Protein 7D9E (pdb70)

Nearest PDB structures (foldseek):
  7d9w-assembly1_A  TM=1.002E+00  e=1.507E-59  Pseudomonas nitroreducens
  2v36-assembly1_A  TM=9.174E-01  e=1.043E-28  Bacillus subtilis
  5xlu-assembly1_A  TM=9.307E-01  e=3.098E-28  Bacillus licheniformis
  4zc6-assembly1_A  TM=9.007E-01  e=3.054E-24  Homo sapiens
  4gg2-assembly1_A  TM=9.064E-01  e=5.263E-24  Homo sapiens

Radius of gyration: 21.65 Å; Cα contacts (8 Å, |Δi|>4): 1348; chains: 2; bounding box: 51×57×52 Å

Sequence (530 aa):
VTLDGGAVAAPDQYGAKVAAEILKKGGNAVDAAVATAFTLAVTYPEAGNIGGGGFMTLYVDGKPYFLDYREIAPKAATTKTMYLNEKGEVIENLSLVGAKAAGVPGTVMGLWEAHQRFGKLKWSELLTPAIGYAQTGFKVADQQYQYRQDAIALFNGKTNFGDYFGTMMKPGEVFKQPELAKTLERIADKGPDDFYKGETAKLLIAQMKQDGGLITSDDLVDYQAKWREPMRIDWQGNTLYTAPLPSSGGIALAQLIGIKEQRAADFKGVELNSAKYIHLLSEIEKRVFADRADYLGDPQFSKVPVAQLTDPKYIAKRAGEVNPDAISATEKVRPGLEPTTHFSIVDKDGNAVSNTYYTLNWDFGSGVVVKGAGFLLNDEEMDDFSSKPGVANAFGVVGSDANAIEPGKRMLSSMSPSIVTRDGHVSLVLGTPGGSRIFTSIFQVLNNVYDFHLPLEKAVAAQRVHHQLLPKDTIYYDAYAPLTGKVADELKAMGYTLEDQGWNMMGDIQAIRVNGKALETASDPRGRGVGMVVK

Secondary structure (DSSP, 8-state):
---SSEEEEESSHHHHHHHHHHHHTT--HHHHHHHHHHHHHHH-TTT--SSSEEEEEEEETTEEEEEEE--B--TT--TTTTB-TTS-BPTTTTTSSGGGPPBP-HHHHHHHHHHHH--S-HHHHHHHHHHHHHH-EEPPHHHHHHHHHHHHHHTTSSSHHHHHTT--TTSEE--HHHHHHHHHHHHHTHHHHHHSHHHHHHHHHHHHHT----HHHHHH---EEEPPEEEEETTEEEEE--TTBSHHHHHHHHHHHHHHTHHHHTTPPTTSHHHHHHHHHHHHHHHHHHHHH-S-TTTS---HHHHH-HHHHHHHHHH--SSSPPPGGG---TT--/-EEEEEE-TTS-EEEEEEE-SSTTTTS-B-TTT--BPP-GGGGSBSSTT---TTS----STTB--TTPBPPB----EEEEETTEEEEEEE---GGGHHHHHHHHHHHHHTS---HHHHHHS---EE-STTTTEEEE-SSS---HHHHHHHHHHT-EEEE-SS-S---EEEEEETTEEEEEE-TTS--EEEEE-

Solvent-accessible surface area: 18016 Å² total

Structure (mmCIF, N/CA/C/O backbone):
data_7D9E
#
_entry.id   7D9E
#
_cell.length_a   49.170
_cell.length_b   99.160
_cell.length_c   53.990
_cell.angle_alpha   90.000
_cell.angle_beta   102.596
_cell.angle_gamma   90.000
#
_symmetry.space_group_name_H-M   'P 1 21 1'
#
loop_
_entity.id
_entity.type
_entity.pdbx_description
1 polymer 'Gamma-glutamyltransferase 1 Threonine peptidase. MEROPS family T03'
2 polymer 'Gamma-glutamyltransferase 1 Threonine peptidase. MEROPS family T03'
3 non-polymer GLYCEROL
4 non-polymer 6-DIAZENYL-5-OXO-L-NORLEUCINE
5 water water
#
loop_
_atom_site.group_PDB
_atom_site.id
_atom_site.type_symbol
_atom_site.label_atom_id
_atom_site.label_alt_id
_atom_site.label_comp_id
_atom_site.label_asym_id
_atom_site.label_entity_id
_atom_site.label_seq_id
_atom_site.pdbx_PDB_ins_code
_atom_site.Cartn_x
_atom_site.Cartn_y
_atom_site.Cartn_z
_atom_site.occupancy
_atom_site.B_iso_or_equiv
_atom_site.auth_seq_id
_atom_site.auth_comp_id
_atom_site.auth_asym_id
_atom_site.auth_atom_id
_atom_site.pdbx_PDB_model_num
ATOM 1 N N . VAL A 1 25 ? -32.05800 4.17500 -5.28300 1.000 65.94633 25 VAL A N 1
ATOM 2 C CA . VAL A 1 25 ? -32.05600 4.21500 -3.82700 1.000 56.92831 25 VAL A CA 1
ATOM 3 C C . VAL A 1 25 ? -31.15900 5.34800 -3.36100 1.000 65.58763 25 VAL A C 1
ATOM 4 O O . VAL A 1 25 ? -29.94300 5.30300 -3.56800 1.000 56.09794 25 VAL A O 1
ATOM 7 N N . THR A 1 26 ? -31.73600 6.37100 -2.74200 1.000 55.86446 26 THR A N 1
ATOM 8 C CA . THR A 1 26 ? -30.92200 7.42600 -2.13700 1.000 51.01534 26 THR A CA 1
ATOM 9 C C . THR A 1 26 ? -30.12900 6.81800 -0.98600 1.000 48.45569 26 THR A C 1
ATOM 10 O O . THR A 1 26 ? -30.66000 6.57200 0.09700 1.000 50.14056 26 THR A O 1
ATOM 21 N N . LEU A 1 27 ? -28.84700 6.57400 -1.21800 1.000 42.54648 27 LEU A N 1
ATOM 22 C CA . LEU A 1 27 ? -27.94200 6.11700 -0.17600 1.000 44.32632 27 LEU A CA 1
ATOM 23 C C . LEU A 1 27 ? -27.32000 7.31500 0.53200 1.000 42.27911 27 LEU A C 1
ATOM 24 O O . LEU A 1 27 ? -27.40500 8.45800 0.07300 1.000 46.78732 27 LEU A O 1
ATOM 40 N N . ASP A 1 28 ? -26.68600 7.04100 1.67500 1.000 41.00847 28 ASP A N 1
ATOM 41 C CA . ASP A 1 28 ? -25.94200 8.06200 2.41300 1.000 46.55344 28 ASP A CA 1
ATOM 42 C C . ASP A 1 28 ? -24.56800 8.23100 1.76100 1.000 50.49638 28 ASP A C 1
ATOM 43 O O . ASP A 1 28 ? -23.52100 7.89400 2.31900 1.000 58.05663 28 ASP A O 1
ATOM 47 N N . GLY A 1 29 ? -24.59100 8.73700 0.53200 1.000 51.72409 29 GLY A N 1
ATOM 48 C CA . GLY A 1 29 ? -23.37800 9.00300 -0.21900 1.000 38.52629 29 GLY A CA 1
ATOM 49 C C . GLY A 1 29 ? -23.06900 7.92200 -1.23900 1.000 37.42934 29 GLY A C 1
ATOM 50 O O . GLY A 1 29 ? -23.78300 6.92700 -1.39000 1.000 37.46425 29 GLY A O 1
ATOM 54 N N . GLY A 1 30 ? -21.97200 8.15200 -1.96400 1.000 32.30390 30 GLY A N 1
ATOM 55 C CA . GLY A 1 30 ? -21.39100 7.15600 -2.83600 1.000 28.84734 30 GLY A CA 1
ATOM 56 C C . GLY A 1 30 ? -20.16100 6.55000 -2.18100 1.000 27.61514 30 GLY A C 1
ATOM 57 O O . GLY A 1 30 ? -19.82000 6.86100 -1.04500 1.000 29.66156 30 GLY A O 1
ATOM 61 N N . ALA A 1 31 ? -19.50500 5.65200 -2.91200 1.000 24.13361 31 ALA A N 1
ATOM 62 C CA . ALA A 1 31 ? -18.29700 5.03600 -2.37700 1.000 22.65104 31 ALA A CA 1
ATOM 63 C C . ALA A 1 31 ? -17.42000 4.50600 -3.50100 1.000 21.42095 31 ALA A C 1
ATOM 64 O O . ALA A 1 31 ? -17.90600 4.15600 -4.58000 1.000 21.54324 31 ALA A O 1
ATOM 71 N N . VAL A 1 32 ? -16.12800 4.42400 -3.22300 1.000 20.96134 32 VAL A N 1
ATOM 72 C CA . VAL A 1 32 ? -15.18000 3.80000 -4.13600 1.000 21.77340 32 VAL A CA 1
ATOM 73 C C . VAL A 1 32 ? -14.24800 2.90100 -3.33900 1.000 19.93169 32 VAL A C 1
ATOM 74 O O . VAL A 1 32 ? -13.86300 3.23200 -2.21200 1.000 20.79405 32 VAL A O 1
ATOM 87 N N . ALA A 1 33 ? -13.95000 1.72500 -3.89700 1.000 18.11392 33 ALA A N 1
ATOM 88 C CA . ALA A 1 33 ? -12.83700 0.88500 -3.44500 1.000 17.17883 33 ALA A CA 1
ATOM 89 C C . ALA A 1 33 ? -11.92300 0.72200 -4.64800 1.000 16.89265 33 ALA A C 1
ATOM 90 O O . ALA A 1 33 ? -12.28400 0.07900 -5.64300 1.000 16.17798 33 ALA A O 1
ATOM 97 N N . ALA A 1 34 ? -10.76500 1.34900 -4.59600 1.000 17.01650 34 ALA A N 1
ATOM 98 C CA . ALA A 1 34 ? -9.84300 1.37500 -5.71200 1.000 16.70275 34 ALA A CA 1
ATOM 99 C C . ALA A 1 34 ? -8.52000 0.74700 -5.31800 1.000 15.24387 34 ALA A C 1
ATOM 100 O O . ALA A 1 34 ? -8.15500 0.71900 -4.14000 1.000 16.21073 34 ALA A O 1
ATOM 107 N N . PRO A 1 35 ? -7.75600 0.25800 -6.29500 1.000 15.81501 35 PRO A N 1
ATOM 108 C CA . PRO A 1 35 ? -6.49600 -0.42400 -5.95400 1.000 17.20932 35 PRO A CA 1
ATOM 109 C C . PRO A 1 35 ? -5.35100 0.49800 -5.62800 1.000 18.63885 35 PRO A C 1
ATOM 110 O O . PRO A 1 35 ? -4.29200 0.00100 -5.21200 1.000 16.76592 35 PRO A O 1
ATOM 121 N N . ASP A 1 36 ? -5.51700 1.81200 -5.77400 1.000 17.40825 36 ASP A N 1
ATOM 122 C CA . ASP A 1 36 ? -4.54300 2.75100 -5.23800 1.000 17.92804 36 ASP A CA 1
ATOM 123 C C . ASP A 1 36 ? -5.23000 4.05100 -4.85100 1.000 17.37636 36 ASP A C 1
ATOM 124 O O . ASP A 1 36 ? -6.42500 4.24900 -5.09900 1.000 17.58769 36 ASP A O 1
ATOM 133 N N . GLN A 1 37 ? -4.45100 4.92700 -4.22200 1.000 17.38391 37 GLN A N 1
ATOM 134 C CA . GLN A 1 37 ? -4.98800 6.16300 -3.66500 1.000 18.95696 37 GLN A CA 1
ATOM 135 C C . GLN A 1 37 ? -5.44600 7.12700 -4.75000 1.000 20.52905 37 GLN A C 1
ATOM 136 O O . GLN A 1 37 ? -6.31600 7.96500 -4.50500 1.000 20.57867 37 GLN A O 1
ATOM 150 N N . TYR A 1 38 ? -4.84900 7.04100 -5.93700 1.000 18.37261 38 TYR A N 1
ATOM 151 C CA . TYR A 1 38 ? -5.16800 7.96300 -7.02600 1.000 18.55649 38 TYR A CA 1
ATOM 152 C C . TYR A 1 38 ? -6.48900 7.62300 -7.68200 1.000 17.52373 38 TYR A C 1
ATOM 153 O O . TYR A 1 38 ? -7.30500 8.51600 -7.92900 1.000 20.68856 38 TYR A O 1
ATOM 171 N N . GLY A 1 39 ? -6.73700 6.34200 -7.94900 1.000 17.32959 39 GLY A N 1
ATOM 172 C CA . GLY A 1 39 ? -8.04400 5.95500 -8.44700 1.000 18.25696 39 GLY A CA 1
ATOM 173 C C . GLY A 1 39 ? -9.15100 6.29700 -7.47000 1.000 21.76233 39 GLY A C 1
ATOM 174 O O . GLY A 1 39 ? -10.24100 6.72200 -7.87200 1.000 19.27948 39 GLY A O 1
ATOM 178 N N . ALA A 1 40 ? -8.88800 6.11200 -6.17300 1.000 18.14274 40 ALA A N 1
ATOM 179 C CA . ALA A 1 40 ? -9.87400 6.44100 -5.15100 1.000 19.40721 40 ALA A CA 1
ATOM 180 C C . ALA A 1 40 ? -10.17200 7.93500 -5.13500 1.000 21.46111 40 ALA A C 1
ATOM 181 O O . ALA A 1 40 ? -11.34200 8.34300 -5.10900 1.000 21.99799 40 ALA A O 1
ATOM 188 N N . LYS A 1 41 ? -9.12200 8.76700 -5.13400 1.000 21.34720 41 LYS A N 1
ATOM 189 C CA . LYS A 1 41 ? -9.31500 10.21300 -5.08400 1.000 20.41578 41 LYS A CA 1
ATOM 190 C C . LYS A 1 41 ? -10.11000 10.69900 -6.28800 1.000 22.90224 41 LYS A C 1
ATOM 191 O O . LYS A 1 41 ? -11.01700 11.53400 -6.15300 1.000 25.27207 41 LYS A O 1
ATOM 201 N N . VAL A 1 42 ? -9.79200 10.18000 -7.47400 1.000 21.13422 42 VAL A N 1
ATOM 202 C CA . VAL A 1 42 ? -10.46700 10.63000 -8.68400 1.000 21.60550 42 VAL A CA 1
ATOM 203 C C . VAL A 1 42 ? -11.93000 10.21700 -8.66400 1.000 21.12391 42 VAL A C 1
ATOM 204 O O . VAL A 1 42 ? -12.82100 11.02700 -8.94200 1.000 24.18367 42 VAL A O 1
ATOM 217 N N . ALA A 1 43 ? -12.20100 8.94100 -8.37900 1.000 20.91284 43 ALA A N 1
ATOM 218 C CA . ALA A 1 43 ? -13.58900 8.49700 -8.32900 1.000 23.75285 43 ALA A CA 1
ATOM 219 C C . ALA A 1 43 ? -14.38400 9.34400 -7.35200 1.000 22.88604 43 ALA A C 1
ATOM 220 O O . ALA A 1 43 ? -15.52600 9.72700 -7.63000 1.000 25.47127 43 ALA A O 1
ATOM 227 N N . ALA A 1 44 ? -13.79600 9.64000 -6.19900 1.000 23.09426 44 ALA A N 1
ATOM 228 C CA . ALA A 1 44 ? -14.50900 10.40200 -5.18300 1.000 25.72764 44 ALA A CA 1
ATOM 229 C C . ALA A 1 44 ? -14.77800 11.82500 -5.65300 1.000 29.45930 44 ALA A C 1
ATOM 230 O O . ALA A 1 44 ? -15.85600 12.37000 -5.39700 1.000 29.77546 44 ALA A O 1
ATOM 237 N N . GLU A 1 45 ? -13.81300 12.43900 -6.34100 1.000 26.47444 45 GLU A N 1
ATOM 238 C CA . GLU A 1 45 ? -14.02400 13.78200 -6.87400 1.000 28.82828 45 GLU A CA 1
ATOM 239 C C . GLU A 1 45 ? -15.16300 13.79800 -7.87900 1.000 31.03784 45 GLU A C 1
ATOM 240 O O . GLU A 1 45 ? -15.97900 14.72600 -7.88600 1.000 30.25386 45 GLU A O 1
ATOM 252 N N . ILE A 1 46 ? -15.22600 12.78500 -8.74800 1.000 29.02944 46 ILE A N 1
ATOM 253 C CA . ILE A 1 46 ? -16.30400 12.70700 -9.73200 1.000 28.82521 46 ILE A CA 1
ATOM 254 C C . ILE A 1 46 ? -17.65300 12.56300 -9.03700 1.000 32.37835 46 ILE A C 1
ATOM 255 O O . ILE A 1 46 ? -18.61800 13.26200 -9.36100 1.000 31.55579 46 ILE A O 1
ATOM 271 N N . LEU A 1 47 ? -17.74800 11.64100 -8.07900 1.000 28.00353 47 LEU A N 1
ATOM 272 C CA . LEU A 1 47 ? -19.00700 11.46900 -7.36100 1.000 28.54859 47 LEU A CA 1
ATOM 273 C C . LEU A 1 47 ? -19.39200 12.73800 -6.61700 1.000 32.83459 47 LEU A C 1
ATOM 274 O O . LEU A 1 47 ? -20.56700 13.12600 -6.60400 1.000 32.25998 47 LEU A O 1
ATOM 290 N N . LYS A 1 48 ? -18.41900 13.38100 -5.96600 1.000 33.46434 48 LYS A N 1
ATOM 291 C CA . LYS A 1 48 ? -18.73400 14.54700 -5.14300 1.000 33.79451 48 LYS A CA 1
ATOM 292 C C . LYS A 1 48 ? -19.37500 15.65000 -5.96500 1.000 40.99690 48 LYS A C 1
ATOM 293 O O . LYS A 1 48 ? -20.24600 16.37600 -5.46900 1.000 38.02504 48 LYS A O 1
ATOM 297 N N . LYS A 1 49 ? -18.96400 15.80700 -7.22000 1.000 33.63727 49 LYS A N 1
ATOM 298 C CA . LYS A 1 49 ? -19.54100 16.85400 -8.05000 1.000 41.37855 49 LYS A CA 1
ATOM 299 C C . LYS A 1 49 ? -20.76100 16.39200 -8.83900 1.000 46.20690 49 LYS A C 1
ATOM 300 O O . LYS A 1 49 ? -21.24100 17.13500 -9.69700 1.000 47.82718 49 LYS A O 1
ATOM 319 N N . GLY A 1 50 ? -21.26600 15.19400 -8.57700 1.000 36.73001 50 GLY A N 1
ATOM 320 C CA . GLY A 1 50 ? -22.51400 14.75400 -9.14900 1.000 39.84980 50 GLY A CA 1
ATOM 321 C C . GLY A 1 50 ? -22.42200 13.86800 -10.36900 1.000 34.07784 50 GLY A C 1
ATOM 322 O O . GLY A 1 50 ? -23.44400 13.64500 -11.02800 1.000 39.85721 50 GLY A O 1
ATOM 326 N N . GLY A 1 51 ? -21.24100 13.36600 -10.70700 1.000 33.55458 51 GLY A N 1
ATOM 327 C CA . GLY A 1 51 ? -21.16500 12.32100 -11.70300 1.000 32.86058 51 GLY A CA 1
ATOM 328 C C . GLY A 1 51 ? -21.72300 11.01800 -11.16600 1.000 30.48933 51 GLY A C 1
ATOM 329 O O . GLY A 1 51 ? -21.78300 10.78700 -9.96000 1.000 32.99319 51 GLY A O 1
ATOM 333 N N . ASN A 1 52 ? -22.16100 10.15300 -12.07500 1.000 28.09727 52 ASN A N 1
ATOM 334 C CA . ASN A 1 52 ? -22.68800 8.85200 -11.67700 1.000 29.55584 52 ASN A CA 1
ATOM 335 C C . ASN A 1 52 ? -21.56700 7.81000 -11.60900 1.000 25.71692 52 ASN A C 1
ATOM 336 O O . ASN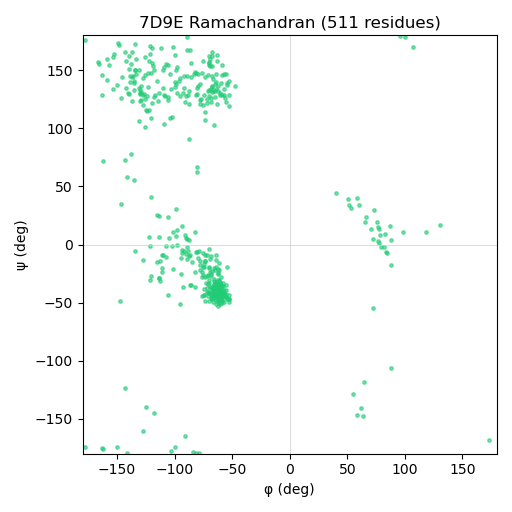 A 1 52 ? -20.38200 8.10100 -11.81300 1.000 25.81630 52 ASN A O 1
ATOM 347 N N . ALA A 1 53 ? -21.93600 6.58700 -11.23200 1.000 25.66460 53 ALA A N 1
ATOM 348 C CA . ALA A 1 53 ? -20.92400 5.56100 -11.03700 1.000 21.28037 53 ALA A CA 1
ATOM 349 C C . ALA A 1 53 ? -20.15700 5.29800 -12.32200 1.000 21.13719 53 ALA A C 1
ATOM 350 O O . ALA A 1 53 ? -18.97500 4.95300 -12.27800 1.000 21.69037 53 ALA A O 1
ATOM 357 N N . VAL A 1 54 ? -20.81100 5.44300 -13.47600 1.000 20.94677 54 VAL A N 1
ATOM 358 C CA . VAL A 1 54 ? -20.13500 5.17800 -14.73900 1.000 21.72087 54 VAL A CA 1
ATOM 359 C C . VAL A 1 54 ? -19.17200 6.31000 -15.07600 1.000 22.12018 54 VAL A C 1
ATOM 360 O O . VAL A 1 54 ? -18.03900 6.06100 -15.50700 1.000 21.22404 54 VAL A O 1
ATOM 373 N N . ASP A 1 55 ? -19.59800 7.56500 -14.87900 1.000 23.26924 55 ASP A N 1
ATOM 374 C CA . ASP A 1 55 ? -18.66700 8.68300 -15.01800 1.000 22.96519 55 ASP A CA 1
ATOM 375 C C . ASP A 1 55 ? -17.43700 8.45800 -14.15500 1.000 23.59404 55 ASP A C 1
ATOM 376 O O . ASP A 1 55 ? -16.29300 8.63100 -14.59700 1.000 22.89647 55 ASP A O 1
ATOM 385 N N . ALA A 1 56 ? -17.66200 8.07600 -12.90200 1.000 22.07294 56 ALA A N 1
ATOM 386 C CA . ALA A 1 56 ? -16.54700 7.88900 -11.99200 1.000 20.25074 56 ALA A CA 1
ATOM 387 C C . ALA A 1 56 ? -15.67700 6.72500 -12.43800 1.000 19.84825 56 ALA A C 1
ATOM 388 O O . ALA A 1 56 ? -14.44400 6.78500 -12.34000 1.000 19.64460 56 ALA A O 1
ATOM 395 N N . ALA A 1 57 ? -16.30200 5.66500 -12.95200 1.000 19.81679 57 ALA A N 1
ATOM 396 C CA . ALA A 1 57 ? -15.54100 4.51100 -13.42000 1.000 21.72324 57 ALA A CA 1
ATOM 397 C C . ALA A 1 57 ? -14.66400 4.85400 -14.61600 1.000 17.97667 57 ALA A C 1
ATOM 398 O O . ALA A 1 57 ? -13.52000 4.39200 -14.70300 1.000 18.31733 57 ALA A O 1
ATOM 405 N N . VAL A 1 58 ? -15.16900 5.66500 -15.54100 1.000 20.31817 58 VAL A N 1
ATOM 406 C CA . VAL A 1 58 ? -14.36500 6.09000 -16.68300 1.000 20.00252 58 VAL A CA 1
ATOM 407 C C . VAL A 1 58 ? -13.14600 6.86900 -16.21300 1.000 19.03405 58 VAL A C 1
ATOM 408 O O . VAL A 1 58 ? -12.00800 6.58100 -16.60400 1.000 19.47102 58 VAL A O 1
ATOM 421 N N . ALA A 1 59 ? -13.36400 7.86600 -15.35800 1.000 20.90661 59 ALA A N 1
ATOM 422 C CA . ALA A 1 59 ? -12.24000 8.66500 -14.88500 1.000 18.92691 59 ALA A CA 1
ATOM 423 C C . ALA A 1 59 ? -11.24000 7.78900 -14.13900 1.000 18.88604 59 ALA A C 1
ATOM 424 O O . ALA A 1 59 ? -10.02400 7.94800 -14.29800 1.000 18.84284 59 ALA A O 1
ATOM 431 N N . THR A 1 60 ? -11.74000 6.83700 -13.34000 1.000 19.40212 60 THR A N 1
ATOM 432 C CA . THR A 1 60 ? -10.86400 5.97200 -12.54800 1.000 18.86988 60 THR A CA 1
ATOM 433 C C . THR A 1 60 ? -10.05400 5.03300 -13.43600 1.000 15.73264 60 THR A C 1
ATOM 434 O O . THR A 1 60 ? -8.84300 4.85700 -13.23500 1.000 16.26712 60 THR A O 1
ATOM 445 N N . ALA A 1 61 ? -10.69700 4.44300 -14.44200 1.000 17.07168 61 ALA A N 1
ATOM 446 C CA . ALA A 1 61 ? -9.99800 3.51900 -15.32500 1.000 17.06423 61 ALA A CA 1
ATOM 447 C C . ALA A 1 61 ? -8.88700 4.21600 -16.09200 1.000 14.58149 61 ALA A C 1
ATOM 448 O O . ALA A 1 61 ? -7.80400 3.65300 -16.27100 1.000 17.01223 61 ALA A O 1
ATOM 455 N N . PHE A 1 62 ? -9.12400 5.44900 -16.56100 1.000 16.97378 62 PHE A N 1
ATOM 456 C CA . PHE A 1 62 ? -8.02100 6.14300 -17.22500 1.000 18.23760 62 PHE A CA 1
ATOM 457 C C . PHE A 1 62 ? -6.94900 6.55200 -16.22600 1.000 15.80800 62 PHE A C 1
ATOM 458 O O . PHE A 1 62 ? -5.75400 6.52000 -16.55200 1.000 17.06782 62 PHE A O 1
ATOM 475 N N . THR A 1 63 ? -7.34100 6.89900 -14.99000 1.000 16.07632 63 THR A N 1
ATOM 476 C CA . THR A 1 63 ? -6.34600 7.25300 -13.97500 1.000 16.54257 63 THR A CA 1
ATOM 477 C C . THR A 1 63 ? -5.41400 6.08500 -13.69800 1.000 15.44818 63 THR A C 1
ATOM 478 O O . THR A 1 63 ? -4.18600 6.24800 -13.68800 1.000 16.07400 63 THR A O 1
ATOM 489 N N . LEU A 1 64 ? -5.97700 4.88900 -13.50600 1.000 16.10509 64 LEU A N 1
ATOM 490 C CA . LEU A 1 64 ? -5.14600 3.72600 -13.22100 1.000 16.06540 64 LEU A CA 1
ATOM 491 C C . LEU A 1 64 ? -4.30700 3.29100 -14.41900 1.000 14.21022 64 LEU A C 1
ATOM 492 O O . LEU A 1 64 ? -3.27300 2.63700 -14.22800 1.000 15.71021 64 LEU A O 1
ATOM 508 N N . ALA A 1 65 ? -4.72000 3.63700 -15.64400 1.000 14.41256 65 ALA A N 1
ATOM 509 C CA . ALA A 1 65 ? -3.89000 3.41000 -16.81800 1.000 15.41780 65 ALA A CA 1
ATOM 510 C C . ALA A 1 65 ? -2.60300 4.22100 -16.75600 1.000 17.09170 65 ALA A C 1
ATOM 511 O O . ALA A 1 65 ? -1.62500 3.88400 -17.44300 1.000 17.37983 65 ALA A O 1
ATOM 518 N N . VAL A 1 66 ? -2.58400 5.27000 -15.93200 1.000 16.99241 66 VAL A N 1
ATOM 519 C CA . VAL A 1 66 ? -1.39100 6.05100 -15.66100 1.000 16.37585 66 VAL A CA 1
ATOM 520 C C . VAL A 1 66 ? -0.68300 5.57500 -14.39600 1.000 15.47528 66 VAL A C 1
ATOM 521 O O . VAL A 1 66 ? 0.52300 5.32100 -14.40700 1.000 15.25865 66 VAL A O 1
ATOM 534 N N . THR A 1 67 ? -1.41700 5.45200 -13.29000 1.000 17.34997 67 THR A N 1
ATOM 535 C CA . THR A 1 67 ? -0.80700 5.23800 -11.98500 1.000 16.20162 67 THR A CA 1
ATOM 536 C C . THR A 1 67 ? -0.60000 3.77800 -11.62700 1.000 15.56685 67 THR A C 1
ATOM 537 O O . THR A 1 67 ? 0.13100 3.50800 -10.66900 1.000 15.96872 67 THR A O 1
ATOM 548 N N . TYR A 1 68 ? -1.20500 2.83600 -12.37200 1.000 15.11095 68 TYR A N 1
ATOM 549 C CA . TYR A 1 68 ? -1.09700 1.46900 -11.88900 1.000 15.06293 68 TYR A CA 1
ATOM 550 C C . TYR A 1 68 ? -0.75600 0.72800 -13.23400 1.000 17.22304 68 TYR A C 1
ATOM 551 O O . TYR A 1 68 ? -1.46300 -0.20800 -13.62200 1.000 15.71981 68 TYR A O 1
ATOM 569 N N . PRO A 1 69 ? 0.30200 1.14000 -13.95000 1.000 16.91058 69 PRO A N 1
ATOM 570 C CA . PRO A 1 69 ? 0.54300 0.60000 -15.30700 1.000 15.36289 69 PRO A CA 1
ATOM 571 C C . PRO A 1 69 ? 0.84600 -0.89600 -15.36100 1.000 16.45738 69 PRO A C 1
ATOM 572 O O . PRO A 1 69 ? 0.83700 -1.48600 -16.46700 1.000 18.19765 69 PRO A O 1
ATOM 583 N N . GLU A 1 70 ? 1.13300 -1.53000 -14.22900 1.000 15.12981 70 GLU A N 1
ATOM 584 C CA . GLU A 1 70 ? 1.28800 -2.97600 -14.24100 1.000 15.68107 70 GLU A CA 1
ATOM 585 C C . GLU A 1 70 ? 0.00800 -3.67400 -14.67600 1.000 15.28531 70 GLU A C 1
ATOM 586 O O . GLU A 1 70 ? 0.06500 -4.82400 -15.13600 1.000 16.68008 70 GLU A O 1
ATOM 598 N N . ALA A 1 71 ? -1.14500 -3.01200 -14.54700 1.000 15.97186 71 ALA A N 1
ATOM 599 C CA . ALA A 1 71 ? -2.42000 -3.65900 -14.81700 1.000 14.55492 71 ALA A CA 1
ATOM 600 C C . ALA A 1 71 ? -3.47500 -2.71400 -15.37800 1.000 15.62542 71 ALA A C 1
ATOM 601 O O . ALA A 1 71 ? -4.12400 -3.04400 -16.37200 1.000 15.97689 71 ALA A O 1
ATOM 608 N N . GLY A 1 72 ? -3.66400 -1.54800 -14.76000 1.000 14.54046 72 GLY A N 1
ATOM 609 C CA . GLY A 1 72 ? -4.48200 -0.52900 -15.39100 1.000 17.82036 72 GLY A CA 1
ATOM 610 C C . GLY A 1 72 ? -3.89000 -0.16300 -16.73200 1.000 14.53539 72 GLY A C 1
ATOM 611 O O . GLY A 1 72 ? -2.67100 -0.19200 -16.90900 1.000 14.94733 72 GLY A O 1
ATOM 615 N N . ASN A 1 73 ? -4.74700 0.15400 -17.69500 1.000 15.70644 73 ASN A N 1
ATOM 616 C CA . ASN A 1 73 ? -4.23200 0.13800 -19.05100 1.000 14.26531 73 ASN A CA 1
ATOM 617 C C . ASN A 1 73 ? -5.16200 0.82300 -20.03400 1.000 16.13079 73 ASN A C 1
ATOM 618 O O . ASN A 1 73 ? -6.37100 0.90600 -19.82300 1.000 16.47616 73 ASN A O 1
ATOM 629 N N . ILE A 1 74 ? -4.56400 1.26100 -21.14800 1.000 16.14334 74 ILE A N 1
ATOM 630 C CA . ILE A 1 74 ? -5.28400 1.42800 -22.40300 1.000 16.52213 74 ILE A CA 1
ATOM 631 C C . ILE A 1 74 ? -4.86700 0.41100 -23.45500 1.000 19.55821 74 ILE A C 1
ATOM 632 O O . ILE A 1 74 ? -5.51800 0.32800 -24.50200 1.000 20.14351 74 ILE A O 1
ATOM 648 N N . GLY A 1 75 ? -3.81200 -0.36300 -23.21700 1.000 17.22781 75 GLY A N 1
ATOM 649 C CA . GLY A 1 75 ? -3.35600 -1.37000 -24.14700 1.000 16.20034 75 GLY A CA 1
ATOM 650 C C . GLY A 1 75 ? -3.80400 -2.78900 -23.88200 1.000 15.44788 75 GLY A C 1
ATOM 651 O O . GLY A 1 75 ? -3.27000 -3.71100 -24.51100 1.000 16.08482 75 GLY A O 1
ATOM 655 N N . GLY A 1 76 ? -4.76400 -2.99900 -22.99500 1.000 16.08065 76 GLY A N 1
ATOM 656 C CA . GLY A 1 76 ? -5.27100 -4.31500 -22.65700 1.000 15.24625 76 GLY A CA 1
ATOM 657 C C . GLY A 1 76 ? -6.78000 -4.37700 -22.84900 1.000 17.37708 76 GLY A C 1
ATOM 658 O O . GLY A 1 76 ? -7.33900 -3.85900 -23.82200 1.000 16.32882 76 GLY A O 1
ATOM 662 N N . GLY A 1 77 ? -7.44000 -5.05300 -21.91200 1.000 14.44137 77 GLY A N 1
ATOM 663 C CA . GLY A 1 77 ? -8.87800 -5.23700 -22.02900 1.000 13.79135 77 GLY A CA 1
ATOM 664 C C . GLY A 1 77 ? -9.46000 -5.61800 -20.68700 1.000 13.37574 77 GLY A C 1
ATOM 665 O O . GLY A 1 77 ? -8.74900 -5.68100 -19.68200 1.000 15.24413 77 GLY A O 1
ATOM 669 N N . GLY A 1 78 ? -10.76400 -5.89100 -20.67600 1.000 14.77261 78 GLY A N 1
ATOM 670 C CA . GLY A 1 78 ? -11.41000 -6.19800 -19.41300 1.000 15.93809 78 GLY A CA 1
ATOM 671 C C . GLY A 1 78 ? -12.90900 -6.32600 -19.55500 1.000 15.44452 78 GLY A C 1
ATOM 672 O O . GLY A 1 78 ? -13.44600 -6.47100 -20.66200 1.000 15.93955 78 GLY A O 1
ATOM 676 N N . PHE A 1 79 ? -13.55600 -6.35500 -18.37900 1.000 13.89963 79 PHE A N 1
ATOM 677 C CA . PHE A 1 79 ? -14.98000 -6.61200 -18.26100 1.000 14.63811 79 PHE A CA 1
ATOM 678 C C . PHE A 1 79 ? -15.54600 -5.62600 -17.24800 1.000 14.88361 79 PHE A C 1
ATOM 679 O O . PHE A 1 79 ? -14.92600 -5.35500 -16.21400 1.000 15.34628 79 PHE A O 1
ATOM 696 N N . MET A 1 80 ? -16.77600 -5.17100 -17.48600 1.000 14.86232 80 MET A N 1
ATOM 697 C CA . MET A 1 80 ? -17.47900 -4.29300 -16.54400 1.000 14.75466 80 MET A CA 1
ATOM 698 C C . MET A 1 80 ? -18.85300 -4.87000 -16.27400 1.000 15.36315 80 MET A C 1
ATOM 699 O O . MET A 1 80 ? -19.61500 -5.13400 -17.20900 1.000 18.11860 80 MET A O 1
ATOM 713 N N . THR A 1 81 ? -19.16000 -5.09200 -15.00200 1.000 15.95259 81 THR A N 1
ATOM 714 C CA . THR A 1 81 ? -20.50600 -5.44600 -14.58100 1.000 15.72661 81 THR A CA 1
ATOM 715 C C . THR A 1 81 ? -21.13500 -4.21000 -13.96700 1.000 17.63830 81 THR A C 1
ATOM 716 O O . THR A 1 81 ? -20.49300 -3.51200 -13.18100 1.000 18.04200 81 THR A O 1
ATOM 727 N N . LEU A 1 82 ? -22.37300 -3.92500 -14.35100 1.000 18.76882 82 LEU A N 1
ATOM 728 C CA . LEU A 1 82 ? -23.03200 -2.70300 -13.94000 1.000 18.90657 82 LEU A CA 1
ATOM 729 C C . LEU A 1 82 ? -24.42000 -3.00300 -13.39900 1.000 19.61752 82 LEU A C 1
ATOM 730 O O . LEU A 1 82 ? -25.08400 -3.95600 -13.81200 1.000 19.70969 82 LEU A O 1
ATOM 746 N N . TYR A 1 83 ? -24.86000 -2.16200 -12.46800 1.000 18.35708 83 TYR A N 1
ATOM 747 C CA . TYR A 1 83 ? -26.24400 -2.14900 -12.01500 1.000 17.98985 83 TYR A CA 1
ATOM 748 C C . TYR A 1 83 ? -26.66100 -0.68700 -12.07400 1.000 22.92965 83 TYR A C 1
ATOM 749 O O . TYR A 1 83 ? -26.21600 0.11600 -11.25400 1.000 24.00341 83 TYR A O 1
ATOM 767 N N . VAL A 1 84 ? -27.48400 -0.34000 -13.05700 1.000 22.82100 84 VAL A N 1
ATOM 768 C CA . VAL A 1 84 ? -27.85600 1.04400 -13.31800 1.000 23.37283 84 VAL A CA 1
ATOM 769 C C . VAL A 1 84 ? -29.36800 1.14700 -13.33200 1.000 22.99629 84 VAL A C 1
ATOM 770 O O . VAL A 1 84 ? -30.03200 0.40500 -14.05800 1.000 25.29337 84 VAL A O 1
ATOM 783 N N . ASP A 1 85 ? -29.90900 2.04600 -12.51500 1.000 24.98745 85 ASP A N 1
ATOM 784 C CA . ASP A 1 85 ? -31.35500 2.21300 -12.40700 1.000 25.34832 85 ASP A CA 1
ATOM 785 C C . ASP A 1 85 ? -32.03900 0.87200 -12.17000 1.000 26.90768 85 ASP A C 1
ATOM 786 O O . ASP A 1 85 ? -33.11900 0.58900 -12.69300 1.000 28.61095 85 ASP A O 1
ATOM 795 N N . GLY A 1 86 ? -31.40800 0.04300 -11.34600 1.000 25.07234 86 GLY A N 1
ATOM 796 C CA . GLY A 1 86 ? -31.99700 -1.21300 -10.94800 1.000 25.98652 86 GLY A CA 1
ATOM 797 C C . GLY A 1 86 ? -31.93600 -2.30400 -11.98200 1.000 24.03371 86 GLY A C 1
ATOM 798 O O . GLY A 1 86 ? -32.63500 -3.30900 -11.82800 1.000 26.92943 86 GLY A O 1
ATOM 802 N N . LYS A 1 87 ? -31.10700 -2.14700 -13.02300 1.000 24.02123 87 LYS A N 1
ATOM 803 C CA . LYS A 1 87 ? -31.02000 -3.10900 -14.11000 1.000 23.52085 87 LYS A CA 1
ATOM 804 C C . LYS A 1 87 ? -29.58000 -3.59600 -14.24600 1.000 20.34876 87 LYS A C 1
ATOM 805 O O . LYS A 1 87 ? -28.65100 -2.78700 -14.19900 1.000 20.98063 87 LYS A O 1
ATOM 818 N N . PRO A 1 88 ? -29.36100 -4.90200 -14.41200 1.000 22.87138 88 PRO A N 1
ATOM 819 C CA . PRO A 1 88 ? -27.99200 -5.41400 -14.57000 1.000 20.48602 88 PRO A CA 1
ATOM 820 C C . PRO A 1 88 ? -27.52000 -5.36000 -16.01400 1.000 17.66195 88 PRO A C 1
ATOM 821 O O . PRO A 1 88 ? -28.28000 -5.58700 -16.95900 1.000 22.12915 88 PRO A O 1
ATOM 832 N N . TYR A 1 89 ? -26.22800 -5.07200 -16.17700 1.000 17.99958 89 TYR A N 1
ATOM 833 C CA . TYR A 1 89 ? -25.61600 -5.03200 -17.48800 1.000 19.07287 89 TYR A CA 1
ATOM 834 C C . TYR A 1 89 ? -24.21200 -5.60200 -17.41600 1.000 19.58290 89 TYR A C 1
ATOM 835 O O . TYR A 1 89 ? -23.59400 -5.62200 -16.35600 1.000 20.27740 89 TYR A O 1
ATOM 853 N N . PHE A 1 90 ? -23.71000 -6.05300 -18.56600 1.000 19.15072 90 PHE A N 1
ATOM 854 C CA . PHE A 1 90 ? -22.35700 -6.55300 -18.65800 1.000 16.02280 90 PHE A CA 1
ATOM 855 C C . PHE A 1 90 ? -21.73300 -6.09500 -19.96800 1.000 17.96602 90 PHE A C 1
ATOM 856 O O . PHE A 1 90 ? -22.32300 -6.27600 -21.04000 1.000 19.32269 90 PHE A O 1
ATOM 873 N N . LEU A 1 91 ? -20.53000 -5.54100 -19.88400 1.000 17.49425 91 LEU A N 1
ATOM 874 C CA . LEU A 1 91 ? -19.80500 -5.05000 -21.04600 1.000 16.91216 91 LEU A CA 1
ATOM 875 C C . LEU A 1 91 ? -18.49100 -5.80700 -21.17800 1.000 16.18314 91 LEU A C 1
ATOM 876 O O . LEU A 1 91 ? -17.63700 -5.76800 -20.28300 1.000 17.07285 91 LEU A O 1
ATOM 892 N N . ASP A 1 92 ? -18.31600 -6.45200 -22.33200 1.000 17.21884 92 ASP A N 1
ATOM 893 C CA . ASP A 1 92 ? -17.14300 -7.26100 -22.62700 1.000 15.60654 92 ASP A CA 1
ATOM 894 C C . ASP A 1 92 ? -16.24500 -6.43700 -23.53400 1.000 16.53832 92 ASP A C 1
ATOM 895 O O . ASP A 1 92 ? -16.60100 -6.16400 -24.68400 1.000 17.75464 92 ASP A O 1
ATOM 904 N N . TYR A 1 93 ? -15.10600 -5.99100 -22.99100 1.000 15.09615 93 TYR A N 1
ATOM 905 C CA . TYR A 1 93 ? -14.08400 -5.29200 -23.76900 1.000 15.30962 93 TYR A CA 1
ATOM 906 C C . TYR A 1 93 ? -12.76500 -6.06500 -23.68600 1.000 16.37198 93 TYR A C 1
ATOM 907 O O . TYR A 1 93 ? -11.66600 -5.51100 -23.60900 1.000 17.02782 93 TYR A O 1
ATOM 925 N N . ARG A 1 94 ? -12.89900 -7.38500 -23.75800 1.000 15.55524 94 ARG A N 1
ATOM 926 C CA . ARG A 1 94 ? -11.77500 -8.29900 -23.81100 1.000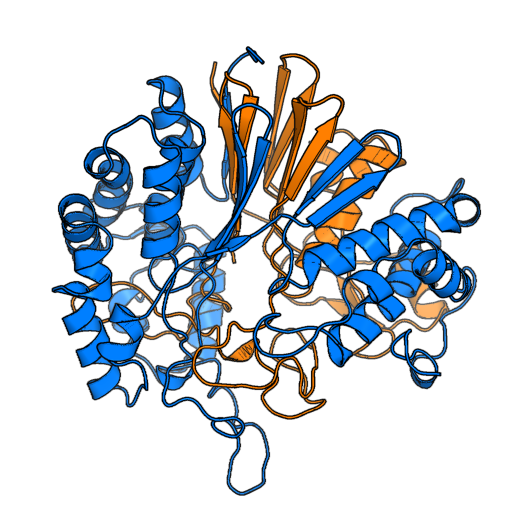 15.19756 94 ARG A CA 1
ATOM 927 C C . ARG A 1 94 ? -11.08000 -8.20300 -25.16200 1.000 15.29128 94 ARG A C 1
ATOM 928 O O . ARG A 1 94 ? -11.71000 -7.96600 -26.19600 1.000 16.66689 94 ARG A O 1
ATOM 949 N N . GLU A 1 95 ? -9.76400 -8.36700 -25.13900 1.000 15.51978 95 GLU A N 1
ATOM 950 C CA . GLU A 1 95 ? -9.03300 -8.35500 -26.39800 1.000 16.15017 95 GLU A CA 1
ATOM 951 C C . GLU A 1 95 ? -9.46300 -9.50500 -27.29700 1.000 19.22703 95 GLU A C 1
ATOM 952 O O . GLU A 1 95 ? -9.95500 -10.53900 -26.84900 1.000 17.41212 95 GLU A O 1
ATOM 964 N N . ILE A 1 96 ? -9.21000 -9.32800 -28.59700 1.000 17.45930 96 ILE A N 1
ATOM 965 C CA . ILE A 1 96 ? -9.45200 -10.35800 -29.60100 1.000 19.12703 96 ILE A CA 1
ATOM 966 C C . ILE A 1 96 ? -8.12900 -10.73300 -30.25800 1.000 17.73918 96 ILE A C 1
ATOM 967 O O . ILE A 1 96 ? -7.21700 -9.90800 -30.38500 1.000 18.67586 96 ILE A O 1
ATOM 983 N N . ALA A 1 97 ? -8.03000 -11.98300 -30.69900 1.000 18.86348 97 ALA A N 1
ATOM 984 C CA . ALA A 1 97 ? -6.85300 -12.38900 -31.45700 1.000 19.06688 97 ALA A CA 1
ATOM 985 C C . ALA A 1 97 ? -6.78500 -11.61200 -32.77100 1.000 19.33798 97 ALA A C 1
ATOM 986 O O . ALA A 1 97 ? -7.81300 -11.42700 -33.43600 1.000 20.02137 97 ALA A O 1
ATOM 993 N N . PRO A 1 98 ? -5.59000 -11.17300 -33.18700 1.000 19.23439 98 PRO A N 1
ATOM 994 C CA . PRO A 1 98 ? -5.45100 -10.55700 -34.51400 1.000 18.34274 98 PRO A CA 1
ATOM 995 C C . PRO A 1 98 ? -5.87800 -11.48800 -35.63600 1.000 20.88256 98 PRO A C 1
ATOM 996 O O . PRO A 1 98 ? -5.87700 -12.71500 -35.51500 1.000 21.24256 98 PRO A O 1
ATOM 1007 N N . LYS A 1 99 ? -6.28000 -10.87100 -36.74800 1.000 21.42562 99 LYS A N 1
ATOM 1008 C CA . LYS A 1 99 ? -6.75900 -11.63000 -37.89500 1.000 23.18517 99 LYS A CA 1
ATOM 1009 C C . LYS A 1 99 ? -5.69400 -12.58400 -38.41500 1.000 22.78866 99 LYS A C 1
ATOM 1010 O O . LYS A 1 99 ? -6.02000 -13.63300 -38.98100 1.000 25.41773 99 LYS A O 1
ATOM 1029 N N . ALA A 1 100 ? -4.42200 -12.25100 -38.22500 1.000 22.24169 100 ALA A N 1
ATOM 1030 C CA . ALA A 1 100 ? -3.33900 -13.10700 -38.66700 1.000 24.73644 100 ALA A CA 1
ATOM 1031 C C . ALA A 1 100 ? -2.93500 -14.16200 -37.64300 1.000 24.34517 100 ALA A C 1
ATOM 1032 O O . ALA A 1 100 ? -2.01000 -14.93600 -37.90900 1.000 27.45274 100 ALA A O 1
ATOM 1039 N N . ALA A 1 101 ? -3.62700 -14.25300 -36.51500 1.000 23.41523 101 ALA A N 1
ATOM 1040 C CA . ALA A 1 101 ? -3.32100 -15.30000 -35.55000 1.000 24.30937 101 ALA A CA 1
ATOM 1041 C C . ALA A 1 101 ? -3.71800 -16.66800 -36.08900 1.000 26.38777 101 ALA A C 1
ATOM 1042 O O . ALA A 1 101 ? -4.62900 -16.79500 -36.90800 1.000 27.09552 101 ALA A O 1
ATOM 1049 N N A THR A 1 102 ? -2.99600 -17.69200 -35.63500 0.491 23.73768 102 THR A N 1
ATOM 1050 N N B THR A 1 102 ? -3.01800 -17.70200 -35.62700 0.509 23.66626 102 THR A N 1
ATOM 1051 C CA A THR A 1 102 ? -3.25500 -19.06400 -36.02800 0.491 25.34047 102 THR A CA 1
ATOM 1052 C CA B THR A 1 102 ? -3.26300 -19.06900 -36.06200 0.509 25.25414 102 THR A CA 1
ATOM 1053 C C A THR A 1 102 ? -3.18400 -19.97600 -34.81000 0.491 23.23988 102 THR A C 1
ATOM 1054 C C B THR A 1 102 ? -3.07400 -20.02400 -34.88700 0.509 24.10958 102 THR A C 1
ATOM 1055 O O A THR A 1 102 ? -2.63200 -19.62600 -33.76600 0.491 25.86498 102 THR A O 1
ATOM 1056 O O B THR A 1 102 ? -2.31000 -19.75400 -33.96100 0.509 25.25809 102 THR A O 1
ATOM 1077 N N . LYS A 1 103 ? -3.76100 -21.16900 -34.97600 1.000 29.33519 103 LYS A N 1
ATOM 1078 C CA . LYS A 1 103 ? -3.81500 -22.13000 -33.87600 1.000 26.93701 103 LYS A CA 1
ATOM 1079 C C . LYS A 1 103 ? -2.44000 -22.49900 -33.32900 1.000 24.76845 103 LYS A C 1
ATOM 1080 O O . LYS A 1 103 ? -2.27100 -22.59100 -32.10400 1.000 25.88141 103 LYS A O 1
ATOM 1090 N N . THR A 1 104 ? -1.44700 -22.69700 -34.20100 1.000 28.64405 104 THR A N 1
ATOM 1091 C CA . THR A 1 104 ? -0.13200 -23.18000 -33.78500 1.000 30.03679 104 THR A CA 1
ATOM 1092 C C . THR A 1 104 ? 0.94500 -22.10000 -33.78400 1.000 28.24594 104 THR A C 1
ATOM 1093 O O . THR A 1 104 ? 2.13500 -22.42600 -33.84600 1.000 31.59872 104 THR A O 1
ATOM 1104 N N . MET A 1 105 ? 0.56000 -20.82900 -33.66500 1.000 27.80587 105 MET A N 1
ATOM 1105 C CA . MET A 1 105 ? 1.51800 -19.75400 -33.83100 1.000 28.68404 105 MET A CA 1
ATOM 1106 C C . MET A 1 105 ? 2.59700 -19.74500 -32.74300 1.000 29.46994 105 MET A C 1
ATOM 1107 O O . MET A 1 105 ? 3.65300 -19.13100 -32.93300 1.000 31.68419 105 MET A O 1
ATOM 1121 N N . TYR A 1 106 ? 2.35700 -20.37500 -31.60200 1.000 27.24177 106 TYR A N 1
ATOM 1122 C CA . TYR A 1 106 ? 3.34300 -20.37100 -30.52700 1.000 29.28409 106 TYR A CA 1
ATOM 1123 C C . TYR A 1 106 ? 4.14500 -21.66700 -30.45500 1.000 27.08478 106 TYR A C 1
ATOM 1124 O O . TYR A 1 106 ? 4.88900 -21.86700 -29.48800 1.000 31.53883 106 TYR A O 1
ATOM 1142 N N . LEU A 1 107 ? 4.03200 -22.53600 -31.45700 1.000 29.10121 107 LEU A N 1
ATOM 1143 C CA . LEU A 1 107 ? 4.71800 -23.81900 -31.43900 1.000 31.14117 107 LEU A CA 1
ATOM 1144 C C . LEU A 1 107 ? 5.93200 -23.80500 -32.36200 1.000 38.39926 107 LEU A C 1
ATOM 1145 O O . LEU A 1 107 ? 5.93900 -23.15600 -33.41200 1.000 38.21219 107 LEU A O 1
ATOM 1161 N N . ASN A 1 108 ? 6.96700 -24.54200 -31.96300 1.000 36.07321 108 ASN A N 1
ATOM 1162 C CA . ASN A 1 108 ? 8.19900 -24.59700 -32.73400 1.000 35.76845 108 ASN A CA 1
ATOM 1163 C C . ASN A 1 108 ? 8.24700 -25.86500 -33.58200 1.000 45.08482 108 ASN A C 1
ATOM 1164 O O . ASN A 1 108 ? 7.28900 -26.64900 -33.62600 1.000 37.82037 108 ASN A O 1
ATOM 1175 N N . GLU A 1 109 ? 9.39700 -26.07800 -34.24100 1.000 43.16702 109 GLU A N 1
ATOM 1176 C CA . GLU A 1 109 ? 9.60600 -27.21700 -35.12600 1.000 50.22703 109 GLU A CA 1
ATOM 1177 C C . GLU A 1 109 ? 9.32400 -28.55000 -34.45700 1.000 48.36325 109 GLU A C 1
ATOM 1178 O O . GLU A 1 109 ? 9.13000 -29.55200 -35.15400 1.000 47.32551 109 GLU A O 1
ATOM 1184 N N . LYS A 1 110 ? 9.31600 -28.59400 -33.13000 1.000 48.74016 110 LYS A N 1
ATOM 1185 C CA . LYS A 1 110 ? 8.99700 -29.80500 -32.39300 1.000 38.99371 110 LYS A CA 1
ATOM 1186 C C . LYS A 1 110 ? 7.52800 -29.88800 -32.02100 1.000 53.96332 110 LYS A C 1
ATOM 1187 O O . LYS A 1 110 ? 7.10300 -30.90000 -31.45100 1.000 43.19411 110 LYS A O 1
ATOM 1191 N N . GLY A 1 111 ? 6.74600 -28.85100 -32.31400 1.000 37.89620 111 GLY A N 1
ATOM 1192 C CA . GLY A 1 111 ? 5.37400 -28.83100 -31.86500 1.000 45.08207 111 GLY A CA 1
ATOM 1193 C C . GLY A 1 111 ? 5.22400 -28.51500 -30.39900 1.000 38.69903 111 GLY A C 1
ATOM 1194 O O . GLY A 1 111 ? 4.18200 -28.82000 -29.81000 1.000 44.80316 111 GLY A O 1
ATOM 1198 N N . GLU A 1 112 ? 6.23700 -27.91600 -29.79000 1.000 37.84986 112 GLU A N 1
ATOM 1199 C CA . GLU A 1 112 ? 6.21300 -27.56700 -28.38200 1.000 37.41860 112 GLU A CA 1
ATOM 1200 C C . GLU A 1 112 ? 6.06900 -26.06100 -28.24700 1.000 32.36918 112 GLU A C 1
ATOM 1201 O O . GLU A 1 112 ? 6.43400 -25.29700 -29.14300 1.000 34.35031 112 GLU A O 1
ATOM 1213 N N . VAL A 1 113 ? 5.54000 -25.63100 -27.10300 1.000 36.80048 113 VAL A N 1
ATOM 1214 C CA . VAL A 1 113 ? 5.32000 -24.20800 -26.89400 1.000 33.10997 113 VAL A CA 1
ATOM 1215 C C . VAL A 1 113 ? 6.66600 -23.50700 -26.79500 1.000 34.49189 113 VAL A C 1
ATOM 1216 O O . VAL A 1 113 ? 7.56600 -23.94600 -26.06600 1.000 39.56732 113 VAL A O 1
ATOM 1229 N N . ILE A 1 114 ? 6.81800 -22.41700 -27.53800 1.000 31.42345 114 ILE A N 1
ATOM 1230 C CA . ILE A 1 114 ? 8.05900 -21.65600 -27.51200 1.000 32.13568 114 ILE A CA 1
ATOM 1231 C C . ILE A 1 114 ? 8.04900 -20.82500 -26.23600 1.000 32.74733 114 ILE A C 1
ATOM 1232 O O . ILE A 1 114 ? 7.11300 -20.05800 -25.99500 1.000 33.45933 114 ILE A O 1
ATOM 1248 N N . GLU A 1 115 ? 9.08500 -20.98200 -25.41400 1.000 40.09717 115 GLU A N 1
ATOM 1249 C CA . GLU A 1 115 ? 9.13000 -20.32200 -24.11700 1.000 37.42541 115 GLU A CA 1
ATOM 1250 C C . GLU A 1 115 ? 8.89900 -18.82400 -24.24900 1.000 34.60053 115 GLU A C 1
ATOM 1251 O O . GLU A 1 115 ? 9.65500 -18.11900 -24.92500 1.000 37.12711 115 GLU A O 1
ATOM 1258 N N . ASN A 1 116 ? 7.83500 -18.34600 -23.61100 1.000 31.23599 116 ASN A N 1
ATOM 1259 C CA . ASN A 1 116 ? 7.54400 -16.93200 -23.41500 1.000 29.37783 116 ASN A CA 1
ATOM 1260 C C . ASN A 1 116 ? 7.10600 -16.21000 -24.68000 1.000 27.49957 116 ASN A C 1
ATOM 1261 O O . ASN A 1 116 ? 6.91800 -14.99200 -24.63100 1.000 27.53175 116 ASN A O 1
ATOM 1272 N N . LEU A 1 117 ? 6.93500 -16.90300 -25.81000 1.000 26.72404 117 LEU A N 1
ATOM 1273 C CA . LEU A 1 117 ? 6.50200 -16.20300 -27.02100 1.000 28.46673 117 LEU A CA 1
ATOM 1274 C C . LEU A 1 117 ? 5.08600 -15.64100 -26.88400 1.000 28.46819 117 LEU A C 1
ATOM 1275 O O . LEU A 1 117 ? 4.75300 -14.61600 -27.49900 1.000 24.84174 117 LEU A O 1
ATOM 1291 N N . SER A 1 118 ? 4.23500 -16.28500 -26.09400 1.000 22.76942 118 SER A N 1
ATOM 1292 C CA . SER A 1 118 ? 2.89400 -15.77300 -25.83800 1.000 21.08844 118 SER A CA 1
ATOM 1293 C C . SER A 1 118 ? 2.85700 -14.83000 -24.64400 1.000 20.20087 118 SER A C 1
ATOM 1294 O O . SER A 1 118 ? 1.77500 -14.37100 -24.26300 1.000 20.33820 118 SER A O 1
ATOM 1302 N N . LEU A 1 119 ? 4.01700 -14.51700 -24.04800 1.000 23.24988 119 LEU A N 1
ATOM 1303 C CA . LEU A 1 119 ? 4.04600 -13.62400 -22.89500 1.000 20.44589 119 LEU A CA 1
ATOM 1304 C C . LEU A 1 119 ? 4.88100 -12.37200 -23.07900 1.000 20.34867 119 LEU A C 1
ATOM 1305 O O . LEU A 1 119 ? 4.60500 -11.35700 -22.42700 1.000 19.12649 119 LEU A O 1
ATOM 1321 N N . VAL A 1 120 ? 5.89900 -12.41400 -23.93500 1.000 21.29912 120 VAL A N 1
ATOM 1322 C CA . VAL A 1 120 ? 6.87300 -11.33700 -24.06300 1.000 20.44908 120 VAL A CA 1
ATOM 1323 C C . VAL A 1 120 ? 6.95400 -10.93900 -25.52600 1.000 19.86592 120 VAL A C 1
ATOM 1324 O O . VAL A 1 120 ? 7.12400 -11.80000 -26.38700 1.000 23.28072 120 VAL A O 1
ATOM 1337 N N . GLY A 1 121 ? 6.82800 -9.64800 -25.80200 1.000 21.42520 121 GLY A N 1
ATOM 1338 C CA . GLY A 1 121 ? 7.00400 -9.14300 -27.15100 1.000 21.70497 121 GLY A CA 1
ATOM 1339 C C . GLY A 1 121 ? 5.68600 -8.98700 -27.89300 1.000 22.02453 121 GLY A C 1
ATOM 1340 O O . GLY A 1 121 ? 4.59900 -9.28200 -27.39000 1.000 21.70563 121 GLY A O 1
ATOM 1344 N N . ALA A 1 122 ? 5.80000 -8.51300 -29.13900 1.000 26.91890 122 ALA A N 1
ATOM 1345 C CA . ALA A 1 122 ? 4.61100 -7.98300 -29.79800 1.000 23.03837 122 ALA A CA 1
ATOM 1346 C C . ALA A 1 122 ? 3.64300 -9.08100 -30.22700 1.000 21.89116 122 ALA A C 1
ATOM 1347 O O . ALA A 1 122 ? 2.43400 -8.83700 -30.30400 1.000 22.67702 122 ALA A O 1
ATOM 1354 N N . LYS A 1 123 ? 4.14200 -10.28200 -30.50900 1.000 22.28259 123 LYS A N 1
ATOM 1355 C CA . LYS A 1 123 ? 3.24600 -11.35700 -30.92200 1.000 23.62132 123 LYS A CA 1
ATOM 1356 C C . LYS A 1 123 ? 2.38600 -11.88100 -29.77500 1.000 21.65340 123 LYS A C 1
ATOM 1357 O O . LYS A 1 123 ? 1.44600 -12.64800 -30.02800 1.000 24.77285 123 LYS A O 1
ATOM 1376 N N . ALA A 1 124 ? 2.65500 -11.46300 -28.53600 1.000 20.83003 124 ALA A N 1
ATOM 1377 C CA . ALA A 1 124 ? 1.85500 -11.86600 -27.39100 1.000 18.85132 124 ALA A CA 1
ATOM 1378 C C . ALA A 1 124 ? 0.58000 -11.04800 -27.22900 1.000 18.18377 124 ALA A C 1
ATOM 1379 O O . ALA A 1 124 ? -0.24200 -11.38500 -26.36200 1.000 19.32470 124 ALA A O 1
ATOM 1386 N N . ALA A 1 125 ? 0.38600 -9.99600 -28.02300 1.000 19.44975 125 ALA A N 1
ATOM 1387 C CA . ALA A 1 125 ? -0.69100 -9.05000 -27.78600 1.000 18.55658 125 ALA A CA 1
ATOM 1388 C C . ALA A 1 125 ? -1.97200 -9.39300 -28.53800 1.000 17.56648 125 ALA A C 1
ATOM 1389 O O . ALA A 1 125 ? -1.94400 -9.71200 -29.73600 1.000 20.10678 125 ALA A O 1
ATOM 1396 N N . GLY A 1 126 ? -3.09400 -9.30300 -27.82900 1.000 18.11912 126 GLY A N 1
ATOM 1397 C CA . GLY A 1 126 ? -4.38300 -9.20700 -28.47600 1.000 18.01385 126 GLY A CA 1
ATOM 1398 C C . GLY A 1 126 ? -4.73300 -7.76500 -28.80800 1.000 20.73630 126 GLY A C 1
ATOM 1399 O O . GLY A 1 126 ? -4.09900 -6.82500 -28.33000 1.000 17.90713 126 GLY A O 1
ATOM 1403 N N . VAL A 1 127 ? -5.76200 -7.59600 -29.63800 1.000 18.30068 127 VAL A N 1
ATOM 1404 C CA . VAL A 1 127 ? -6.20800 -6.26000 -30.02200 1.000 18.76840 127 VAL A CA 1
ATOM 1405 C C . VAL A 1 127 ? -6.81100 -5.57600 -28.79500 1.000 16.65600 127 VAL A C 1
ATOM 1406 O O . VAL A 1 127 ? -7.76100 -6.12200 -28.20900 1.000 18.46643 127 VAL A O 1
ATOM 1419 N N . PRO A 1 128 ? -6.31000 -4.41100 -28.36400 1.000 17.24777 128 PRO A N 1
ATOM 1420 C CA . PRO A 1 128 ? -6.79600 -3.83000 -27.09400 1.000 16.89770 128 PRO A CA 1
ATOM 1421 C C . PRO A 1 128 ? -8.25300 -3.39000 -27.16200 1.000 19.29397 128 PRO A C 1
ATOM 1422 O O . PRO A 1 128 ? -8.69600 -2.81800 -28.15700 1.000 20.60684 128 PRO A O 1
ATOM 1433 N N . GLY A 1 129 ? -8.96600 -3.59500 -26.05000 1.000 17.63190 129 GLY A N 1
ATOM 1434 C CA . GLY A 1 129 ? -10.36900 -3.22700 -25.95100 1.000 17.80505 129 GLY A CA 1
ATOM 1435 C C . GLY A 1 129 ? -10.71800 -2.10200 -24.99800 1.000 16.79300 129 GLY A C 1
ATOM 1436 O O . GLY A 1 129 ? -11.81600 -1.56000 -25.06500 1.000 17.88553 129 GLY A O 1
ATOM 1440 N N . THR A 1 130 ? -9.80500 -1.72100 -24.10500 1.000 17.11098 130 THR A N 1
ATOM 1441 C CA . THR A 1 130 ? -10.18400 -0.84600 -22.99900 1.000 17.55116 130 THR A CA 1
ATOM 1442 C C . THR A 1 130 ? -10.77500 0.49000 -23.45100 1.000 18.19548 130 THR A C 1
ATOM 1443 O O . THR A 1 130 ? -11.82100 0.91000 -22.94500 1.000 17.75535 130 THR A O 1
ATOM 1454 N N . VAL A 1 131 ? -10.12700 1.18200 -24.39000 1.000 16.46300 131 VAL A N 1
ATOM 1455 C CA . VAL A 1 131 ? -10.65900 2.48000 -24.80500 1.000 18.71570 131 VAL A CA 1
ATOM 1456 C C . VAL A 1 131 ? -12.06800 2.33500 -25.37300 1.000 19.75608 131 VAL A C 1
ATOM 1457 O O . VAL A 1 131 ? -12.95700 3.14100 -25.07800 1.000 20.22717 131 VAL A O 1
ATOM 1470 N N . MET A 1 132 ? -12.29800 1.31000 -26.19500 1.000 18.20624 132 MET A N 1
ATOM 1471 C CA . MET A 1 132 ? -13.64900 1.07500 -26.69900 1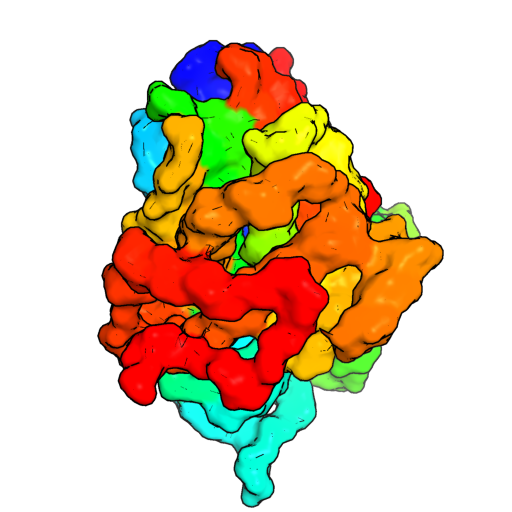.000 19.21489 132 MET A CA 1
ATOM 1472 C C . MET A 1 132 ? -14.64400 0.76400 -25.60600 1.000 19.43520 132 MET A C 1
ATOM 1473 O O . MET A 1 132 ? -15.78100 1.25800 -25.63300 1.000 19.98394 132 MET A O 1
ATOM 1487 N N . GLY A 1 133 ? -14.25200 -0.08400 -24.65400 1.000 16.88281 133 GLY A N 1
ATOM 1488 C CA . GLY A 1 133 ? -15.13600 -0.42400 -23.55400 1.000 18.54304 133 GLY A CA 1
ATOM 1489 C C . GLY A 1 133 ? -15.56400 0.78800 -22.75300 1.000 18.17059 133 GLY A C 1
ATOM 1490 O O . GLY A 1 133 ? -16.75900 1.00800 -22.52700 1.000 19.26597 133 GLY A O 1
ATOM 1494 N N . LEU A 1 134 ? -14.59600 1.60500 -22.33700 1.000 19.71608 134 LEU A N 1
ATOM 1495 C CA . LEU A 1 134 ? -14.91800 2.78200 -21.53300 1.000 18.74551 134 LEU A CA 1
ATOM 1496 C C . LEU A 1 134 ? -15.80000 3.74200 -22.32000 1.000 17.82284 134 LEU A C 1
ATOM 1497 O O . LEU A 1 134 ? -16.74700 4.32800 -21.77100 1.000 20.21637 134 LEU A O 1
ATOM 1513 N N . TRP A 1 135 ? -15.52300 3.89900 -23.62100 1.000 19.61642 135 TRP A N 1
ATOM 1514 C CA . TRP A 1 135 ? -16.37400 4.72100 -24.46800 1.000 21.83619 135 TRP A CA 1
ATOM 1515 C C . TRP A 1 135 ? -17.80700 4.20000 -24.51600 1.000 20.92476 135 TRP A C 1
ATOM 1516 O O . TRP A 1 135 ? -18.76800 4.96000 -24.33400 1.000 21.42746 135 TRP A O 1
ATOM 1537 N N . GLU A 1 136 ? -17.97100 2.90600 -24.79800 1.000 20.39460 136 GLU A N 1
ATOM 1538 C CA . GLU A 1 136 ? -19.31200 2.34200 -24.89500 1.000 19.72267 136 GLU A CA 1
ATOM 1539 C C . GLU A 1 136 ? -20.07700 2.49100 -23.58400 1.000 20.79629 136 GLU A C 1
ATOM 1540 O O . GLU A 1 136 ? -21.26500 2.82400 -23.59700 1.000 22.90362 136 GLU A O 1
ATOM 1552 N N . ALA A 1 137 ? -19.41900 2.25500 -22.44600 1.000 20.54131 137 ALA A N 1
ATOM 1553 C CA . ALA A 1 137 ? -20.10300 2.40800 -21.16900 1.000 19.17355 137 ALA A CA 1
ATOM 1554 C C . ALA A 1 137 ? -20.53000 3.85400 -20.95600 1.000 17.97344 137 ALA A C 1
ATOM 1555 O O . ALA A 1 137 ? -21.66200 4.12700 -20.54900 1.000 20.03767 137 ALA A O 1
ATOM 1562 N N . HIS A 1 138 ? -19.62900 4.79900 -21.22700 1.000 21.44833 138 HIS A N 1
ATOM 1563 C CA . HIS A 1 138 ? -19.96200 6.20400 -21.03800 1.000 21.53116 138 HIS A CA 1
ATOM 1564 C C . HIS A 1 138 ? -21.06400 6.66900 -21.99000 1.000 22.60365 138 HIS A C 1
ATOM 1565 O O . HIS A 1 138 ? -21.97100 7.41900 -21.59500 1.000 24.53972 138 HIS A O 1
ATOM 1579 N N . GLN A 1 139 ? -21.00500 6.24000 -23.24900 1.000 22.86390 139 GLN A N 1
ATOM 1580 C CA . GLN A 1 139 ? -22.03000 6.62800 -24.21000 1.000 27.42560 139 GLN A CA 1
ATOM 1581 C C . GLN A 1 139 ? -23.40600 6.19900 -23.73500 1.000 26.00345 139 GLN A C 1
ATOM 1582 O O . GLN A 1 139 ? -24.40500 6.89300 -23.96300 1.000 27.49597 139 GLN A O 1
ATOM 1596 N N . ARG A 1 140 ? -23.48300 5.05200 -23.07200 1.000 24.77814 140 ARG A N 1
ATOM 1597 C CA . ARG A 1 140 ? -24.79700 4.53300 -22.71000 1.000 22.43642 140 ARG A CA 1
ATOM 1598 C C . ARG A 1 140 ? -25.31600 5.10000 -21.39300 1.000 25.91705 140 ARG A C 1
ATOM 1599 O O . ARG A 1 140 ? -26.52000 5.34500 -21.26300 1.000 27.71718 140 ARG A O 1
ATOM 1620 N N . PHE A 1 141 ? -24.43400 5.35200 -20.42400 1.000 24.16722 141 PHE A N 1
ATOM 1621 C CA . PHE A 1 141 ? -24.87200 5.66700 -19.07500 1.000 24.23425 141 PHE A CA 1
ATOM 1622 C C . PHE A 1 141 ? -24.2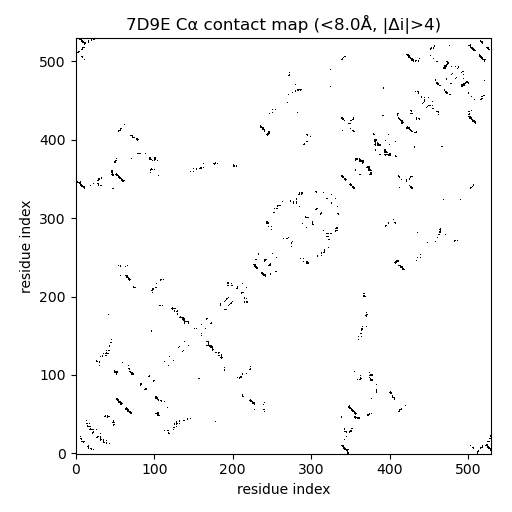8800 6.94900 -18.49600 1.000 26.97453 141 PHE A C 1
ATOM 1623 O O . PHE A 1 141 ? -24.78600 7.41000 -17.46600 1.000 31.20526 141 PHE A O 1
ATOM 1640 N N . GLY A 1 142 ? -23.26200 7.53700 -19.10700 1.000 25.81721 142 GLY A N 1
ATOM 1641 C CA . GLY A 1 142 ? -22.59600 8.66600 -18.48600 1.000 25.43450 142 GLY A CA 1
ATOM 1642 C C . GLY A 1 142 ? -23.44100 9.92600 -18.45000 1.000 29.69236 142 GLY A C 1
ATOM 1643 O O . GLY A 1 142 ? -24.36000 10.12400 -19.24700 1.000 33.74671 142 GLY A O 1
ATOM 1647 N N . LYS A 1 143 ? -23.12400 10.78200 -17.47900 1.000 30.17588 143 LYS A N 1
ATOM 1648 C CA . LYS A 1 143 ? -23.77900 12.06800 -17.28400 1.000 32.46443 143 LYS A CA 1
ATOM 1649 C C . LYS A 1 143 ? -22.85700 13.25100 -17.52400 1.000 28.79736 143 LYS A C 1
ATOM 1650 O O . LYS A 1 143 ? -23.32800 14.31300 -17.92000 1.000 33.52773 143 LYS A O 1
ATOM 1657 N N . LEU A 1 144 ? -21.55600 13.09500 -17.30500 1.000 30.33768 144 LEU A N 1
ATOM 1658 C CA . LEU A 1 144 ? -20.58900 14.17500 -17.45400 1.000 30.12260 144 LEU A CA 1
ATOM 1659 C C . LEU A 1 144 ? -19.86900 14.07300 -18.79500 1.000 30.39376 144 LEU A C 1
ATOM 1660 O O . LEU A 1 144 ? -19.85800 13.02900 -19.45100 1.000 32.75198 144 LEU A O 1
ATOM 1676 N N . LYS A 1 145 ? -19.22900 15.17300 -19.18600 1.0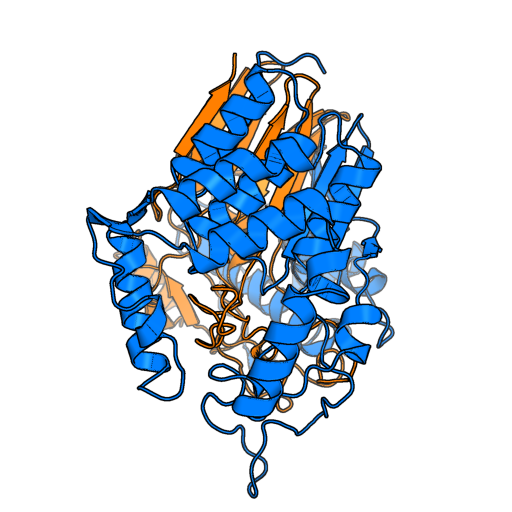00 33.22876 145 LYS A N 1
ATOM 1677 C CA . LYS A 1 145 ? -18.57700 15.22400 -20.48800 1.000 29.26245 145 LYS A CA 1
ATOM 1678 C C . LYS A 1 145 ? -17.34000 14.33600 -20.52900 1.000 30.01556 145 LYS A C 1
ATOM 1679 O O . LYS A 1 145 ? -16.49300 14.38400 -19.63400 1.000 28.17583 145 LYS A O 1
ATOM 1686 N N . TRP A 1 146 ? -17.22600 13.54500 -21.59800 1.000 26.93527 146 TRP A N 1
ATOM 1687 C CA . TRP A 1 146 ? -16.10700 12.61700 -21.74400 1.000 28.45925 146 TRP A CA 1
ATOM 1688 C C . TRP A 1 146 ? -14.76100 13.31300 -21.57900 1.000 24.73697 146 TRP A C 1
ATOM 1689 O O . TRP A 1 146 ? -13.89900 12.84600 -20.83000 1.000 26.42088 146 TRP A O 1
ATOM 1710 N N . SER A 1 147 ? -14.55600 14.43100 -22.27400 1.000 25.79165 147 SER A N 1
ATOM 1711 C CA . SER A 1 147 ? -13.23700 15.05600 -22.24800 1.000 28.33356 147 SER A CA 1
ATOM 1712 C C . SER A 1 147 ? -12.83000 15.44400 -20.83100 1.000 28.05369 147 SER A C 1
ATOM 1713 O O . SER A 1 147 ? -11.65500 15.33800 -20.46800 1.000 30.04874 147 SER A O 1
ATOM 1721 N N . GLU A 1 148 ? -13.79000 15.88300 -20.01000 1.000 30.16348 148 GLU A N 1
ATOM 1722 C CA . GLU A 1 148 ? -13.47500 16.28100 -18.64300 1.000 27.59071 148 GLU A CA 1
ATOM 1723 C C . GLU A 1 148 ? -13.10000 15.07800 -17.78100 1.000 28.05263 148 GLU A C 1
ATOM 1724 O O . GLU A 1 148 ? -12.28600 15.20400 -16.85500 1.000 29.67195 148 GLU A O 1
ATOM 1734 N N . LEU A 1 149 ? -13.65400 13.90300 -18.07900 1.000 24.02006 149 LEU A N 1
ATOM 1735 C CA . LEU A 1 149 ? -13.33500 12.70900 -17.30200 1.000 24.33072 149 LEU A CA 1
ATOM 1736 C C . LEU A 1 149 ? -11.90800 12.23100 -17.52900 1.000 24.23038 149 LEU A C 1
ATOM 1737 O O . LEU A 1 149 ? -11.38800 11.45500 -16.71600 1.000 24.97570 149 LEU A O 1
ATOM 1753 N N . LEU A 1 150 ? -11.27500 12.64500 -18.62100 1.000 23.46780 150 LEU A N 1
ATOM 1754 C CA . LEU A 1 150 ? -9.89200 12.29200 -18.88700 1.000 22.69820 150 LEU A CA 1
ATOM 1755 C C . LEU A 1 150 ? -8.91800 13.24300 -18.20600 1.000 25.30067 150 LEU A C 1
ATOM 1756 O O . LEU A 1 150 ? -7.73700 12.90400 -18.07800 1.000 22.84944 150 LEU A O 1
ATOM 1772 N N . THR A 1 151 ? -9.37000 14.40500 -17.72900 1.000 25.07812 151 THR A N 1
ATOM 1773 C CA . THR A 1 151 ? -8.40900 15.38700 -17.24400 1.000 25.44984 151 THR A CA 1
ATOM 1774 C C . THR A 1 151 ? -7.63800 14.90200 -16.01700 1.000 23.39340 151 THR A C 1
ATOM 1775 O O . THR A 1 151 ? -6.43600 15.19500 -15.93600 1.000 24.32732 151 THR A O 1
ATOM 1786 N N . PRO A 1 152 ? -8.23300 14.17900 -15.05700 1.000 23.20585 152 PRO A N 1
ATOM 1787 C CA . PRO A 1 152 ? -7.40800 13.67800 -13.94900 1.000 22.26532 152 PRO A CA 1
ATOM 1788 C C . PRO A 1 152 ? -6.26800 12.79100 -14.42000 1.000 20.21799 152 PRO A C 1
ATOM 1789 O O . PRO A 1 152 ? -5.12100 12.96100 -13.98700 1.000 21.29494 152 PRO A O 1
ATOM 1800 N N . ALA A 1 153 ? -6.56600 11.83200 -15.29900 1.000 19.98133 153 ALA A N 1
ATOM 1801 C CA . ALA A 1 153 ? -5.53000 10.94100 -15.80500 1.000 21.80296 153 ALA A CA 1
ATOM 1802 C C . ALA A 1 153 ? -4.46000 11.71300 -16.55900 1.000 21.37925 153 ALA A C 1
ATOM 1803 O O . ALA A 1 153 ? -3.26100 11.44400 -16.41000 1.000 19.40276 153 ALA A O 1
ATOM 1810 N N . ILE A 1 154 ? -4.86300 12.67000 -17.39200 1.000 20.54385 154 ILE A N 1
ATOM 1811 C CA . ILE A 1 154 ? -3.87200 13.47200 -18.10200 1.000 22.65402 154 ILE A CA 1
ATOM 1812 C C . ILE A 1 154 ? -2.93700 14.15000 -17.11000 1.000 18.70332 154 ILE A C 1
ATOM 1813 O O . ILE A 1 154 ? -1.71800 14.20500 -17.31600 1.000 20.50774 154 ILE A O 1
ATOM 1829 N N . GLY A 1 155 ? -3.49700 14.67400 -16.01600 1.000 22.49733 155 GLY A N 1
ATOM 1830 C CA . GLY A 1 155 ? -2.67800 15.35600 -15.02800 1.000 20.60181 155 GLY A CA 1
ATOM 1831 C C . GLY A 1 155 ? -1.67000 14.44000 -14.36400 1.000 19.82411 155 GLY A C 1
ATOM 1832 O O . GLY A 1 155 ? -0.51000 14.81000 -14.20600 1.000 20.50515 155 GLY A O 1
ATOM 1836 N N . TYR A 1 156 ? -2.09300 13.22400 -13.99400 1.000 22.27698 156 TYR A N 1
ATOM 1837 C CA . TYR A 1 156 ? -1.15500 12.27800 -13.38600 1.000 19.74225 156 TYR A CA 1
ATOM 1838 C C . TYR A 1 156 ? -0.07300 11.87000 -14.36900 1.000 17.53029 156 TYR A C 1
ATOM 1839 O O . TYR A 1 156 ? 1.08000 11.65400 -13.96700 1.000 18.66037 156 TYR A O 1
ATOM 1857 N N . ALA A 1 157 ? -0.39300 11.81100 -15.67000 1.000 18.47075 157 ALA A N 1
ATOM 1858 C CA . ALA A 1 157 ? 0.64300 11.50200 -16.64900 1.000 17.85062 157 ALA A CA 1
ATOM 1859 C C . ALA A 1 157 ? 1.61500 12.66100 -16.80300 1.000 18.18747 157 ALA A C 1
ATOM 1860 O O . ALA A 1 157 ? 2.83200 12.45200 -16.88300 1.000 19.81630 157 ALA A O 1
ATOM 1867 N N . GLN A 1 158 ? 1.10700 13.89800 -16.82500 1.000 20.46493 158 GLN A N 1
ATOM 1868 C CA . GLN A 1 158 ? 1.96100 15.06400 -17.02300 1.000 23.92158 158 GLN A CA 1
ATOM 1869 C C . GLN A 1 158 ? 2.85600 15.35100 -15.82000 1.000 21.93472 158 GLN A C 1
ATOM 1870 O O . GLN A 1 158 ? 4.05100 15.62600 -15.98400 1.000 23.83637 158 GLN A O 1
ATOM 1884 N N . THR A 1 159 ? 2.28300 15.37000 -14.61300 1.000 23.49211 159 THR A N 1
ATOM 1885 C CA . THR A 1 159 ? 2.99300 15.85200 -13.43500 1.000 23.17377 159 THR A CA 1
ATOM 1886 C C . THR A 1 159 ? 3.35200 14.75700 -12.44400 1.000 23.11993 159 THR A C 1
ATOM 1887 O O . THR A 1 159 ? 4.08400 15.03500 -11.48600 1.000 26.13479 159 THR A O 1
ATOM 1898 N N . GLY A 1 160 ? 2.85700 13.54400 -12.63400 1.000 20.45697 160 GLY A N 1
ATOM 1899 C CA . GLY A 1 160 ? 3.41100 12.35700 -12.01800 1.000 19.42822 160 GLY A CA 1
ATOM 1900 C C . GLY A 1 160 ? 2.54300 11.79600 -10.90000 1.000 21.46817 160 GLY A C 1
ATOM 1901 O O . GLY A 1 160 ? 1.55800 12.39100 -10.45700 1.000 20.35441 160 GLY A O 1
ATOM 1905 N N . PHE A 1 161 ? 2.92900 10.59100 -10.47800 1.000 19.20856 161 PHE A N 1
ATOM 1906 C CA . PHE A 1 161 ? 2.39900 9.94800 -9.28300 1.000 19.80402 161 PHE A CA 1
ATOM 1907 C C . PHE A 1 161 ? 3.57000 9.25800 -8.58000 1.000 19.76688 161 PHE A C 1
ATOM 1908 O O . PHE A 1 161 ? 4.62100 9.02700 -9.18300 1.000 19.16519 161 PHE A O 1
ATOM 1925 N N . LYS A 1 162 ? 3.38200 8.92700 -7.30300 1.000 20.14085 162 LYS A N 1
ATOM 1926 C CA . LYS A 1 162 ? 4.42100 8.31200 -6.48300 1.000 19.05217 162 LYS A CA 1
ATOM 1927 C C . LYS A 1 162 ? 4.38400 6.79100 -6.63500 1.000 17.58612 162 LYS A C 1
ATOM 1928 O O . LYS A 1 162 ? 3.35800 6.15500 -6.34300 1.000 19.84856 162 LYS A O 1
ATOM 1947 N N . VAL A 1 163 ? 5.50400 6.22300 -7.09900 1.000 19.92120 163 VAL A N 1
ATOM 1948 C CA . VAL A 1 163 ? 5.61800 4.77800 -7.31100 1.000 17.63009 163 VAL A CA 1
ATOM 1949 C C . VAL A 1 163 ? 5.61100 4.05400 -5.96700 1.000 19.21769 163 VAL A C 1
ATOM 1950 O O . VAL A 1 163 ? 6.31300 4.44100 -5.02500 1.000 20.92940 163 VAL A O 1
ATOM 1963 N N . ALA A 1 164 ? 4.82500 2.98600 -5.87600 1.000 17.04558 164 ALA A N 1
ATOM 1964 C CA . ALA A 1 164 ? 4.69000 2.18000 -4.67600 1.000 19.18097 164 ALA A CA 1
ATOM 1965 C C . ALA A 1 164 ? 5.76500 1.09600 -4.58400 1.000 20.30016 164 ALA A C 1
ATOM 1966 O O . ALA A 1 164 ? 6.31100 0.64000 -5.59200 1.000 18.00030 164 ALA A O 1
ATOM 1973 N N . ASP A 1 165 ? 6.04000 0.65600 -3.34500 1.000 21.93918 165 ASP A N 1
ATOM 1974 C CA . ASP A 1 165 ? 7.03200 -0.40200 -3.15300 1.000 22.50939 165 ASP A CA 1
ATOM 1975 C C . ASP A 1 165 ? 6.61500 -1.69100 -3.85800 1.000 21.27004 165 ASP A C 1
ATOM 1976 O O . ASP A 1 165 ? 7.42400 -2.33900 -4.52300 1.000 21.39494 165 ASP A O 1
ATOM 1985 N N . GLN A 1 166 ? 5.35200 -2.11100 -3.68800 1.000 21.40525 166 GLN A N 1
ATOM 1986 C CA . GLN A 1 166 ? 4.92600 -3.35700 -4.31600 1.000 20.12466 166 GLN A CA 1
ATOM 1987 C C . GLN A 1 166 ? 4.94600 -3.23300 -5.82800 1.000 18.66582 166 GLN A C 1
ATOM 1988 O O . GLN A 1 166 ? 5.25900 -4.20100 -6.53800 1.000 21.46791 166 GLN A O 1
ATOM 1992 N N . GLN A 1 167 ? 4.63300 -2.03900 -6.33700 1.000 17.75918 167 GLN A N 1
ATOM 1993 C CA . GLN A 1 167 ? 4.65200 -1.78800 -7.76600 1.000 17.19306 167 GLN A CA 1
ATOM 1994 C C . GLN A 1 167 ? 6.05900 -1.95800 -8.32500 1.000 17.82072 167 GLN A C 1
ATOM 1995 O O . GLN A 1 167 ? 6.25800 -2.54000 -9.40600 1.000 17.78464 167 GLN A O 1
ATOM 2009 N N . TYR A 1 168 ? 7.05500 -1.45300 -7.60200 1.000 17.44410 168 TYR A N 1
ATOM 2010 C CA . TYR A 1 168 ? 8.43200 -1.63200 -8.02700 1.000 16.94390 168 TYR A CA 1
ATOM 2011 C C . TYR A 1 168 ? 8.82800 -3.10400 -8.02000 1.000 17.50106 168 TYR A C 1
ATOM 2012 O O . TYR A 1 168 ? 9.54500 -3.56400 -8.91800 1.000 18.22394 168 TYR A O 1
ATOM 2030 N N . GLN A 1 169 ? 8.39700 -3.85800 -7.00500 1.000 18.32187 169 GLN A N 1
ATOM 2031 C CA . GLN A 1 169 ? 8.68600 -5.28700 -7.00100 1.000 19.09562 169 GLN A CA 1
ATOM 2032 C C . GLN A 1 169 ? 8.09700 -5.99900 -8.21400 1.000 20.82390 169 GLN A C 1
ATOM 2033 O O . GLN A 1 169 ? 8.75000 -6.86700 -8.80300 1.000 21.53408 169 GLN A O 1
ATOM 2047 N N . TYR A 1 170 ? 6.86300 -5.65800 -8.60600 1.000 19.02877 170 TYR A N 1
ATOM 2048 C CA . TYR A 1 170 ? 6.32700 -6.21900 -9.84200 1.000 21.66660 170 TYR A CA 1
ATOM 2049 C C . TYR A 1 170 ? 7.13800 -5.79300 -11.04700 1.000 17.40889 170 TYR A C 1
ATOM 2050 O O . TYR A 1 170 ? 7.34400 -6.58400 -11.97600 1.000 22.90143 170 TYR A O 1
ATOM 2068 N N . ARG A 1 171 ? 7.61000 -4.53900 -11.05900 1.000 17.01903 171 ARG A N 1
ATOM 2069 C CA . ARG A 1 171 ? 8.48000 -4.08800 -12.13500 1.000 16.44867 171 ARG A CA 1
ATOM 2070 C C . ARG A 1 171 ? 9.72300 -4.96100 -12.24600 1.000 18.53840 171 ARG A C 1
ATOM 2071 O O . ARG A 1 171 ? 10.12600 -5.34400 -13.35100 1.000 19.99878 171 ARG A O 1
ATOM 2092 N N . GLN A 1 172 ? 10.32900 -5.32100 -11.10500 1.000 18.81779 172 GLN A N 1
ATOM 2093 C CA . GLN A 1 172 ? 11.53200 -6.14000 -11.12800 1.000 19.75735 172 GLN A CA 1
ATOM 2094 C C . GLN A 1 172 ? 11.23000 -7.52700 -11.66900 1.000 22.05201 172 GLN A C 1
ATOM 2095 O O . GLN A 1 172 ? 12.04400 -8.10200 -12.39400 1.000 21.15312 172 GLN A O 1
ATOM 2109 N N . ASP A 1 173 ? 10.07900 -8.08400 -11.29600 1.000 22.69521 173 ASP A N 1
ATOM 2110 C CA . ASP A 1 173 ? 9.66800 -9.37400 -11.82800 1.000 24.58506 173 ASP A CA 1
ATOM 2111 C C . ASP A 1 173 ? 9.51100 -9.29500 -13.33900 1.000 21.24635 173 ASP A C 1
ATOM 2112 O O . ASP A 1 173 ? 9.93500 -10.20000 -14.06700 1.000 24.35196 173 ASP A O 1
ATOM 2121 N N . ALA A 1 174 ? 8.90500 -8.21400 -13.82800 1.000 21.46803 174 ALA A N 1
ATOM 2122 C CA . ALA A 1 174 ? 8.69700 -8.07800 -15.26400 1.000 22.21823 174 ALA A CA 1
ATOM 2123 C C . ALA A 1 174 ? 10.02800 -7.93400 -15.98400 1.000 26.16985 174 ALA A C 1
ATOM 2124 O O . ALA A 1 174 ? 10.23700 -8.53100 -17.04700 1.000 24.13780 174 ALA A O 1
ATOM 2131 N N . ILE A 1 175 ? 10.94400 -7.15000 -15.41600 1.000 21.95170 175 ILE A N 1
ATOM 2132 C CA . ILE A 1 175 ? 12.25600 -6.97800 -16.03400 1.000 23.09892 175 ILE A CA 1
ATOM 2133 C C . ILE A 1 175 ? 12.97300 -8.31700 -16.14400 1.000 27.04149 175 ILE A C 1
ATOM 2134 O O . ILE A 1 175 ? 13.63900 -8.60000 -17.14600 1.000 28.21594 175 ILE A O 1
ATOM 2150 N N . ALA A 1 176 ? 12.83600 -9.16800 -15.12500 1.000 26.71867 176 ALA A N 1
ATOM 2151 C CA . ALA A 1 176 ? 13.43600 -10.49600 -15.19700 1.000 26.79912 176 ALA A CA 1
ATOM 2152 C C . ALA A 1 176 ? 12.85600 -11.29600 -16.35600 1.000 27.31829 176 ALA A C 1
ATOM 2153 O O . ALA A 1 176 ? 13.58400 -12.00000 -17.06700 1.000 32.34042 176 ALA A O 1
ATOM 2160 N N . LEU A 1 177 ? 11.54500 -11.19600 -16.56500 1.000 23.78740 177 LEU A N 1
ATOM 2161 C CA . LEU A 1 177 ? 10.91100 -11.91900 -17.66400 1.000 26.45476 177 LEU A CA 1
ATOM 2162 C C . LEU A 1 177 ? 11.28900 -11.32900 -19.01700 1.000 26.87703 177 LEU A C 1
ATOM 2163 O O . LEU A 1 177 ? 11.57000 -12.07400 -19.96300 1.000 29.38256 177 LEU A O 1
ATOM 2179 N N . PHE A 1 178 ? 11.28000 -9.99800 -19.13600 1.000 24.27267 178 PHE A N 1
ATOM 2180 C CA . PHE A 1 178 ? 11.51900 -9.36500 -20.43100 1.000 25.97392 178 PHE A CA 1
ATOM 2181 C C . PHE A 1 178 ? 12.97700 -9.50200 -20.86800 1.000 30.09391 178 PHE A C 1
ATOM 2182 O O . PHE A 1 178 ? 13.26400 -9.48300 -22.06600 1.000 30.11367 178 PHE A O 1
ATOM 2199 N N . ASN A 1 179 ? 13.90300 -9.63300 -19.92400 1.000 28.92785 179 ASN A N 1
ATOM 2200 C CA . ASN A 1 179 ? 15.29800 -9.91900 -20.24000 1.000 36.31156 179 ASN A CA 1
ATOM 2201 C C . ASN A 1 179 ? 15.84100 -9.17100 -21.44900 1.000 43.06886 179 ASN A C 1
ATOM 2202 O O . ASN A 1 179 ? 16.50300 -9.77000 -22.30000 1.000 38.76174 179 ASN A O 1
ATOM 2206 N N . GLY A 1 180 ? 15.56700 -7.88300 -21.56600 1.000 44.39244 180 GLY A N 1
ATOM 2207 C CA . GLY A 1 180 ? 16.12800 -7.17600 -22.70100 1.000 46.01149 180 GLY A CA 1
ATOM 2208 C C . GLY A 1 180 ? 15.61400 -7.58500 -24.07100 1.000 39.13623 180 GLY A C 1
ATOM 2209 O O . GLY A 1 180 ? 16.30100 -7.35900 -25.06900 1.000 45.85388 180 GLY A O 1
ATOM 2213 N N . LYS A 1 181 ? 14.41700 -8.15800 -24.15700 1.000 29.75550 181 LYS A N 1
ATOM 2214 C CA . LYS A 1 181 ? 13.78700 -8.48100 -25.43400 1.000 29.75616 181 LYS A CA 1
ATOM 2215 C C . LYS A 1 181 ? 12.77800 -7.43200 -25.90000 1.000 30.71200 181 LYS A C 1
ATOM 2216 O O . LYS A 1 181 ? 12.19800 -7.59400 -26.98500 1.000 36.85100 181 LYS A O 1
ATOM 2223 N N . THR A 1 182 ? 12.55600 -6.36500 -25.13200 1.000 26.39889 182 THR A N 1
ATOM 2224 C CA . THR A 1 182 ? 11.57300 -5.34400 -25.48400 1.000 23.10576 182 THR A CA 1
ATOM 2225 C C . THR A 1 182 ? 12.12600 -3.97200 -25.10600 1.000 26.47873 182 THR A C 1
ATOM 2226 O O . THR A 1 182 ? 13.23400 -3.85300 -24.57100 1.000 30.78136 182 THR A O 1
ATOM 2237 N N . ASN A 1 183 ? 11.33300 -2.92900 -25.35600 1.000 24.07550 183 ASN A N 1
ATOM 2238 C CA . ASN A 1 183 ? 11.69600 -1.55200 -25.03600 1.000 26.72094 183 ASN A CA 1
ATOM 2239 C C . ASN A 1 183 ? 11.19500 -1.10100 -23.67700 1.000 25.92479 183 ASN A C 1
ATOM 2240 O O . ASN A 1 183 ? 11.19900 0.10500 -23.39300 1.000 25.75524 183 ASN A O 1
ATOM 2251 N N . PHE A 1 184 ? 10.79100 -2.04500 -22.82800 1.000 23.21478 184 PHE A N 1
ATOM 2252 C CA . PHE A 1 184 ? 10.20500 -1.71400 -21.53600 1.000 22.35594 184 PHE A CA 1
ATOM 2253 C C . PHE A 1 184 ? 11.08800 -0.77200 -20.73500 1.000 24.62833 184 PHE A C 1
ATOM 2254 O O . PHE A 1 184 ? 10.60500 0.21200 -20.16200 1.000 27.13460 184 PHE A O 1
ATOM 2271 N N . GLY A 1 185 ? 12.38500 -1.07400 -20.66700 1.000 26.98958 185 GLY A N 1
ATOM 2272 C CA . GLY A 1 185 ? 13.30300 -0.28900 -19.85800 1.000 33.41656 185 GLY A CA 1
ATOM 2273 C C . GLY A 1 185 ? 13.47400 1.13500 -20.33200 1.000 32.95290 185 GLY A C 1
ATOM 2274 O O . GLY A 1 185 ? 13.85400 2.00200 -19.53600 1.000 38.95339 185 GLY A O 1
ATOM 2278 N N . ASP A 1 186 ? 13.18200 1.40100 -21.60600 1.000 31.44106 186 ASP A N 1
ATOM 2279 C CA . ASP A 1 186 ? 13.29700 2.74800 -22.13800 1.000 40.19297 186 ASP A CA 1
ATOM 2280 C C . ASP A 1 186 ? 12.17200 3.66100 -21.66900 1.000 35.97673 186 ASP A C 1
ATOM 2281 O O . ASP A 1 186 ? 12.31600 4.88500 -21.75600 1.000 34.49995 186 ASP A O 1
ATOM 2290 N N . TYR A 1 187 ? 11.05000 3.10300 -21.20000 1.000 25.83471 187 TYR A N 1
ATOM 2291 C CA . TYR A 1 187 ? 9.92200 3.89000 -20.73000 1.000 25.47266 187 TYR A CA 1
ATOM 2292 C C . TYR A 1 187 ? 9.66600 3.76600 -19.24600 1.000 23.88894 187 TYR A C 1
ATOM 2293 O O . TYR A 1 187 ? 9.18100 4.71700 -18.64700 1.000 25.61737 187 TYR A O 1
ATOM 2311 N N . PHE A 1 188 ? 9.95600 2.61700 -18.64400 1.000 23.11175 188 PHE A N 1
ATOM 2312 C CA . PHE A 1 188 ? 9.65800 2.37300 -17.23200 1.000 22.56902 188 PHE A CA 1
ATOM 2313 C C . PHE A 1 188 ? 10.92000 2.21400 -16.40600 1.000 21.55390 188 PHE A C 1
ATOM 2314 O O . PHE A 1 188 ? 10.84200 1.92200 -15.20600 1.000 23.68033 188 PHE A O 1
ATOM 2331 N N . GLY A 1 189 ? 12.08200 2.44900 -17.01200 1.000 24.56736 189 GLY A N 1
ATOM 2332 C CA . GLY A 1 189 ? 13.33300 2.32600 -16.28900 1.000 28.74977 189 GLY A CA 1
ATOM 2333 C C . GLY A 1 189 ? 13.45000 3.28100 -15.12300 1.000 27.77658 189 GLY A C 1
ATOM 2334 O O . GLY A 1 189 ? 14.07800 2.95400 -14.11700 1.000 30.91776 189 GLY A O 1
ATOM 2338 N N . THR A 1 190 ? 12.82800 4.45700 -15.21700 1.000 26.60771 190 THR A N 1
ATOM 2339 C CA . THR A 1 190 ? 12.90300 5.45500 -14.15300 1.000 26.67316 190 THR A CA 1
ATOM 2340 C C . THR A 1 190 ? 11.86200 5.27600 -13.04400 1.000 33.22165 190 THR A C 1
ATOM 2341 O O . THR A 1 190 ? 11.85900 6.06200 -12.09200 1.000 41.72677 190 THR A O 1
ATOM 2352 N N A MET A 1 191 ? 11.00400 4.25300 -13.12900 0.461 24.11270 191 MET A N 1
ATOM 2353 N N B MET A 1 191 ? 10.97700 4.29000 -13.15700 0.539 24.09969 191 MET A N 1
ATOM 2354 C CA A MET A 1 191 ? 10.04700 3.91400 -12.07600 0.461 25.79937 191 MET A CA 1
ATOM 2355 C CA B MET A 1 191 ? 10.08700 3.93300 -12.06800 0.539 25.78512 191 MET A CA 1
ATOM 2356 C C A MET A 1 191 ? 10.80900 3.41200 -10.85700 0.461 36.87331 191 MET A C 1
ATOM 2357 C C B MET A 1 191 ? 10.91800 3.47000 -10.88700 0.539 36.86470 191 MET A C 1
ATOM 2358 O O A MET A 1 191 ? 11.29600 2.28100 -10.85700 0.461 39.42586 191 MET A O 1
ATOM 2359 O O B MET A 1 191 ? 11.59200 2.44000 -10.95200 0.539 43.04548 191 MET A O 1
ATOM 2386 N N . LYS A 1 192 ? 10.86300 4.21300 -9.79200 1.000 24.85074 192 LYS A N 1
ATOM 2387 C CA . LYS A 1 192 ? 11.64600 3.88800 -8.61500 1.000 25.16670 192 LYS A CA 1
ATOM 2388 C C . LYS A 1 192 ? 10.77000 4.06400 -7.38300 1.000 23.43618 192 LYS A C 1
ATOM 2389 O O . LYS A 1 192 ? 9.98500 5.02200 -7.30700 1.000 23.39013 192 LYS A O 1
ATOM 2399 N N . PRO A 1 193 ? 10.88200 3.16000 -6.41100 1.000 22.72422 193 PRO A N 1
ATOM 2400 C CA . PRO A 1 193 ? 9.94200 3.17600 -5.29100 1.000 23.61768 193 PRO A CA 1
ATOM 2401 C C . PRO A 1 193 ? 10.04800 4.47300 -4.51100 1.000 24.50327 193 PRO A C 1
ATOM 2402 O O . PRO A 1 193 ? 11.14400 4.91800 -4.15200 1.000 23.75529 193 PRO A O 1
ATOM 2413 N N . GLY A 1 194 ? 8.88900 5.07500 -4.24700 1.000 23.01839 194 GLY A N 1
ATOM 2414 C CA . GLY A 1 194 ? 8.81300 6.31100 -3.51100 1.000 22.13592 194 GLY A CA 1
ATOM 2415 C C . GLY A 1 194 ? 9.01100 7.56600 -4.32600 1.000 25.38181 194 GLY A C 1
ATOM 2416 O O . GLY A 1 194 ? 8.81200 8.66500 -3.79300 1.000 26.19534 194 GLY A O 1
ATOM 2420 N N . GLU A 1 195 ? 9.38200 7.45000 -5.59700 1.000 23.21102 195 GLU A N 1
ATOM 2421 C CA . GLU A 1 195 ? 9.71400 8.60200 -6.42300 1.000 23.42153 195 GLU A CA 1
ATOM 2422 C C . GLU A 1 195 ? 8.60000 8.88800 -7.41800 1.000 21.46725 195 GLU A C 1
ATOM 2423 O O . GLU A 1 195 ? 7.84100 7.99600 -7.78400 1.000 22.35710 195 GLU A O 1
ATOM 2435 N N . VAL A 1 196 ? 8.51100 10.14200 -7.84600 1.000 22.08740 196 VAL A N 1
ATOM 2436 C CA . VAL A 1 196 ? 7.45600 10.55700 -8.76200 1.000 21.25795 196 VAL A CA 1
ATOM 2437 C C . VAL A 1 196 ? 7.85400 10.18700 -10.18000 1.000 21.25448 196 VAL A C 1
ATOM 2438 O O . VAL A 1 196 ? 8.95000 10.52500 -10.63700 1.000 25.05550 196 VAL A O 1
ATOM 2451 N N . PHE A 1 197 ? 6.94500 9.50100 -10.87900 1.000 21.02615 197 PHE A N 1
ATOM 2452 C CA . PHE A 1 197 ? 7.15400 8.99600 -12.23200 1.000 17.91577 197 PHE A CA 1
ATOM 2453 C C . PHE A 1 197 ? 6.19500 9.72200 -13.15900 1.000 19.52049 197 PHE A C 1
ATOM 2454 O O . PHE A 1 197 ? 4.98200 9.71500 -12.91400 1.000 19.58920 197 PHE A O 1
ATOM 2471 N N . LYS A 1 198 ? 6.74600 10.36800 -14.19400 1.000 20.80039 198 LYS A N 1
ATOM 2472 C CA . LYS A 1 198 ? 5.98300 11.11900 -15.18000 1.000 19.94297 198 LYS A CA 1
ATOM 2473 C C . LYS A 1 198 ? 5.99700 10.40900 -16.52400 1.000 22.55563 198 LYS A C 1
ATOM 2474 O O . LYS A 1 198 ? 6.96500 9.73500 -16.88600 1.000 22.40886 198 LYS A O 1
ATOM 2493 N N . GLN A 1 199 ? 4.92400 10.60200 -17.28300 1.000 20.24431 199 GLN A N 1
ATOM 2494 C CA . GLN A 1 199 ? 4.71300 9.90800 -18.55500 1.000 20.43785 199 GLN A CA 1
ATOM 2495 C C . GLN A 1 199 ? 4.17400 10.87400 -19.59600 1.000 22.01149 199 GLN A C 1
ATOM 2496 O O . GLN A 1 199 ? 2.98600 10.85500 -19.95000 1.000 22.07649 199 GLN A O 1
ATOM 2510 N N . PRO A 1 200 ? 5.04700 11.70400 -20.15800 1.000 24.80631 200 PRO A N 1
ATOM 2511 C CA . PRO A 1 200 ? 4.56900 12.76200 -21.06700 1.000 25.36837 200 PRO A CA 1
ATOM 2512 C C . PRO A 1 200 ? 3.97900 12.25900 -22.36800 1.000 25.83655 200 PRO A C 1
ATOM 2513 O O . PRO A 1 200 ? 3.00600 12.85600 -22.85400 1.000 26.56147 200 PRO A O 1
ATOM 2524 N N . GLU A 1 201 ? 4.52200 11.19100 -22.96400 1.000 24.17142 201 GLU A N 1
ATOM 2525 C CA . GLU A 1 201 ? 3.93600 10.67900 -24.20200 1.000 24.94131 201 GLU A CA 1
ATOM 2526 C C . GLU A 1 201 ? 2.53000 10.15100 -23.94600 1.000 22.54658 201 GLU A C 1
ATOM 2527 O O . GLU A 1 201 ? 1.60500 10.37200 -24.74200 1.000 23.24348 201 GLU A O 1
ATOM 2539 N N . LEU A 1 202 ? 2.34900 9.45500 -22.82600 1.000 21.83372 202 LEU A N 1
ATOM 2540 C CA . LEU A 1 202 ? 1.02900 8.94700 -22.48300 1.000 20.89261 202 LEU A CA 1
ATOM 2541 C C . LEU A 1 202 ? 0.06000 10.08900 -22.21800 1.000 21.33044 202 LEU A C 1
ATOM 2542 O O . LEU A 1 202 ? -1.12600 9.98700 -22.55300 1.000 21.76876 202 LEU A O 1
ATOM 2558 N N . ALA A 1 203 ? 0.53400 11.17700 -21.61400 1.000 22.29650 203 ALA A N 1
ATOM 2559 C CA . ALA A 1 203 ? -0.33200 12.33200 -21.41800 1.000 23.00458 203 ALA A CA 1
ATOM 2560 C C . ALA A 1 203 ? -0.86800 12.84100 -22.74900 1.000 25.61081 203 ALA A C 1
ATOM 2561 O O . ALA A 1 203 ? -2.05400 13.16700 -22.86900 1.000 24.30327 203 ALA A O 1
ATOM 2568 N N . LYS A 1 204 ? -0.00900 12.91700 -23.76300 1.000 23.81706 204 LYS A N 1
ATOM 2569 C CA . LYS A 1 204 ? -0.46800 13.37400 -25.07400 1.000 26.14924 204 LYS A CA 1
ATOM 2570 C C . LYS A 1 204 ? -1.46400 12.38500 -25.67500 1.000 26.16087 204 LYS A C 1
ATOM 2571 O O . LYS A 1 204 ? -2.45500 12.79000 -26.29800 1.000 24.80532 204 LYS A O 1
ATOM 2581 N N . THR A 1 205 ? -1.22900 11.08400 -25.49000 1.000 22.94779 205 THR A N 1
ATOM 2582 C CA . THR A 1 205 ? -2.16900 10.07800 -25.97100 1.000 22.66105 205 THR A CA 1
ATOM 2583 C C . THR A 1 205 ? -3.53200 10.25900 -25.31700 1.000 21.57246 205 THR A C 1
ATOM 2584 O O . THR A 1 205 ? -4.57700 10.21300 -25.98700 1.000 21.84597 205 THR A O 1
ATOM 2595 N N . LEU A 1 206 ? -3.53900 10.47100 -23.99900 1.000 21.94803 206 LEU A N 1
ATOM 2596 C CA . LEU A 1 206 ? -4.79500 10.67400 -23.28900 1.000 21.03248 206 LEU A CA 1
ATOM 2597 C C . LEU A 1 206 ? -5.48600 11.96500 -23.70300 1.000 24.50621 206 LEU A C 1
ATOM 2598 O O . LEU A 1 206 ? -6.72500 12.02400 -23.68500 1.000 22.45119 206 LEU A O 1
ATOM 2614 N N . GLU A 1 207 ? -4.72100 13.00300 -24.06800 1.000 23.28301 207 GLU A N 1
ATOM 2615 C CA . GLU A 1 207 ? -5.33300 14.21800 -24.60200 1.000 24.61657 207 GLU A CA 1
ATOM 2616 C C . GLU A 1 207 ? -6.04700 13.94700 -25.91900 1.000 27.17752 207 GLU A C 1
ATOM 2617 O O . GLU A 1 207 ? -7.15400 14.45600 -26.15200 1.000 25.42146 207 GLU A O 1
ATOM 2629 N N . ARG A 1 208 ? -5.42700 13.16100 -26.80200 1.000 24.12221 208 ARG A N 1
ATOM 2630 C CA . ARG A 1 208 ? -6.08900 12.79700 -28.05300 1.000 26.55614 208 ARG A CA 1
ATOM 2631 C C . ARG A 1 208 ? -7.35600 11.99200 -27.79000 1.000 23.54111 208 ARG A C 1
ATOM 2632 O O . ARG A 1 208 ? -8.38600 12.21300 -28.44400 1.000 25.32858 208 ARG A O 1
ATOM 2653 N N . ILE A 1 209 ? -7.29200 11.03500 -26.86100 1.000 22.33601 209 ILE A N 1
ATOM 2654 C CA . ILE A 1 209 ? -8.47800 10.25000 -26.51200 1.000 21.70770 209 ILE A CA 1
ATOM 2655 C C . ILE A 1 209 ? -9.55700 11.14600 -25.92300 1.000 25.59876 209 ILE A C 1
ATOM 2656 O O . ILE A 1 209 ? -10.75400 10.96000 -26.19100 1.000 26.54565 209 ILE A O 1
ATOM 2672 N N . ALA A 1 210 ? -9.16000 12.14800 -25.13100 1.000 24.08745 210 ALA A N 1
ATOM 2673 C CA . ALA A 1 210 ? -10.14600 13.07000 -24.57500 1.000 25.13813 210 ALA A CA 1
ATOM 2674 C C . ALA A 1 210 ? -10.88500 13.81200 -25.68100 1.000 29.44811 210 ALA A C 1
ATOM 2675 O O . ALA A 1 210 ? -12.08400 14.09200 -25.56300 1.000 28.64638 210 ALA A O 1
ATOM 2682 N N . ASP A 1 211 ? -10.18100 14.14700 -26.75600 1.000 27.22745 211 ASP A N 1
ATOM 2683 C CA . ASP A 1 211 ? -10.75500 14.92500 -27.84300 1.000 27.44220 211 ASP A CA 1
ATOM 2684 C C . ASP A 1 211 ? -11.47100 14.06700 -28.87300 1.000 32.82785 211 ASP A C 1
ATOM 2685 O O . ASP A 1 211 ? -12.47700 14.51000 -29.44500 1.000 34.45166 211 ASP A O 1
ATOM 2694 N N . LYS A 1 212 ? -10.96800 12.86000 -29.14400 1.000 31.76330 212 LYS A N 1
ATOM 2695 C CA . LYS A 1 212 ? -11.44300 12.04900 -30.25900 1.000 35.77850 212 LYS A CA 1
ATOM 2696 C C . LYS A 1 212 ? -11.97800 10.68900 -29.84300 1.000 35.25241 212 LYS A C 1
ATOM 2697 O O . LYS A 1 212 ? -12.44000 9.93000 -30.69700 1.000 36.59890 212 LYS A O 1
ATOM 2706 N N . GLY A 1 213 ? -11.94800 10.35800 -28.57100 1.000 29.20051 213 GLY A N 1
ATOM 2707 C CA . GLY A 1 213 ? -12.46600 9.08900 -28.12700 1.000 28.60392 213 GLY A CA 1
ATOM 2708 C C . GLY A 1 213 ? -11.76600 7.92500 -28.78900 1.000 28.16369 213 GLY A C 1
ATOM 2709 O O . GLY A 1 213 ? -10.55900 7.95700 -29.06300 1.000 32.46537 213 GLY A O 1
ATOM 2713 N N . PRO A 1 214 ? -12.50900 6.84600 -29.02700 1.000 26.29271 214 PRO A N 1
ATOM 2714 C CA . PRO A 1 214 ? -11.90200 5.68100 -29.67900 1.000 26.18464 214 PRO A CA 1
ATOM 2715 C C . PRO A 1 214 ? -11.38800 5.98100 -31.07000 1.000 27.48826 214 PRO A C 1
ATOM 2716 O O . PRO A 1 214 ? -10.59600 5.19400 -31.60400 1.000 32.99205 214 PRO A O 1
ATOM 2727 N N . ASP A 1 215 ? -11.79800 7.09800 -31.67900 1.000 25.54297 215 ASP A N 1
ATOM 2728 C CA . ASP A 1 215 ? -11.31600 7.40000 -33.01800 1.000 26.76363 215 ASP A CA 1
ATOM 2729 C C . ASP A 1 215 ? -9.79900 7.55800 -33.02400 1.000 30.64526 215 ASP A C 1
ATOM 2730 O O . ASP A 1 215 ? -9.12600 7.12900 -33.96200 1.000 28.95685 215 ASP A O 1
ATOM 2739 N N . ASP A 1 216 ? -9.23500 8.16100 -31.98100 1.000 26.52888 216 ASP A N 1
ATOM 2740 C CA . ASP A 1 216 ? -7.77900 8.27900 -31.93800 1.000 26.21442 216 ASP A CA 1
ATOM 2741 C C . ASP A 1 216 ? -7.12600 6.91200 -31.79300 1.000 26.44540 216 ASP A C 1
ATOM 2742 O O . ASP A 1 216 ? -6.14500 6.59800 -32.48700 1.000 23.96223 216 ASP A O 1
ATOM 2751 N N . PHE A 1 217 ? -7.64300 6.09600 -30.87300 1.000 24.17285 217 PHE A N 1
ATOM 2752 C CA . PHE A 1 217 ? -6.97300 4.84700 -30.54300 1.000 23.61456 217 PHE A CA 1
ATOM 2753 C C . PHE A 1 217 ? -7.04600 3.84200 -31.67900 1.000 21.69101 217 PHE A C 1
ATOM 2754 O O . PHE A 1 217 ? -6.06000 3.14200 -31.95700 1.000 21.81788 217 PHE A O 1
ATOM 2771 N N . TYR A 1 218 ? -8.19900 3.75000 -32.34200 1.000 22.05122 218 TYR A N 1
ATOM 2772 C CA . TYR A 1 218 ? -8.42900 2.70300 -33.33100 1.000 22.14164 218 TYR A CA 1
ATOM 2773 C C . TYR A 1 218 ? -8.27200 3.17700 -34.77000 1.000 24.94056 218 TYR A C 1
ATOM 2774 O O . TYR A 1 218 ? -8.04700 2.34000 -35.65200 1.000 27.10518 218 TYR A O 1
ATOM 2792 N N . LYS A 1 219 ? -8.37000 4.49500 -35.03000 1.000 23.75891 219 LYS A N 1
ATOM 2793 C CA . LYS A 1 219 ? -8.38000 5.02200 -36.39300 1.000 24.94108 219 LYS A CA 1
ATOM 2794 C C . LYS A 1 219 ? -7.47200 6.22600 -36.60600 1.000 30.38486 219 LYS A C 1
ATOM 2795 O O . LYS A 1 219 ? -7.32100 6.66300 -37.76000 1.000 32.75046 219 LYS A O 1
ATOM 2802 N N . GLY A 1 220 ? -6.85700 6.76200 -35.55300 1.000 28.12027 220 GLY A N 1
ATOM 2803 C CA . GLY A 1 220 ? -6.12100 8.00800 -35.61900 1.000 25.10098 220 GLY A CA 1
ATOM 2804 C C . GLY A 1 220 ? -4.63600 7.91600 -35.30900 1.000 28.58015 220 GLY A C 1
ATOM 2805 O O . GLY A 1 220 ? -3.98700 6.92100 -35.64600 1.000 27.27487 220 GLY A O 1
ATOM 2809 N N . GLU A 1 221 ? -4.08800 8.95600 -34.66700 1.000 26.98757 221 GLU A N 1
ATOM 2810 C CA . GLU A 1 221 ? -2.64100 9.02800 -34.47000 1.000 25.35777 221 GLU A CA 1
ATOM 2811 C C . GLU A 1 221 ? -2.13900 7.86700 -33.61400 1.000 24.68623 221 GLU A C 1
ATOM 2812 O O . GLU A 1 221 ? -1.10400 7.26100 -33.92200 1.000 28.17002 221 GLU A O 1
ATOM 2822 N N . THR A 1 222 ? -2.85700 7.54300 -32.53900 1.000 25.74356 222 THR A N 1
ATOM 2823 C CA . THR A 1 222 ? -2.43000 6.44700 -31.67700 1.000 23.00060 222 THR A CA 1
ATOM 2824 C C . THR A 1 222 ? -2.44600 5.12000 -32.42600 1.000 23.50985 222 THR A C 1
ATOM 2825 O O . THR A 1 222 ? -1.52100 4.31000 -32.29200 1.000 23.45137 222 THR A O 1
ATOM 2836 N N . ALA A 1 223 ? -3.48600 4.88000 -33.23200 1.000 24.35371 223 ALA A N 1
ATOM 2837 C CA . ALA A 1 223 ? -3.51000 3.68200 -34.06500 1.000 25.12782 223 ALA A CA 1
ATOM 2838 C C . ALA A 1 223 ? -2.26200 3.59900 -34.93100 1.000 23.60695 223 ALA A C 1
ATOM 2839 O O . ALA A 1 223 ? -1.63700 2.54100 -35.04900 1.000 25.60718 223 ALA A O 1
ATOM 2846 N N . LYS A 1 224 ? -1.90400 4.70900 -35.57900 1.000 24.03411 224 LYS A N 1
ATOM 2847 C CA . LYS A 1 224 ? -0.74400 4.70300 -36.46000 1.000 27.18119 224 LYS A CA 1
ATOM 2848 C C . LYS A 1 224 ? 0.52700 4.34500 -35.69400 1.000 26.85317 224 LYS A C 1
ATOM 2849 O O . LYS A 1 224 ? 1.38500 3.61000 -36.20700 1.000 26.89983 224 LYS A O 1
ATOM 2856 N N . LEU A 1 225 ? 0.67300 4.86800 -34.47200 1.000 26.97604 225 LEU A N 1
ATOM 2857 C CA . LEU A 1 225 ? 1.85800 4.55700 -33.68000 1.000 23.98694 225 LEU A CA 1
ATOM 2858 C C . LEU A 1 225 ? 1.87000 3.09700 -33.25400 1.000 23.30971 225 LEU A C 1
ATOM 2859 O O . LEU A 1 225 ? 2.92700 2.45600 -33.21800 1.000 25.29997 225 LEU A O 1
ATOM 2875 N N . LEU A 1 226 ? 0.70100 2.55300 -32.92500 1.000 22.36704 226 LEU A N 1
ATOM 2876 C CA . LEU A 1 226 ? 0.61200 1.14100 -32.56200 1.000 21.35841 226 LEU A CA 1
ATOM 2877 C C . LEU A 1 226 ? 1.00400 0.27400 -33.74700 1.000 27.50125 226 LEU A C 1
ATOM 2878 O O . LEU A 1 226 ? 1.77600 -0.68200 -33.61000 1.000 25.17508 226 LEU A O 1
ATOM 2894 N N . ILE A 1 227 ? 0.49100 0.60600 -34.93100 1.000 22.94617 227 ILE A N 1
ATOM 2895 C CA . ILE A 1 227 ? 0.83000 -0.16400 -36.12000 1.000 27.24362 227 ILE A CA 1
ATOM 2896 C C . ILE A 1 227 ? 2.32600 -0.08400 -36.39600 1.000 27.77678 227 ILE A C 1
ATOM 2897 O O . ILE A 1 227 ? 2.95800 -1.07800 -36.77400 1.000 27.91380 227 ILE A O 1
ATOM 2913 N N . ALA A 1 228 ? 2.91500 1.10100 -36.23400 1.000 26.80341 228 ALA A N 1
ATOM 2914 C CA . ALA A 1 228 ? 4.34900 1.23400 -36.47200 1.000 33.65365 228 ALA A CA 1
ATOM 2915 C C . ALA A 1 228 ? 5.14200 0.36200 -35.50600 1.000 25.93858 228 ALA A C 1
ATOM 2916 O O . ALA A 1 228 ? 6.17100 -0.21500 -35.87600 1.000 30.61525 228 ALA A O 1
ATOM 2923 N N . GLN A 1 229 ? 4.69700 0.27400 -34.25100 1.000 24.90627 229 GLN A N 1
ATOM 2924 C CA . GLN A 1 229 ? 5.41400 -0.56800 -33.30600 1.000 24.50610 229 GLN A CA 1
ATOM 2925 C C . GLN A 1 229 ? 5.30100 -2.03500 -33.69700 1.000 24.78543 229 GLN A C 1
ATOM 2926 O O . GLN A 1 229 ? 6.26100 -2.79500 -33.55200 1.000 28.54704 229 GLN A O 1
ATOM 2940 N N . MET A 1 230 ? 4.13200 -2.45100 -34.19900 1.000 25.07671 230 MET A N 1
ATOM 2941 C CA . MET A 1 230 ? 3.99200 -3.81600 -34.69100 1.000 27.30340 230 MET A CA 1
ATOM 2942 C C . MET A 1 230 ? 4.94200 -4.08400 -35.84800 1.000 29.13001 230 MET A C 1
ATOM 2943 O O . MET A 1 230 ? 5.55900 -5.15300 -35.92500 1.000 29.98434 230 MET A O 1
ATOM 2957 N N . LYS A 1 231 ? 5.04700 -3.13900 -36.78300 1.000 32.44947 231 LYS A N 1
ATOM 2958 C CA . LYS A 1 231 ? 5.98300 -3.30200 -37.89000 1.000 32.76325 231 LYS A CA 1
ATOM 2959 C C . LYS A 1 231 ? 7.40300 -3.43300 -37.36800 1.000 31.76137 231 LYS A C 1
ATOM 2960 O O . LYS A 1 231 ? 8.15600 -4.31500 -37.79900 1.000 39.72362 231 LYS A O 1
ATOM 2964 N N . GLN A 1 232 ? 7.77200 -2.58500 -36.41000 1.000 34.55310 232 GLN A N 1
ATOM 2965 C CA . GLN A 1 232 ? 9.12800 -2.60200 -35.87800 1.000 33.56254 232 GLN A CA 1
ATOM 2966 C C . GLN A 1 232 ? 9.44100 -3.91600 -35.17500 1.000 37.37831 232 GLN A C 1
ATOM 2967 O O . GLN A 1 232 ? 10.56800 -4.42000 -35.26600 1.000 39.32971 232 GLN A O 1
ATOM 2981 N N . ASP A 1 233 ? 8.46300 -4.47900 -34.46400 1.000 34.40117 233 ASP A N 1
ATOM 2982 C CA . ASP A 1 233 ? 8.69000 -5.60400 -33.57100 1.000 35.73307 233 ASP A CA 1
ATOM 2983 C C . ASP A 1 233 ? 8.18800 -6.93600 -34.12700 1.000 37.36258 233 ASP A C 1
ATOM 2984 O O . ASP A 1 233 ? 8.21100 -7.93900 -33.40400 1.000 48.12104 233 ASP A O 1
ATOM 2993 N N . GLY A 1 234 ? 7.71500 -6.97000 -35.36900 1.000 36.02457 234 GLY A N 1
ATOM 2994 C CA . GLY A 1 234 ? 7.20500 -8.20900 -35.93400 1.000 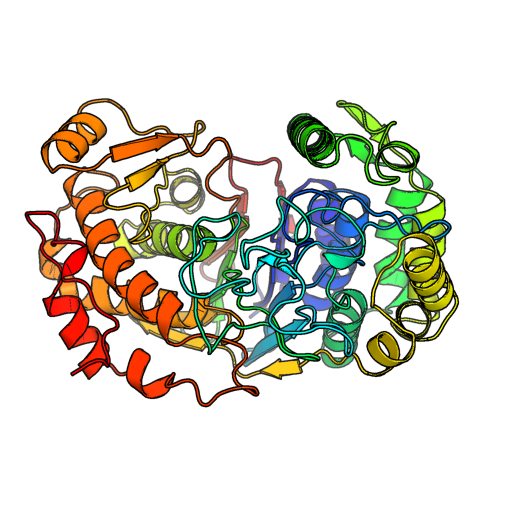40.32746 234 GLY A CA 1
ATOM 2995 C C . GLY A 1 234 ? 5.86000 -8.65300 -35.38500 1.000 44.73583 234 GLY A C 1
ATOM 2996 O O . GLY A 1 234 ? 5.58300 -9.85400 -35.33600 1.000 37.28566 234 GLY A O 1
ATOM 3000 N N . GLY A 1 235 ? 5.01200 -7.71900 -34.97400 1.000 30.76547 235 GLY A N 1
ATOM 3001 C CA . GLY A 1 235 ? 3.71100 -8.06300 -34.45000 1.000 29.78759 235 GLY A CA 1
ATOM 3002 C C . GLY A 1 235 ? 2.70100 -8.31500 -35.55500 1.000 28.22858 235 GLY A C 1
ATOM 3003 O O . GLY A 1 235 ? 2.98700 -8.21000 -36.75000 1.000 30.70033 235 GLY A O 1
ATOM 3007 N N . LEU A 1 236 ? 1.47900 -8.63200 -35.12600 1.000 25.08046 236 LEU A N 1
ATOM 3008 C CA . LEU A 1 236 ? 0.43600 -9.06300 -36.04800 1.000 27.45399 236 LEU A CA 1
ATOM 3009 C C . LEU A 1 236 ? -0.68000 -8.04400 -36.19100 1.000 30.35284 236 LEU A C 1
ATOM 3010 O O . LEU A 1 236 ? -1.41800 -8.09800 -37.17700 1.000 26.76945 236 LEU A O 1
ATOM 3026 N N . ILE A 1 237 ? -0.83000 -7.12900 -35.23800 1.000 23.38547 237 ILE A N 1
ATOM 3027 C CA . ILE A 1 237 ? -1.97000 -6.22600 -35.23700 1.000 22.65295 237 ILE A CA 1
ATOM 3028 C C . ILE A 1 237 ? -1.83100 -5.22800 -36.37300 1.000 23.49993 237 ILE A C 1
ATOM 3029 O O . ILE A 1 237 ? -0.75800 -4.63800 -36.58500 1.000 25.30060 237 ILE A O 1
ATOM 3045 N N . THR A 1 238 ? -2.91500 -5.07000 -37.13400 1.000 25.04596 238 THR A N 1
ATOM 3046 C CA . THR A 1 238 ? -2.98300 -4.19000 -38.29200 1.000 24.78755 238 THR A CA 1
ATOM 3047 C C . THR A 1 238 ? -4.09300 -3.16000 -38.10600 1.000 24.22565 238 THR A C 1
ATOM 3048 O O . THR A 1 238 ? -4.90700 -3.24300 -37.19500 1.000 24.04291 238 THR A O 1
ATOM 3059 N N . SER A 1 239 ? -4.13200 -2.17400 -39.00600 1.000 25.65775 239 SER A N 1
ATOM 3060 C CA . SER A 1 239 ? -5.23500 -1.21600 -38.98600 1.000 27.31881 239 SER A CA 1
ATOM 3061 C C . SER A 1 239 ? -6.58800 -1.92000 -39.07500 1.000 24.87342 239 SER A C 1
ATOM 3062 O O . SER A 1 239 ? -7.54700 -1.52700 -38.39400 1.000 25.79659 239 SER A O 1
ATOM 3070 N N . ASP A 1 240 ? -6.68500 -2.98000 -39.89100 1.000 29.51925 240 ASP A N 1
ATOM 3071 C CA . ASP A 1 240 ? -7.94200 -3.71700 -40.00800 1.000 30.53337 240 ASP A CA 1
ATOM 3072 C C . ASP A 1 240 ? -8.39700 -4.26900 -38.65700 1.000 27.55072 240 ASP A C 1
ATOM 3073 O O . ASP A 1 240 ? -9.59200 -4.24400 -38.33300 1.000 29.04681 240 ASP A O 1
ATOM 3082 N N . ASP A 1 241 ? -7.45500 -4.80100 -37.86300 1.000 24.40933 241 ASP A N 1
ATOM 3083 C CA . ASP A 1 241 ? -7.78600 -5.33000 -36.54700 1.000 23.56929 241 ASP A CA 1
ATOM 3084 C C . ASP A 1 241 ? -8.36700 -4.23800 -35.66700 1.000 22.40008 241 ASP A C 1
ATOM 3085 O O . ASP A 1 241 ? -9.37500 -4.44800 -34.98400 1.000 23.53267 241 ASP A O 1
ATOM 3094 N N . LEU A 1 242 ? -7.74900 -3.05500 -35.69800 1.000 23.07132 242 LEU A N 1
ATOM 3095 C CA . LEU A 1 242 ? -8.19700 -1.96100 -34.84700 1.000 23.35343 242 LEU A CA 1
ATOM 3096 C C . LEU A 1 242 ? -9.55900 -1.43800 -35.28300 1.000 23.38124 242 LEU A C 1
ATOM 3097 O O . LEU A 1 242 ? -10.44100 -1.22800 -34.44400 1.000 23.72894 242 LEU A O 1
ATOM 3113 N N . VAL A 1 243 ? -9.75900 -1.22400 -36.58700 1.000 23.09664 243 VAL A N 1
ATOM 3114 C CA . VAL A 1 243 ? -11.03800 -0.66700 -37.02200 1.000 26.09668 243 VAL A CA 1
ATOM 3115 C C . VAL A 1 243 ? -12.16700 -1.67000 -36.81300 1.000 27.33490 243 VAL A C 1
ATOM 3116 O O . VAL A 1 243 ? -13.32400 -1.27300 -36.64400 1.000 31.34438 243 VAL A O 1
ATOM 3129 N N . ASP A 1 244 ? -11.86500 -2.96400 -36.78700 1.000 24.76332 244 ASP A N 1
ATOM 3130 C CA . ASP A 1 244 ? -12.90000 -3.97500 -36.60900 1.000 27.32373 244 ASP A CA 1
ATOM 3131 C C . ASP A 1 244 ? -13.21200 -4.27600 -35.14300 1.000 25.71560 244 ASP A C 1
ATOM 3132 O O . ASP A 1 244 ? -14.20600 -4.96800 -34.87700 1.000 27.06406 244 ASP A O 1
ATOM 3141 N N . TYR A 1 245 ? -12.41900 -3.76700 -34.19100 1.000 22.36841 245 TYR A N 1
ATOM 3142 C CA . TYR A 1 245 ? -12.65900 -4.08700 -32.78900 1.000 22.39635 245 TYR A CA 1
ATOM 3143 C C . TYR A 1 245 ? -14.01500 -3.55100 -32.32500 1.000 21.86241 245 TYR A C 1
ATOM 3144 O O . TYR A 1 245 ? -14.35100 -2.38600 -32.55500 1.000 23.64319 245 TYR A O 1
ATOM 3162 N N . GLN A 1 246 ? -14.77700 -4.39400 -31.62300 1.000 21.54265 246 GLN A N 1
ATOM 3163 C CA . GLN A 1 246 ? -16.02800 -3.97300 -31.01000 1.000 22.37131 246 GLN A CA 1
ATOM 3164 C C . GLN A 1 246 ? -16.08800 -4.53500 -29.59200 1.000 20.60185 246 GLN A C 1
ATOM 3165 O O . GLN A 1 246 ? -15.80600 -5.71500 -29.37300 1.000 22.58679 246 GLN A O 1
ATOM 3172 N N . ALA A 1 247 ? -16.45000 -3.69500 -28.63700 1.000 21.54887 247 ALA A N 1
ATOM 3173 C CA . ALA A 1 247 ? -16.88000 -4.21700 -27.35100 1.000 18.41942 247 ALA A CA 1
ATOM 3174 C C . ALA A 1 247 ? -18.29400 -4.76400 -27.51700 1.000 21.12254 247 ALA A C 1
ATOM 3175 O O . ALA A 1 247 ? -19.02700 -4.39100 -28.43800 1.000 24.78986 247 ALA A O 1
ATOM 3182 N N . LYS A 1 248 ? -18.67600 -5.66700 -26.61900 1.000 20.43015 248 LYS A N 1
ATOM 3183 C CA . LYS A 1 248 ? -19.96900 -6.32500 -26.74100 1.000 19.79992 248 LYS A CA 1
ATOM 3184 C C . LYS A 1 248 ? -20.72000 -6.26000 -25.42600 1.000 17.95888 248 LYS A C 1
ATOM 3185 O O . LYS A 1 248 ? -20.19000 -6.65500 -24.38700 1.000 19.35921 248 LYS A O 1
ATOM 3195 N N . TRP A 1 249 ? -21.97600 -5.82100 -25.49100 1.000 21.85126 249 TRP A N 1
ATOM 3196 C CA . TRP A 1 249 ? -22.87200 -5.95400 -24.35500 1.000 22.02255 249 TRP A CA 1
ATOM 3197 C C . TRP A 1 249 ? -23.40200 -7.38400 -24.34200 1.000 20.24683 249 TRP A C 1
ATOM 3198 O O . TRP A 1 249 ? -23.76700 -7.93100 -25.38700 1.000 24.14583 249 TRP A O 1
ATOM 3219 N N . ARG A 1 250 ? -23.41000 -8.00300 -23.16100 1.000 21.51245 250 ARG A N 1
ATOM 3220 C CA . ARG A 1 250 ? -23.92300 -9.35400 -22.99700 1.000 21.82918 250 ARG A CA 1
ATOM 3221 C C . ARG A 1 250 ? -24.83900 -9.40100 -21.78600 1.000 22.36085 250 ARG A C 1
ATOM 3222 O O . ARG A 1 250 ? -24.75000 -8.56100 -20.88300 1.000 21.72942 250 ARG A O 1
ATOM 3243 N N . GLU A 1 251 ? -25.68700 -10.41700 -21.74100 1.000 23.41273 251 GLU A N 1
ATOM 3244 C CA . GLU A 1 251 ? -26.44900 -10.65100 -20.51600 1.000 22.29644 251 GLU A CA 1
ATOM 3245 C C . GLU A 1 251 ? -25.51900 -11.15200 -19.41500 1.000 22.92158 251 GLU A C 1
ATOM 3246 O O . GLU A 1 251 ? -24.74700 -12.09000 -19.63500 1.000 23.42515 251 GLU A O 1
ATOM 3258 N N . PRO A 1 252 ? -25.52700 -10.53800 -18.23800 1.000 23.43631 252 PRO A N 1
ATOM 3259 C CA . PRO A 1 252 ? -24.65900 -11.03600 -17.16800 1.000 22.28918 252 PRO A CA 1
ATOM 3260 C C . PRO A 1 252 ? -25.12200 -12.39500 -16.69100 1.000 20.31337 252 PRO A C 1
ATOM 3261 O O . PRO A 1 252 ? -26.29500 -12.75500 -16.83000 1.000 23.67383 252 PRO A O 1
ATOM 3272 N N . MET A 1 253 ? -24.17000 -13.16500 -16.16600 1.000 21.15254 253 MET A N 1
ATOM 3273 C CA . MET A 1 253 ? -24.50700 -14.38900 -15.44900 1.000 21.29379 253 MET A CA 1
ATOM 3274 C C . MET A 1 253 ? -25.27600 -14.01400 -14.18800 1.000 23.55301 253 MET A C 1
ATOM 3275 O O . MET A 1 253 ? -24.86800 -13.10800 -13.46100 1.000 21.62447 253 MET A O 1
ATOM 3289 N N . ARG A 1 254 ? -26.40500 -14.68600 -13.94700 1.000 20.90776 254 ARG A N 1
ATOM 3290 C CA . ARG A 1 254 ? -27.21000 -14.48200 -12.74800 1.000 23.04181 254 ARG A CA 1
ATOM 3291 C C . ARG A 1 254 ? -27.24600 -15.76000 -11.92700 1.000 22.90822 254 ARG A C 1
ATOM 3292 O O . ARG A 1 254 ? -27.60900 -16.82400 -12.43800 1.000 24.28951 254 ARG A O 1
ATOM 3313 N N . ILE A 1 255 ? -26.93500 -15.62800 -10.63900 1.000 21.39530 255 ILE A N 1
ATOM 3314 C CA . ILE A 1 255 ? -26.88500 -16.72800 -9.68500 1.000 19.81402 255 ILE A CA 1
ATOM 3315 C C . ILE A 1 255 ? -27.70800 -16.31600 -8.46500 1.000 22.76766 255 ILE A C 1
ATOM 3316 O O . ILE A 1 255 ? -27.43700 -15.28400 -7.84200 1.000 24.09188 255 ILE A O 1
ATOM 3332 N N . ASP A 1 256 ? -28.70000 -17.12400 -8.11300 1.000 22.72396 256 ASP A N 1
ATOM 3333 C CA . ASP A 1 256 ? -29.55500 -16.83400 -6.97400 1.000 25.41294 256 ASP A CA 1
ATOM 3334 C C . ASP A 1 256 ? -29.29100 -17.81400 -5.84200 1.000 22.64840 256 ASP A C 1
ATOM 3335 O O . ASP A 1 256 ? -29.22800 -19.02400 -6.06700 1.000 26.67773 256 ASP A O 1
ATOM 3344 N N . TRP A 1 257 ? -29.17500 -17.29600 -4.62200 1.000 22.86951 257 TRP A N 1
ATOM 3345 C CA . TRP A 1 257 ? -29.10700 -18.18700 -3.47000 1.000 23.47561 257 TRP A CA 1
ATOM 3346 C C . TRP A 1 257 ? -29.50500 -17.39200 -2.23300 1.000 28.05306 257 TRP A C 1
ATOM 3347 O O . TRP A 1 257 ? -29.18200 -16.20600 -2.12600 1.000 27.06877 257 TRP A O 1
ATOM 3368 N N . GLN A 1 258 ? -30.24300 -18.04700 -1.33500 1.000 30.10720 258 GLN A N 1
ATOM 3369 C CA . GLN A 1 258 ? -30.60800 -17.46600 -0.03500 1.000 35.66955 258 GLN A CA 1
ATOM 3370 C C . GLN A 1 258 ? -31.23900 -16.07700 -0.17200 1.000 30.64752 258 GLN A C 1
ATOM 3371 O O . GLN A 1 258 ? -31.07000 -15.21100 0.69400 1.000 36.84416 258 GLN A O 1
ATOM 3381 N N . GLY A 1 259 ? -31.99300 -15.85400 -1.24600 1.000 30.87772 259 GLY A N 1
ATOM 3382 C CA . GLY A 1 259 ? -32.64700 -14.58300 -1.46800 1.000 30.65350 259 GLY A CA 1
ATOM 3383 C C . GLY A 1 259 ? -31.77900 -13.50700 -2.08100 1.000 33.56005 259 GLY A C 1
ATOM 3384 O O . GLY A 1 259 ? -32.27300 -12.39900 -2.32000 1.000 30.11510 259 GLY A O 1
ATOM 3388 N N . ASN A 1 260 ? -30.50500 -13.78400 -2.31900 1.000 26.06392 260 ASN A N 1
ATOM 3389 C CA . ASN A 1 260 ? -29.59200 -12.85200 -2.96500 1.000 24.92847 260 ASN A CA 1
ATOM 3390 C C . ASN A 1 260 ? -29.46200 -13.18300 -4.44300 1.000 25.78376 260 ASN A C 1
ATOM 3391 O O . ASN A 1 260 ? -29.63900 -14.33100 -4.85400 1.000 24.55696 260 ASN A O 1
ATOM 3402 N N . THR A 1 261 ? -29.14900 -12.16300 -5.23700 1.000 23.02126 261 THR A N 1
ATOM 3403 C CA . THR A 1 261 ? -28.91700 -12.33500 -6.66300 1.000 23.31519 261 THR A CA 1
ATOM 3404 C C . THR A 1 261 ? -27.53700 -11.78800 -6.99400 1.000 23.19137 261 THR A C 1
ATOM 3405 O O . THR A 1 261 ? -27.29400 -10.58700 -6.83100 1.000 23.38441 261 THR A O 1
ATOM 3416 N N . LEU A 1 262 ? -26.63700 -12.67300 -7.42300 1.000 21.29201 262 LEU A N 1
ATOM 3417 C CA . LEU A 1 262 ? -25.29800 -12.30700 -7.85900 1.000 18.52744 262 LEU A CA 1
ATOM 3418 C C . LEU A 1 262 ? -25.28700 -12.15400 -9.37600 1.000 19.72270 262 LEU A C 1
ATOM 3419 O O . LEU A 1 262 ? -25.68900 -13.06900 -10.09600 1.000 22.50840 262 LEU A O 1
ATOM 3435 N N . TYR A 1 263 ? -24.79800 -11.01100 -9.85300 1.000 19.42171 263 TYR A N 1
ATOM 3436 C CA . TYR A 1 263 ? -24.56500 -10.77000 -11.26300 1.000 19.43470 263 TYR A CA 1
ATOM 3437 C C . TYR A 1 263 ? -23.06600 -10.73900 -11.47800 1.000 16.89220 263 TYR A C 1
ATOM 3438 O O . TYR A 1 263 ? -22.33700 -10.03800 -10.76000 1.000 18.93432 263 TYR A O 1
ATOM 3456 N N . THR A 1 264 ? -22.59400 -11.52600 -12.44000 1.000 18.24258 264 THR A N 1
ATOM 3457 C CA . THR A 1 264 ? -21.15100 -11.63700 -12.66100 1.000 17.05300 264 THR A CA 1
ATOM 3458 C C . THR A 1 264 ? -20.89200 -11.92500 -14.13100 1.000 18.26808 264 THR A C 1
ATOM 3459 O O . THR A 1 264 ? -21.80500 -11.90800 -14.95700 1.000 20.30181 264 THR A O 1
ATOM 3470 N N . ALA A 1 265 ? -19.62500 -12.17300 -14.44000 1.000 18.36844 265 ALA A N 1
ATOM 3471 C CA . ALA A 1 265 ? -19.19100 -12.20500 -15.82900 1.000 16.71543 265 ALA A CA 1
ATOM 3472 C C . ALA A 1 265 ? -19.59700 -13.50600 -16.49800 1.000 19.53652 265 ALA A C 1
ATOM 3473 O O . ALA A 1 265 ? -19.24400 -14.57900 -16.00800 1.000 19.50322 265 ALA A O 1
ATOM 3480 N N . PRO A 1 266 ? -20.30500 -13.44600 -17.62800 1.000 17.20709 266 PRO A N 1
ATOM 3481 C CA . PRO A 1 266 ? -20.57100 -14.63800 -18.43700 1.000 18.43501 266 PRO A CA 1
ATOM 3482 C C . PRO A 1 266 ? -19.38200 -14.89100 -19.36200 1.000 18.15270 266 PRO A C 1
ATOM 3483 O O . PRO A 1 266 ? -18.38100 -14.17700 -19.33900 1.000 18.20449 266 PRO A O 1
ATOM 3494 N N . LEU A 1 267 ? -19.50800 -15.93200 -20.18200 1.000 19.09364 267 LEU A N 1
ATOM 3495 C CA . LEU A 1 267 ? -18.49900 -16.19400 -21.19000 1.000 19.72179 267 LEU A CA 1
ATOM 3496 C C . LEU A 1 267 ? -18.28000 -14.93500 -22.02300 1.000 18.32307 267 LEU A C 1
ATOM 3497 O O . LEU A 1 267 ? -19.24500 -14.23900 -22.35600 1.000 18.99644 267 LEU A O 1
ATOM 3513 N N . PRO A 1 268 ? -17.03300 -14.61500 -22.39000 1.000 17.91184 268 PRO A N 1
ATOM 3514 C CA . PRO A 1 268 ? -15.81400 -15.42000 -22.31500 1.000 18.63210 268 PRO A CA 1
ATOM 3515 C C . PRO A 1 268 ? -15.09300 -15.46700 -20.97300 1.000 18.44335 268 PRO A C 1
ATOM 3516 O O . PRO A 1 268 ? -13.97000 -15.97800 -20.92900 1.000 19.45407 268 PRO A O 1
ATOM 3527 N N . SER A 1 269 ? -15.70500 -14.97500 -19.90200 1.000 17.03944 269 SER A N 1
ATOM 3528 C CA . SER A 1 269 ? -15.22900 -15.31100 -18.57000 1.000 17.46330 269 SER A CA 1
ATOM 3529 C C . SER A 1 269 ? -15.73200 -16.68500 -18.17300 1.000 20.02808 269 SER A C 1
ATOM 3530 O O . SER A 1 269 ? -16.90900 -17.01600 -18.37100 1.000 19.79655 269 SER A O 1
ATOM 3538 N N . SER A 1 270 ? -14.84000 -17.47700 -17.59000 1.000 16.87065 270 SER A N 1
ATOM 3539 C CA . SER A 1 270 ? -15.18800 -18.72500 -16.93400 1.000 16.26122 270 SER A CA 1
ATOM 3540 C C . SER A 1 270 ? -15.71800 -18.49900 -15.52200 1.000 18.37011 270 SER A C 1
ATOM 3541 O O . SER A 1 270 ? -16.22000 -19.44900 -14.91900 1.000 18.13205 270 SER A O 1
ATOM 3549 N N . GLY A 1 271 ? -15.66900 -17.26200 -15.02000 1.000 16.94794 271 GLY A N 1
ATOM 3550 C CA . GLY A 1 271 ? -15.99500 -17.02700 -13.62300 1.000 17.32595 271 GLY A CA 1
ATOM 3551 C C . GLY A 1 271 ? -17.47200 -17.15200 -13.31300 1.000 18.68388 271 GLY A C 1
ATOM 3552 O O . GLY A 1 271 ? -17.84700 -17.57600 -12.20800 1.000 20.66062 271 GLY A O 1
ATOM 3556 N N . GLY A 1 272 ? -18.33400 -16.78200 -14.25000 1.000 19.15092 272 GLY A N 1
ATOM 3557 C CA . GLY A 1 272 ? -19.76600 -16.90400 -13.99200 1.000 21.54753 272 GLY A CA 1
ATOM 3558 C C . GLY A 1 272 ? -20.19100 -18.34700 -13.80900 1.000 21.18687 272 GLY A C 1
ATOM 3559 O O . GLY A 1 272 ? -20.89900 -18.68900 -12.84200 1.000 21.72750 272 GLY A O 1
ATOM 3563 N N . ILE A 1 273 ? -19.80800 -19.20200 -14.76200 1.000 20.02651 273 ILE A N 1
ATOM 3564 C CA . ILE A 1 273 ? -20.10100 -20.62300 -14.66400 1.000 18.42880 273 ILE A CA 1
ATOM 3565 C C . ILE A 1 273 ? -19.44500 -21.20700 -13.42400 1.000 17.14626 273 ILE A C 1
ATOM 3566 O O . ILE A 1 273 ? -20.08200 -21.96000 -12.66800 1.000 20.22647 273 ILE A O 1
ATOM 3582 N N . ALA A 1 274 ? -18.17700 -20.85800 -13.18400 1.000 16.69160 274 ALA A N 1
ATOM 3583 C CA . ALA A 1 274 ? -17.50000 -21.35300 -11.99100 1.000 16.59976 274 ALA A CA 1
ATOM 3584 C C . ALA A 1 274 ? -18.24900 -20.96500 -10.72400 1.000 19.34992 274 ALA A C 1
ATOM 3585 O O . ALA A 1 274 ? -18.48000 -21.81200 -9.85700 1.000 19.36256 274 ALA A O 1
ATOM 3592 N N . LEU A 1 275 ? -18.61500 -19.68500 -10.57900 1.000 17.47837 275 LEU A N 1
ATOM 3593 C CA . LEU A 1 275 ? -19.32400 -19.26800 -9.36900 1.000 16.99061 275 LEU A CA 1
ATOM 3594 C C . LEU A 1 275 ? -20.68900 -19.93500 -9.25200 1.000 16.88907 275 LEU A C 1
ATOM 3595 O O . LEU A 1 275 ? -21.10700 -20.29500 -8.14900 1.000 19.34454 275 LEU A O 1
ATOM 3611 N N . ALA A 1 276 ? -21.40400 -20.10700 -10.37200 1.000 16.66599 276 ALA A N 1
ATOM 3612 C CA . ALA A 1 276 ? -22.69000 -20.80000 -10.30000 1.000 18.88447 276 ALA A CA 1
ATOM 3613 C C . ALA A 1 276 ? -22.49600 -22.21000 -9.75400 1.000 19.92028 276 ALA A C 1
ATOM 3614 O O . ALA A 1 276 ? -23.26100 -22.67000 -8.89300 1.000 21.72014 276 ALA A O 1
ATOM 3621 N N . GLN A 1 277 ? -21.40600 -22.87000 -10.17900 1.000 18.88686 277 GLN A N 1
ATOM 3622 C CA . GLN A 1 277 ? -21.12100 -24.22000 -9.70700 1.000 19.16894 277 GLN A CA 1
ATOM 3623 C C . GLN A 1 277 ? -20.60800 -24.22000 -8.27200 1.000 20.33685 277 GLN A C 1
ATOM 3624 O O . GLN A 1 277 ? -21.01300 -25.07000 -7.46500 1.000 20.38081 277 GLN A O 1
ATOM 3638 N N . LEU A 1 278 ? -19.69500 -23.29800 -7.94400 1.000 18.67876 278 LEU A N 1
ATOM 3639 C CA . LEU A 1 278 ? -19.13500 -23.25600 -6.59100 1.000 16.96046 278 LEU A CA 1
ATOM 3640 C C . LEU A 1 278 ? -20.22700 -22.98500 -5.56500 1.000 18.42158 278 LEU A C 1
ATOM 3641 O O . LEU A 1 278 ? -20.33700 -23.68600 -4.54400 1.000 18.75083 278 LEU A O 1
ATOM 3657 N N . ILE A 1 279 ? -21.04800 -21.96200 -5.81800 1.000 18.58189 279 ILE A N 1
ATOM 3658 C CA . ILE A 1 279 ? -22.12000 -21.61200 -4.89000 1.000 18.63432 279 ILE A CA 1
ATOM 3659 C C . ILE A 1 279 ? -23.17200 -22.71000 -4.84900 1.000 20.94129 279 ILE A C 1
ATOM 3660 O O . ILE A 1 279 ? -23.62400 -23.12900 -3.77500 1.000 22.36551 279 ILE A O 1
ATOM 3676 N N . GLY A 1 280 ? -23.55200 -23.21800 -6.01800 1.000 20.91628 280 GLY A N 1
ATOM 3677 C CA . GLY A 1 280 ? -24.59800 -24.21600 -6.06100 1.000 21.03064 280 GLY A CA 1
ATOM 3678 C C . GLY A 1 280 ? -24.19300 -25.50000 -5.37300 1.000 23.43902 280 GLY A C 1
ATOM 3679 O O . GLY A 1 280 ? -24.99200 -26.12200 -4.66800 1.000 23.17305 280 GLY A O 1
ATOM 3683 N N . ILE A 1 281 ? -22.95100 -25.92200 -5.58200 1.000 22.06422 281 ILE A N 1
ATOM 3684 C CA . ILE A 1 281 ? -22.48500 -27.15200 -4.96300 1.000 21.73368 281 ILE A CA 1
ATOM 3685 C C . ILE A 1 281 ? -22.33400 -26.95300 -3.46700 1.000 24.83613 281 ILE A C 1
ATOM 3686 O O . ILE A 1 281 ? -22.68800 -27.83100 -2.67200 1.000 23.70196 281 ILE A O 1
ATOM 3702 N N . LYS A 1 282 ? -21.79100 -25.80800 -3.04800 1.000 22.31934 282 LYS A N 1
ATOM 3703 C CA . LYS A 1 282 ? -21.65300 -25.58700 -1.61100 1.000 21.12763 282 LYS A CA 1
ATOM 3704 C C . LYS A 1 282 ? -23.01000 -25.61600 -0.92100 1.000 21.98308 282 LYS A C 1
ATOM 3705 O O . LYS A 1 282 ? -23.14600 -26.16400 0.18400 1.000 24.77967 282 LYS A O 1
ATOM 3724 N N . GLU A 1 283 ? -24.03200 -25.02400 -1.55100 1.000 22.71622 283 GLU A N 1
ATOM 3725 C CA . GLU A 1 283 ? -25.37400 -25.06800 -0.97600 1.000 22.66889 283 GLU A CA 1
ATOM 3726 C C . GLU A 1 283 ? -25.89100 -26.50100 -0.89400 1.000 24.27741 283 GLU A C 1
ATOM 3727 O O . GLU A 1 283 ? -26.50500 -26.89300 0.10500 1.000 29.34400 283 GLU A O 1
ATOM 3739 N N . GLN A 1 284 ? -25.66100 -27.29400 -1.94800 1.000 25.83273 284 GLN A N 1
ATOM 3740 C CA . GLN A 1 284 ? -26.09500 -28.68600 -1.93700 1.000 27.91416 284 GLN A CA 1
ATOM 3741 C C . GLN A 1 284 ? -25.44500 -29.46300 -0.80500 1.000 28.29056 284 GLN A C 1
ATOM 3742 O O . GLN A 1 284 ? -26.05500 -30.38500 -0.25500 1.000 30.49794 284 GLN A O 1
ATOM 3756 N N . ARG A 1 285 ? -24.20900 -29.11200 -0.45600 1.000 25.56084 285 ARG A N 1
ATOM 3757 C CA . ARG A 1 285 ? -23.44500 -29.79300 0.58500 1.000 25.56071 285 ARG A CA 1
ATOM 3758 C C . ARG A 1 285 ? -23.48800 -29.06200 1.92600 1.000 27.73695 285 ARG A C 1
ATOM 3759 O O . ARG A 1 285 ? -22.55500 -29.19200 2.72100 1.000 26.88006 285 ARG A O 1
ATOM 3780 N N . ALA A 1 286 ? -24.57900 -28.35200 2.21800 1.000 27.89665 286 ALA A N 1
ATOM 3781 C CA . ALA A 1 286 ? -24.64600 -27.56600 3.44400 1.000 28.01901 286 ALA A CA 1
ATOM 3782 C C . ALA A 1 286 ? -24.46600 -28.43400 4.68100 1.000 28.55402 286 ALA A C 1
ATOM 3783 O O . ALA A 1 286 ? -23.86500 -27.99600 5.66600 1.000 30.57992 286 ALA A O 1
ATOM 3790 N N . ALA A 1 287 ? -24.97700 -29.66600 4.66300 1.000 31.16161 287 ALA A N 1
ATOM 3791 C CA . ALA A 1 287 ? -24.83800 -30.49000 5.86100 1.000 30.72543 287 ALA A CA 1
ATOM 3792 C C . ALA A 1 287 ? -23.37100 -30.77600 6.17500 1.000 28.42244 287 ALA A C 1
ATOM 3793 O O . ALA A 1 287 ? -23.00400 -30.89900 7.35300 1.000 32.54497 287 ALA A O 1
ATOM 3800 N N . ASP A 1 288 ? -22.52300 -30.88800 5.15300 1.000 29.48310 288 ASP A N 1
ATOM 3801 C CA . ASP A 1 288 ? -21.10600 -31.15500 5.36400 1.000 29.06947 288 ASP A CA 1
ATOM 3802 C C . ASP A 1 288 ? -20.34200 -29.92800 5.84200 1.000 28.77918 288 ASP A C 1
ATOM 3803 O O . ASP A 1 288 ? -19.29700 -30.08000 6.48400 1.000 29.18629 288 ASP A O 1
ATOM 3812 N N . PHE A 1 289 ? -20.84200 -28.73200 5.55800 1.000 27.71324 289 PHE A N 1
ATOM 3813 C CA . PHE A 1 289 ? -20.21300 -27.50400 6.02200 1.000 26.74117 289 PHE A CA 1
ATOM 3814 C C . PHE A 1 289 ? -20.69500 -27.08700 7.40800 1.000 29.65466 289 PHE A C 1
ATOM 3815 O O . PHE A 1 289 ? -20.10700 -26.17500 8.00000 1.000 29.62301 289 PHE A O 1
ATOM 3832 N N . LYS A 1 290 ? -21.73600 -27.72900 7.94000 1.000 33.20296 290 LYS A N 1
ATOM 3833 C CA . LYS A 1 290 ? -22.34500 -27.27500 9.18300 1.000 34.12580 290 LYS A CA 1
ATOM 3834 C C . LYS A 1 290 ? -21.38400 -27.48600 10.34300 1.000 30.90367 290 LYS A C 1
ATOM 3835 O O . LYS A 1 290 ? -20.87400 -28.59100 10.55500 1.000 33.95214 290 LYS A O 1
ATOM 3848 N N . GLY A 1 291 ? -21.12200 -26.41400 11.08300 1.000 33.98159 291 GLY A N 1
ATOM 3849 C CA . GLY A 1 291 ? -20.20100 -26.48500 12.19500 1.000 35.09122 291 GLY A CA 1
ATOM 3850 C C . GLY A 1 291 ? -18.73400 -26.47800 11.82300 1.000 31.65308 291 GLY A C 1
ATOM 3851 O O . GLY A 1 291 ? -17.88300 -26.55200 12.71900 1.000 35.29769 291 GLY A O 1
ATOM 3855 N N . VAL A 1 292 ? -18.40200 -26.38400 10.54300 1.000 27.69804 292 VAL A N 1
ATOM 3856 C CA . VAL A 1 292 ? -17.01000 -26.42000 10.10900 1.000 25.55909 292 VAL A CA 1
ATOM 3857 C C . VAL A 1 292 ? -16.45800 -25.00100 10.11900 1.000 24.56910 292 VAL A C 1
ATOM 3858 O O . VAL A 1 292 ? -17.06000 -24.08100 9.54800 1.000 28.90031 292 VAL A O 1
ATOM 3871 N N . GLU A 1 293 ? -15.31100 -24.81500 10.78000 1.000 24.48738 293 GLU A N 1
ATOM 3872 C CA . GLU A 1 293 ? -14.76700 -23.48100 10.93500 1.000 22.43376 293 GLU A CA 1
ATOM 3873 C C . GLU A 1 293 ? -14.03900 -23.00700 9.68200 1.000 22.52289 293 GLU A C 1
ATOM 3874 O O . GLU A 1 293 ? -13.41900 -23.79100 8.94700 1.000 21.29741 293 GLU A O 1
ATOM 3886 N N . LEU A 1 294 ? -14.12400 -21.69800 9.45400 1.000 22.65712 294 LEU A N 1
ATOM 3887 C CA . LEU A 1 294 ? -13.47000 -21.08500 8.30600 1.000 20.53104 294 LEU A CA 1
ATOM 3888 C C . LEU A 1 294 ? -11.98200 -21.39200 8.34300 1.000 20.96096 294 LEU A C 1
ATOM 3889 O O . LEU A 1 294 ? -11.31400 -21.18400 9.36400 1.000 20.84287 294 LEU A O 1
ATOM 3905 N N . ASN A 1 295 ? -11.47700 -21.89800 7.21900 1.000 20.17025 295 ASN A N 1
ATOM 3906 C CA . ASN A 1 295 ? -10.06200 -22.16400 6.98600 1.000 18.83697 295 ASN A CA 1
ATOM 3907 C C . ASN A 1 295 ? -9.50200 -23.24500 7.89500 1.000 18.43694 295 ASN A C 1
ATOM 3908 O O . ASN A 1 295 ? -8.27700 -23.34000 8.08800 1.000 21.86590 295 ASN A O 1
ATOM 3919 N N . SER A 1 296 ? -10.37800 -24.06800 8.47200 1.000 18.84440 296 SER A N 1
ATOM 3920 C CA . SER A 1 296 ? -9.95400 -25.34200 9.01500 1.000 21.21273 296 SER A CA 1
ATOM 3921 C C . SER A 1 296 ? -9.51800 -26.24000 7.86000 1.000 19.77508 296 SER A C 1
ATOM 3922 O O . SER A 1 296 ? -9.78400 -25.96100 6.68500 1.000 21.11436 296 SER A O 1
ATOM 3930 N N . ALA A 1 297 ? -8.82300 -27.32600 8.20400 1.000 24.16701 297 ALA A N 1
ATOM 3931 C CA . ALA A 1 297 ? -8.44300 -28.28600 7.17700 1.000 23.47503 297 ALA A CA 1
ATOM 3932 C C . ALA A 1 297 ? -9.67300 -28.83600 6.46400 1.000 24.28111 297 ALA A C 1
ATOM 3933 O O . ALA A 1 297 ? -9.68900 -28.94400 5.23400 1.000 23.37671 297 ALA A O 1
ATOM 3940 N N . LYS A 1 298 ? -10.72200 -29.17900 7.21400 1.000 26.44163 298 LYS A N 1
ATOM 3941 C CA . LYS A 1 298 ? -11.91700 -29.72800 6.58400 1.000 25.64821 298 LYS A CA 1
ATOM 3942 C C . LYS A 1 298 ? -12.54100 -28.72300 5.62200 1.000 21.85193 298 LYS A C 1
ATOM 3943 O O . LYS A 1 298 ? -12.95300 -29.09100 4.51200 1.000 23.27794 298 LYS A O 1
ATOM 3953 N N . TYR A 1 299 ? -12.59700 -27.44600 6.01900 1.000 21.18717 299 TYR A N 1
ATOM 3954 C CA . TYR A 1 299 ? -13.17600 -26.42400 5.15500 1.000 21.44685 299 TYR A CA 1
ATOM 3955 C C . TYR A 1 299 ? -12.39400 -26.31600 3.85800 1.000 18.71932 299 TYR A C 1
ATOM 3956 O O . TYR A 1 299 ? -12.97300 -26.29900 2.76700 1.000 19.45120 299 TYR A O 1
ATOM 3974 N N . ILE A 1 300 ? -11.06600 -26.24500 3.96200 1.000 19.86647 300 ILE A N 1
ATOM 3975 C CA . ILE A 1 300 ? -10.23100 -26.08800 2.78100 1.000 17.20561 300 ILE A CA 1
ATOM 3976 C C . ILE A 1 300 ? -10.30200 -27.32100 1.90300 1.000 18.60604 300 ILE A C 1
ATOM 3977 O O . ILE A 1 300 ? -10.32500 -27.21500 0.65600 1.000 19.96754 300 ILE A O 1
ATOM 3993 N N . HIS A 1 301 ? -10.37400 -28.49800 2.52600 1.000 20.26398 301 HIS A N 1
ATOM 3994 C CA . HIS A 1 301 ? -10.52100 -29.72200 1.75300 1.000 21.23252 301 HIS A CA 1
ATOM 3995 C C . HIS A 1 301 ? -11.83300 -29.71700 0.98000 1.000 20.09176 301 HIS A C 1
ATOM 3996 O O . HIS A 1 301 ? -11.87100 -30.07300 -0.20100 1.000 20.35373 301 HIS A O 1
ATOM 4010 N N . LEU A 1 302 ? -12.92300 -29.31300 1.63300 1.000 21.17972 302 LEU A N 1
ATOM 4011 C CA . LEU A 1 302 ? -14.21500 -29.25600 0.95500 1.000 22.79863 302 LEU A CA 1
ATOM 4012 C C . LEU A 1 302 ? -14.16800 -28.30500 -0.23100 1.000 20.04647 302 LEU A C 1
ATOM 4013 O O . LEU A 1 302 ? -14.62500 -28.65100 -1.32500 1.000 21.14619 302 LEU A O 1
ATOM 4029 N N . LEU A 1 303 ? -13.60500 -27.10000 -0.05100 1.000 19.28268 303 LEU A N 1
ATOM 4030 C CA . LEU A 1 303 ? -13.52600 -26.18900 -1.19200 1.000 18.34371 303 LEU A CA 1
ATOM 4031 C C . LEU A 1 303 ? -12.71500 -26.81100 -2.32000 1.000 19.12812 303 LEU A C 1
ATOM 4032 O O . LEU A 1 303 ? -13.06400 -26.66300 -3.50200 1.000 20.04186 303 LEU A O 1
ATOM 4048 N N . SER A 1 304 ? -11.61200 -27.49600 -1.97400 1.000 19.58745 304 SER A N 1
ATOM 4049 C CA . SER A 1 304 ? -10.76200 -28.10900 -2.98800 1.000 19.17228 304 SER A CA 1
ATOM 4050 C C . SER A 1 304 ? -11.51200 -29.18300 -3.76000 1.000 19.93074 304 SER A C 1
ATOM 4051 O O . SER A 1 304 ? -11.34600 -29.30200 -4.97800 1.000 19.58769 304 SER A O 1
ATOM 4059 N N . GLU A 1 305 ? -12.35700 -29.96100 -3.07200 1.000 18.97991 305 GLU A N 1
ATOM 4060 C CA . GLU A 1 305 ? -13.12600 -30.99900 -3.75200 1.000 20.08440 305 GLU A CA 1
ATOM 4061 C C . GLU A 1 305 ? -14.10400 -30.38300 -4.74000 1.000 22.20865 305 GLU A C 1
ATOM 4062 O O . GLU A 1 305 ? -14.33800 -30.93600 -5.82600 1.000 21.76820 305 GLU A O 1
ATOM 4074 N N . ILE A 1 306 ? -14.69600 -29.24400 -4.37600 1.000 20.71931 306 ILE A N 1
ATOM 4075 C CA . ILE A 1 306 ? -15.57700 -28.54800 -5.30200 1.000 21.00995 306 ILE A CA 1
ATOM 4076 C C . ILE A 1 306 ? -14.77600 -27.99600 -6.47400 1.000 19.38618 306 ILE A C 1
ATOM 4077 O O . ILE A 1 306 ? -15.16400 -28.14900 -7.64100 1.000 19.53017 306 ILE A O 1
ATOM 4093 N N . GLU A 1 307 ? -13.62300 -27.38900 -6.18600 1.000 20.06196 307 GLU A N 1
ATOM 4094 C CA . GLU A 1 307 ? -12.80800 -26.77800 -7.23000 1.000 20.13642 307 GLU A CA 1
ATOM 4095 C C . GLU A 1 307 ? -12.31500 -27.80500 -8.24100 1.000 19.55883 307 GLU A C 1
ATOM 4096 O O . GLU A 1 307 ? -12.18200 -27.47900 -9.42700 1.000 20.17558 307 GLU A O 1
ATOM 4108 N N . LYS A 1 308 ? -12.09600 -29.05200 -7.81100 1.000 19.30044 308 LYS A N 1
ATOM 4109 C CA . LYS A 1 308 ? -11.69300 -30.09600 -8.74400 1.000 20.84791 308 LYS A CA 1
ATOM 4110 C C . LYS A 1 308 ? -12.68300 -30.20800 -9.89500 1.000 22.20045 308 LYS A C 1
ATOM 4111 O O . LYS A 1 308 ? -12.29000 -30.31200 -11.06600 1.000 21.82110 308 LYS A O 1
ATOM 4130 N N . ARG A 1 309 ? -13.98400 -30.21800 -9.56800 1.000 20.46650 309 ARG A N 1
ATOM 4131 C CA . ARG A 1 309 ? -15.01000 -30.42900 -10.58400 1.000 21.54554 309 ARG A CA 1
ATOM 4132 C C . ARG A 1 309 ? -15.18400 -29.18400 -11.44200 1.000 19.59830 309 ARG A C 1
ATOM 4133 O O . ARG A 1 309 ? -15.39000 -29.28400 -12.65600 1.000 21.92050 309 ARG A O 1
ATOM 4154 N N . VAL A 1 310 ? -15.10100 -28.00900 -10.83000 1.000 18.85427 310 VAL A N 1
ATOM 4155 C CA . VAL A 1 310 ? -15.19900 -26.74500 -11.55300 1.000 18.89057 310 VAL A CA 1
ATOM 4156 C C . VAL A 1 310 ? -14.10000 -26.63900 -12.59700 1.000 17.12661 310 VAL A C 1
ATOM 4157 O O . VAL A 1 310 ? -14.34100 -26.26300 -13.75400 1.000 18.27367 310 VAL A O 1
ATOM 4170 N N . PHE A 1 311 ? -12.85900 -26.96300 -12.21300 1.000 19.26862 311 PHE A N 1
ATOM 4171 C CA . PHE A 1 311 ? -11.77500 -26.81000 -13.17000 1.000 18.56404 311 PHE A CA 1
ATOM 4172 C C . PHE A 1 311 ? -11.78800 -27.90900 -14.22000 1.000 20.04671 311 PHE A C 1
ATOM 4173 O O . PHE A 1 311 ? -11.31300 -27.68600 -15.34000 1.000 21.23201 311 PHE A O 1
ATOM 4190 N N . ALA A 1 312 ? -12.33000 -29.08700 -13.89700 1.000 20.65141 312 ALA A N 1
ATOM 4191 C CA . ALA A 1 312 ? -12.49200 -30.10100 -14.94000 1.000 23.23662 312 ALA A CA 1
ATOM 4192 C C . ALA A 1 312 ? -13.38800 -29.59400 -16.06500 1.000 24.21215 312 ALA A C 1
ATOM 4193 O O . ALA A 1 312 ? -13.07400 -29.77700 -17.25200 1.000 24.11422 312 ALA A O 1
ATOM 4200 N N . ASP A 1 313 ? -14.50600 -28.95100 -15.70900 1.000 21.35903 313 ASP A N 1
ATOM 4201 C CA . ASP A 1 313 ? -15.44000 -28.44100 -16.70500 1.000 19.63653 313 ASP A CA 1
ATOM 4202 C C . ASP A 1 313 ? -14.85300 -27.25100 -17.45600 1.000 21.24616 313 ASP A C 1
ATOM 4203 O O . ASP A 1 313 ? -15.04100 -27.11800 -18.67900 1.000 21.22456 313 ASP A O 1
ATOM 4212 N N . ARG A 1 314 ? -14.18100 -26.36000 -16.73000 1.000 19.85132 314 ARG A N 1
ATOM 4213 C CA . ARG A 1 314 ? -13.58700 -25.16600 -17.33500 1.000 16.94793 314 ARG A CA 1
ATOM 4214 C C . ARG A 1 314 ? -12.63600 -25.53100 -18.46700 1.000 19.85780 314 ARG A C 1
ATOM 4215 O O . ARG A 1 314 ? -12.69200 -24.93200 -19.55600 1.000 21.41333 314 ARG A O 1
ATOM 4236 N N . ALA A 1 315 ? -11.79300 -26.54700 -18.25000 1.000 20.85939 315 ALA A N 1
ATOM 4237 C CA . ALA A 1 315 ? -10.76900 -26.87600 -19.23400 1.000 22.54279 315 ALA A CA 1
ATOM 4238 C C . ALA A 1 315 ? -11.35900 -27.51600 -20.48200 1.000 23.79746 315 ALA A C 1
ATOM 4239 O O . ALA A 1 315 ? -10.78800 -27.40000 -21.57400 1.000 27.05767 315 ALA A O 1
ATOM 4246 N N . ASP A 1 316 ? -12.49300 -28.18600 -20.35100 1.000 23.43159 316 ASP A N 1
ATOM 4247 C CA . ASP A 1 316 ? -13.00500 -28.97700 -21.45800 1.000 25.49815 316 ASP A CA 1
ATOM 4248 C C . ASP A 1 316 ? -13.97900 -28.20600 -22.33000 1.000 27.15182 316 ASP A C 1
ATOM 4249 O O . ASP A 1 316 ? -13.98900 -28.40000 -23.55500 1.000 29.68007 316 ASP A O 1
ATOM 4258 N N . TYR A 1 317 ? -14.80700 -27.34500 -21.73300 1.000 24.69838 317 TYR A N 1
ATOM 4259 C CA . TYR A 1 317 ? -15.96800 -26.82000 -22.42700 1.000 23.66881 317 TYR A CA 1
ATOM 4260 C C . TYR A 1 317 ? -15.90700 -25.34400 -22.77900 1.000 21.10364 317 TYR A C 1
ATOM 4261 O O . TYR A 1 317 ? -16.63400 -24.92700 -23.68300 1.000 24.85194 317 TYR A O 1
ATOM 4279 N N . LEU A 1 318 ? -15.11300 -24.54300 -22.08500 1.000 20.46545 318 LEU A N 1
ATOM 4280 C CA . LEU A 1 318 ? -15.32700 -23.10200 -22.07700 1.000 19.94309 318 LEU A CA 1
ATOM 4281 C C . LEU A 1 318 ? -14.39900 -22.33800 -23.02000 1.000 21.33855 318 LEU A C 1
ATOM 4282 O O . LEU A 1 318 ? -13.20400 -22.63300 -23.14400 1.000 22.82316 318 LEU A O 1
ATOM 4298 N N . GLY A 1 319 ? -14.98400 -21.34300 -23.67500 1.000 22.22930 319 GLY A N 1
ATOM 4299 C CA . GLY A 1 319 ? -14.27000 -20.50000 -24.61100 1.000 21.86977 319 GLY A CA 1
ATOM 4300 C C . GLY A 1 319 ? -15.21900 -19.44700 -25.13900 1.000 22.65291 319 GLY A C 1
ATOM 4301 O O . GLY A 1 319 ? -16.36400 -19.36400 -24.70600 1.000 23.12935 319 GLY A O 1
ATOM 4305 N N . ASP A 1 320 ? -14.75100 -18.66000 -26.11100 1.000 20.87258 320 ASP A N 1
ATOM 4306 C CA . ASP A 1 320 ? -15.58200 -17.60900 -26.68600 1.000 20.80936 320 ASP A CA 1
ATOM 4307 C C . ASP A 1 320 ? -16.88500 -18.20800 -27.19400 1.000 20.95202 320 ASP A C 1
ATOM 4308 O O . ASP A 1 320 ? -16.85300 -19.09800 -28.05600 1.000 21.19699 320 ASP A O 1
ATOM 4317 N N . PRO A 1 321 ? -18.04400 -17.73900 -26.71900 1.000 21.89268 321 PRO A N 1
ATOM 4318 C CA . PRO A 1 321 ? -19.29400 -18.44800 -27.01500 1.000 21.93541 321 PRO A CA 1
ATOM 4319 C C . PRO A 1 321 ? -19.80100 -18.25600 -28.42500 1.000 27.03519 321 PRO A C 1
ATOM 4320 O O . PRO A 1 321 ? -20.79000 -18.90400 -28.80100 1.000 29.94666 321 PRO A O 1
ATOM 4331 N N . GLN A 1 322 ? -19.18700 -17.37200 -29.20400 1.000 23.35261 322 GLN A N 1
ATOM 4332 C CA . GLN A 1 322 ? -19.53800 -17.22400 -30.60000 1.000 25.88139 322 GLN A CA 1
ATOM 4333 C C . GLN A 1 322 ? -18.69300 -18.10200 -31.51400 1.000 26.88171 322 GLN A C 1
ATOM 4334 O O . GLN A 1 322 ? -18.96600 -18.16000 -32.71500 1.000 28.26616 322 GLN A O 1
ATOM 4348 N N . PHE A 1 323 ? -17.69200 -18.79000 -30.97000 1.000 24.95668 323 PHE A N 1
ATOM 4349 C CA . PHE A 1 323 ? -16.80600 -19.62600 -31.77000 1.000 29.91456 323 PHE A CA 1
ATOM 4350 C C . PHE A 1 323 ? -17.04200 -21.11600 -31.56800 1.000 29.04724 323 PHE A C 1
ATOM 4351 O O . PHE A 1 323 ? -16.51700 -21.92400 -32.34100 1.000 32.94713 323 PHE A O 1
ATOM 4368 N N . SER A 1 324 ? -17.83400 -21.49300 -30.57000 1.000 29.19008 324 SER A N 1
ATOM 4369 C CA . SER A 1 324 ? -18.28100 -22.86900 -30.41100 1.000 30.44719 324 SER A CA 1
ATOM 4370 C C . SER A 1 324 ? -19.60500 -22.81600 -29.67300 1.000 28.83675 324 SER A C 1
ATOM 4371 O O . SER A 1 324 ? -19.95600 -21.78500 -29.09300 1.000 30.07964 324 SER A O 1
ATOM 4379 N N . LYS A 1 325 ? -20.34500 -23.93000 -29.70500 1.000 28.92727 325 LYS A N 1
ATOM 4380 C CA . LYS A 1 325 ? -21.60900 -24.04100 -28.97600 1.000 28.24466 325 LYS A CA 1
ATOM 4381 C C . LYS A 1 325 ? -21.32700 -24.52500 -27.56200 1.000 29.00907 325 LYS A C 1
ATOM 4382 O O . LYS A 1 325 ? -21.33700 -25.72300 -27.27800 1.000 34.30544 325 LYS A O 1
ATOM 4389 N N . VAL A 1 326 ? -21.11900 -23.58600 -26.65700 1.000 24.90105 326 VAL A N 1
ATOM 4390 C CA . VAL A 1 326 ? -20.73100 -23.92800 -25.28600 1.000 24.69121 326 VAL A CA 1
ATOM 4391 C C . VAL A 1 326 ? -21.97800 -24.33500 -24.50500 1.000 28.53193 326 VAL A C 1
ATOM 4392 O O . VAL A 1 326 ? -22.96900 -23.59600 -24.51400 1.000 28.53461 326 VAL A O 1
ATOM 4405 N N . PRO A 1 327 ? -21.97000 -25.48400 -23.80600 1.000 27.73283 327 PRO A N 1
ATOM 4406 C CA . PRO A 1 327 ? -23.19800 -25.96800 -23.14000 1.000 29.19254 327 PRO A CA 1
ATOM 4407 C C . PRO A 1 327 ? -23.47600 -25.28800 -21.80300 1.000 31.64369 327 PRO A C 1
ATOM 4408 O O . PRO A 1 327 ? -23.54900 -25.93500 -20.75600 1.000 29.49755 327 PRO A O 1
ATOM 4419 N N . VAL A 1 328 ? -23.68200 -23.96800 -21.84000 1.000 27.58915 328 VAL A N 1
ATOM 4420 C CA . VAL A 1 328 ? -23.81600 -23.20100 -20.60200 1.000 25.80730 328 VAL A CA 1
ATOM 4421 C C . VAL A 1 328 ? -24.99800 -23.69900 -19.78200 1.000 29.53891 328 VAL A C 1
ATOM 4422 O O . VAL A 1 328 ? -24.89700 -23.88900 -18.56300 1.000 26.67159 328 VAL A O 1
ATOM 4435 N N . ALA A 1 329 ? -26.13800 -23.89900 -20.43300 1.000 30.21014 329 ALA A N 1
ATOM 4436 C CA . ALA A 1 329 ? -27.32700 -24.33700 -19.71000 1.000 30.91266 329 ALA A CA 1
ATOM 4437 C C . ALA A 1 329 ? -27.09400 -25.67700 -19.03000 1.000 29.14169 329 ALA A C 1
ATOM 4438 O O . ALA A 1 329 ? -27.47800 -25.87000 -17.86600 1.000 32.44833 329 ALA A O 1
ATOM 4445 N N . GLN A 1 330 ? -26.46900 -26.62000 -19.73700 1.000 30.02136 330 GLN A N 1
ATOM 4446 C CA . GLN A 1 330 ? -26.25100 -27.93700 -19.14500 1.000 27.74519 330 GLN A CA 1
ATOM 4447 C C . GLN A 1 330 ? -25.31200 -27.84200 -17.95000 1.000 26.66249 330 GLN A C 1
ATOM 4448 O O . GLN A 1 330 ? -25.49000 -28.56000 -16.96300 1.000 29.48524 330 GLN A O 1
ATOM 4462 N N . LEU A 1 331 ? -24.32700 -26.94300 -18.00700 1.000 23.53565 331 LEU A N 1
ATOM 4463 C CA . LEU A 1 331 ? -23.31800 -26.82700 -16.96200 1.000 24.23617 331 LEU A CA 1
ATOM 4464 C C . LEU A 1 331 ? -23.80500 -26.06100 -15.74400 1.000 25.55666 331 LEU A C 1
ATOM 4465 O O . LEU A 1 331 ? -23.12200 -26.07500 -14.71500 1.000 23.70831 331 LEU A O 1
ATOM 4481 N N . THR A 1 332 ? -24.95400 -25.39500 -15.82500 1.000 25.93540 332 THR A N 1
ATOM 4482 C CA . THR A 1 332 ? -25.48900 -24.63000 -14.70500 1.000 27.68787 332 THR A CA 1
ATOM 4483 C C . THR A 1 332 ? -26.88000 -25.09500 -14.30100 1.000 28.18136 332 THR A C 1
ATOM 4484 O O . THR A 1 332 ? -27.50700 -24.46700 -13.43800 1.000 32.67424 332 THR A O 1
ATOM 4495 N N . ASP A 1 333 ? -27.37400 -26.18200 -14.89200 1.000 29.51232 333 ASP A N 1
ATOM 4496 C CA . ASP A 1 333 ? -28.67900 -26.70500 -14.52300 1.000 28.90137 333 ASP A CA 1
ATOM 4497 C C . ASP A 1 333 ? -28.66300 -27.20000 -13.07600 1.000 28.79312 333 ASP A C 1
ATOM 4498 O O . ASP A 1 333 ? -27.70300 -27.84600 -12.65300 1.000 28.93456 333 ASP A O 1
ATOM 4507 N N . PRO A 1 334 ? -29.70800 -26.91900 -12.29700 1.000 32.60973 334 PRO A N 1
ATOM 4508 C CA . PRO A 1 334 ? -29.72200 -27.39200 -10.89800 1.000 34.73907 334 PRO A CA 1
ATOM 4509 C C . PRO A 1 334 ? -29.52600 -28.89500 -10.74200 1.000 31.87340 334 PRO A C 1
ATOM 4510 O O . PRO A 1 334 ? -28.92100 -29.33100 -9.75100 1.000 34.03932 334 PRO A O 1
ATOM 4521 N N . LYS A 1 335 ? -30.03600 -29.70000 -11.67400 1.000 32.56636 335 LYS A N 1
ATOM 4522 C CA . LYS A 1 335 ? -29.87100 -31.14900 -11.58000 1.000 33.12866 335 LYS A CA 1
ATOM 4523 C C . LYS A 1 335 ? -28.42300 -31.55000 -11.81600 1.000 32.07538 335 LYS A C 1
ATOM 4524 O O . LYS A 1 335 ? -27.91600 -32.48900 -11.19200 1.000 32.92265 335 LYS A O 1
ATOM 4531 N N . TYR A 1 336 ? -27.74300 -30.85400 -12.72100 1.000 30.07465 336 TYR A N 1
ATOM 4532 C CA . TYR A 1 336 ? -26.32600 -31.11400 -12.93700 1.000 29.24412 336 TYR A CA 1
ATOM 4533 C C . TYR A 1 336 ? -25.51200 -30.70900 -11.71500 1.000 28.81196 336 TYR A C 1
ATOM 4534 O O . TYR A 1 336 ? -24.63100 -31.44900 -11.26300 1.000 28.42510 336 TYR A O 1
ATOM 4552 N N . ILE A 1 337 ? -25.77900 -29.52100 -11.17800 1.000 25.93903 337 ILE A N 1
ATOM 4553 C CA . ILE A 1 337 ? -25.09300 -29.07500 -9.96800 1.000 25.60827 337 ILE A CA 1
ATOM 4554 C C . ILE A 1 337 ? -25.30400 -30.07200 -8.83100 1.000 25.95443 337 ILE A C 1
ATOM 4555 O O . ILE A 1 337 ? -24.37600 -30.35900 -8.06400 1.000 27.44294 337 ILE A O 1
ATOM 4571 N N . ALA A 1 338 ? -26.51500 -30.62800 -8.70800 1.000 26.80068 338 ALA A N 1
ATOM 4572 C CA . ALA A 1 338 ? -26.74100 -31.63700 -7.67700 1.000 30.20007 338 ALA A CA 1
ATOM 4573 C C . ALA A 1 338 ? -25.89800 -32.88400 -7.93100 1.000 31.58088 338 ALA A C 1
ATOM 4574 O O . ALA A 1 338 ? -25.33600 -33.46400 -6.99400 1.000 32.12137 338 ALA A O 1
ATOM 4581 N N . LYS A 1 339 ? -25.81400 -33.32300 -9.18900 1.000 33.10886 339 LYS A N 1
ATOM 4582 C CA . LYS A 1 339 ? -25.00800 -34.49800 -9.51000 1.000 30.39461 339 LYS A CA 1
ATOM 4583 C C . LYS A 1 339 ? -23.53800 -34.26900 -9.17800 1.000 30.24042 339 LYS A C 1
ATOM 4584 O O . LYS A 1 339 ? -22.88300 -35.12100 -8.56800 1.000 31.14787 339 LYS A O 1
ATOM 4591 N N . ARG A 1 340 ? -22.99700 -33.11800 -9.57400 1.000 26.04182 340 ARG A N 1
ATOM 4592 C CA . ARG A 1 340 ? -21.58900 -32.84800 -9.30700 1.000 24.61415 340 ARG A CA 1
ATOM 4593 C C . ARG A 1 340 ? -21.33700 -32.69800 -7.81500 1.000 26.03425 340 ARG A C 1
ATOM 4594 O O . ARG A 1 340 ? -20.28300 -33.10700 -7.31700 1.000 28.38894 340 ARG A O 1
ATOM 4615 N N . ALA A 1 341 ? -22.29400 -32.11200 -7.08800 1.000 24.63427 341 ALA A N 1
ATOM 4616 C CA . ALA A 1 341 ? -22.16300 -32.01100 -5.63900 1.000 25.58863 341 ALA A CA 1
ATOM 4617 C C . ALA A 1 341 ? -22.05900 -33.38700 -5.00700 1.000 26.91883 341 ALA A C 1
ATOM 4618 O O . ALA A 1 341 ? -21.36000 -33.55800 -4.00200 1.000 27.80051 341 ALA A O 1
ATOM 4625 N N . GLY A 1 342 ? -22.74600 -34.37700 -5.57400 1.000 30.55354 342 GLY A N 1
ATOM 4626 C CA . GLY A 1 342 ? -22.67000 -35.72900 -5.05600 1.000 31.43386 342 GLY A CA 1
ATOM 4627 C C . GLY A 1 342 ? -21.29300 -36.34400 -5.12700 1.000 32.93729 342 GLY A C 1
ATOM 4628 O O . GLY A 1 342 ? -21.01100 -37.29200 -4.37800 1.000 34.68747 342 GLY A O 1
ATOM 4632 N N . GLU A 1 343 ? -20.42500 -35.82400 -6.00200 1.000 29.92929 343 GLU A N 1
ATOM 4633 C CA . GLU A 1 343 ? -19.08000 -36.35800 -6.16000 1.000 30.98404 343 GLU A CA 1
ATOM 4634 C C . GLU A 1 343 ? -18.14200 -35.90200 -5.05200 1.000 29.00035 343 GLU A C 1
ATOM 4635 O O . GLU A 1 343 ? -17.10700 -36.54000 -4.82900 1.000 32.04346 343 GLU A O 1
ATOM 4647 N N . VAL A 1 344 ? -18.46900 -34.79500 -4.38400 1.000 25.79101 344 VAL A N 1
ATOM 4648 C CA . VAL A 1 344 ? -17.59600 -34.24400 -3.35900 1.000 25.13743 344 VAL A CA 1
ATOM 4649 C C . VAL A 1 344 ? -17.40000 -35.26500 -2.25000 1.000 28.66303 344 VAL A C 1
ATOM 4650 O O . VAL A 1 344 ? -18.36500 -35.81400 -1.70000 1.000 29.19509 344 VAL A O 1
ATOM 4663 N N . ASN A 1 345 ? -16.13900 -35.51200 -1.90500 1.000 28.59704 345 ASN A N 1
ATOM 4664 C CA . ASN A 1 345 ? -15.81000 -36.44100 -0.83900 1.000 30.93246 345 ASN A CA 1
ATOM 4665 C C . ASN A 1 345 ? -15.41900 -35.64000 0.39500 1.000 30.07003 345 ASN A C 1
ATOM 4666 O O . ASN A 1 345 ? -14.34400 -35.00900 0.40300 1.000 27.72182 345 ASN A O 1
ATOM 4677 N N . PRO A 1 346 ? -16.24800 -35.61300 1.44400 1.000 28.50709 346 PRO A N 1
ATOM 4678 C CA . PRO A 1 346 ? -15.96600 -34.72600 2.57900 1.000 27.83231 346 PRO A CA 1
ATOM 4679 C C . PRO A 1 346 ? -14.82800 -35.20400 3.45400 1.000 29.76013 346 PRO A C 1
ATOM 4680 O O . PRO A 1 346 ? -14.35900 -34.42900 4.29300 1.000 29.22240 346 PRO A O 1
ATOM 4691 N N . ASP A 1 347 ? -14.39700 -36.45800 3.30300 1.000 30.69890 347 ASP A N 1
ATOM 4692 C CA . ASP A 1 347 ? -13.46000 -37.06700 4.23500 1.000 32.78473 347 ASP A CA 1
ATOM 4693 C C . ASP A 1 347 ? -12.10800 -37.41200 3.62400 1.000 34.67689 347 ASP A C 1
ATOM 4694 O O . ASP A 1 347 ? -11.15600 -37.63500 4.37500 1.000 32.93960 347 ASP A O 1
ATOM 4701 N N . ALA A 1 348 ? -11.98800 -37.42800 2.29700 1.000 28.43158 348 ALA A N 1
ATOM 4702 C CA . ALA A 1 348 ? -10.74700 -37.80200 1.63300 1.000 25.60505 348 ALA A CA 1
ATOM 4703 C C . ALA A 1 348 ? -10.66400 -37.14600 0.26100 1.000 31.42964 348 ALA A C 1
ATOM 4704 O O . ALA A 1 348 ? -11.66800 -36.71900 -0.30900 1.000 27.08946 348 ALA A O 1
ATOM 4711 N N . ILE A 1 349 ? -9.44200 -37.08300 -0.27000 1.000 27.28075 349 ILE A N 1
ATOM 4712 C CA . ILE A 1 349 ? -9.21400 -36.49400 -1.58100 1.000 26.66662 349 ILE A CA 1
ATOM 4713 C C . ILE A 1 349 ? -9.69600 -37.45500 -2.65900 1.000 27.04535 349 ILE A C 1
ATOM 4714 O O . ILE A 1 349 ? -9.29800 -38.62700 -2.69400 1.000 29.26462 349 ILE A O 1
ATOM 4730 N N . SER A 1 350 ? -10.51700 -36.94400 -3.57100 1.000 27.51642 350 SER A N 1
ATOM 4731 C CA . SER A 1 350 ? -10.94100 -37.72100 -4.72800 1.000 30.63451 350 SER A CA 1
ATOM 4732 C C . SER A 1 350 ? -9.76900 -37.97600 -5.66600 1.000 28.07623 350 SER A C 1
ATOM 4733 O O . SER A 1 350 ? -8.90900 -37.11300 -5.85700 1.000 28.37673 350 SER A O 1
ATOM 4741 N N . ALA A 1 351 ? -9.76100 -39.15300 -6.29400 1.000 28.63138 351 ALA A N 1
ATOM 4742 C CA . ALA A 1 351 ? -8.70600 -39.47000 -7.24300 1.000 29.05297 351 ALA A CA 1
ATOM 4743 C C . ALA A 1 351 ? -8.76500 -38.50700 -8.41800 1.000 34.79926 351 ALA A C 1
ATOM 4744 O O . ALA A 1 351 ? -9.77700 -38.43200 -9.12100 1.000 32.60025 351 ALA A O 1
ATOM 4751 N N . THR A 1 352 ? -7.67300 -37.77000 -8.63300 1.000 33.05582 352 THR A N 1
ATOM 4752 C CA . THR A 1 352 ? -7.64800 -36.75700 -9.68300 1.000 30.23831 352 THR A CA 1
ATOM 4753 C C . THR A 1 352 ? -7.91800 -37.37800 -11.04400 1.000 33.39439 352 THR A C 1
ATOM 4754 O O . THR A 1 352 ? -8.63200 -36.79400 -11.86600 1.000 35.73816 352 THR A O 1
ATOM 4765 N N . GLU A 1 353 ? -7.36300 -38.57200 -11.28500 1.000 34.80252 353 GLU A N 1
ATOM 4766 C CA . GLU A 1 353 ? -7.52900 -39.23500 -12.57000 1.000 43.21574 353 GLU A CA 1
ATOM 4767 C C . GLU A 1 353 ? -8.99400 -39.55000 -12.84600 1.000 41.40460 353 GLU A C 1
ATOM 4768 O O . GLU A 1 353 ? -9.40100 -39.65500 -14.00800 1.000 47.52157 353 GLU A O 1
ATOM 4780 N N . LYS A 1 354 ? -9.79900 -39.68500 -11.79300 1.000 36.66125 354 LYS A N 1
ATOM 4781 C CA . LYS A 1 354 ? -11.20500 -40.03600 -11.92000 1.000 40.53130 354 LYS A CA 1
ATOM 4782 C C . LYS A 1 354 ? -12.12100 -38.82100 -11.95700 1.000 39.12203 354 LYS A C 1
ATOM 4783 O O . LYS A 1 354 ? -13.32200 -38.98300 -12.17900 1.000 39.25339 354 LYS A O 1
ATOM 4793 N N . VAL A 1 355 ? -11.60200 -37.61800 -11.73100 1.000 33.69708 355 VAL A N 1
ATOM 4794 C CA . VAL A 1 355 ? -12.39500 -36.41000 -11.92300 1.000 28.78677 355 VAL A CA 1
ATOM 4795 C C . VAL A 1 355 ? -12.45600 -36.13100 -13.41900 1.000 41.47688 355 VAL A C 1
ATOM 4796 O O . VAL A 1 355 ? -11.42000 -35.96900 -14.07000 1.000 43.85882 355 VAL A O 1
ATOM 4809 N N . ARG A 1 356 ? -13.66500 -36.09000 -13.96700 1.000 32.81410 356 ARG A N 1
ATOM 4810 C CA . ARG A 1 356 ? -13.87600 -35.91700 -15.39400 1.000 32.04981 356 ARG A CA 1
ATOM 4811 C C . ARG A 1 356 ? -14.73700 -34.68500 -15.64500 1.000 27.31370 356 ARG A C 1
ATOM 4812 O O . ARG A 1 356 ? -15.47400 -34.24100 -14.75700 1.000 28.60002 356 ARG A O 1
ATOM 4825 N N . PRO A 1 357 ? -14.67200 -34.10900 -16.84800 1.000 33.32217 357 PRO A N 1
ATOM 4826 C CA . PRO A 1 357 ? -15.67900 -33.11300 -17.23400 1.000 27.14557 357 PRO A CA 1
ATOM 4827 C C . PRO A 1 357 ? -17.05800 -33.73100 -17.06200 1.000 26.30676 357 PRO A C 1
ATOM 4828 O O . PRO A 1 357 ? -17.28400 -34.88800 -17.42100 1.000 29.62934 357 PRO A O 1
ATOM 4839 N N . GLY A 1 358 ? -17.98700 -32.95000 -16.50600 1.000 27.31006 358 GLY A N 1
ATOM 4840 C CA . GLY A 1 358 ? -19.20300 -33.52800 -15.95200 1.000 29.55728 358 GLY A CA 1
ATOM 4841 C C . GLY A 1 358 ? -20.23200 -33.99300 -16.95300 1.000 30.33724 358 GLY A C 1
ATOM 4842 O O . GLY A 1 358 ? -21.13100 -34.75600 -16.58500 1.000 31.54319 358 GLY A O 1
ATOM 4846 N N . LEU A 1 359 ? -20.13600 -33.54800 -18.20600 1.000 29.47315 359 LEU A N 1
ATOM 4847 C CA . LEU A 1 359 ? -21.06000 -33.98500 -19.23900 1.000 30.86476 359 LEU A CA 1
ATOM 4848 C C . LEU A 1 359 ? -20.58400 -35.25100 -19.94500 1.000 33.21744 359 LEU A C 1
ATOM 4849 O O . LEU A 1 359 ? -21.33100 -35.81200 -20.75200 1.000 38.26034 359 LEU A O 1
ATOM 4865 N N . GLU A 1 360 ? -19.38100 -35.72600 -19.64000 1.000 34.30111 360 GLU A N 1
ATOM 4866 C CA . GLU A 1 360 ? -18.85400 -36.93400 -20.27600 1.000 35.47093 360 GLU A CA 1
ATOM 4867 C C . GLU A 1 360 ? -19.59400 -38.14900 -19.73700 1.000 32.53446 360 GLU A C 1
ATOM 4868 O O . GLU A 1 360 ? -19.59000 -38.37000 -18.51400 1.000 37.57224 360 GLU A O 1
ATOM 4872 N N . PRO A 1 361 ? -20.24200 -38.95600 -20.59100 1.000 41.84812 361 PRO A N 1
ATOM 4873 C CA . PRO A 1 361 ? -20.95000 -40.13900 -20.09700 1.000 53.42140 361 PRO A CA 1
ATOM 4874 C C . PRO A 1 361 ? -20.00700 -41.24800 -19.65800 1.000 62.90728 361 PRO A C 1
ATOM 4875 O O . PRO A 1 361 ? -18.81200 -41.21000 -19.95700 1.000 64.88343 361 PRO A O 1
ATOM 4886 N N . THR B 2 1 ? -3.78600 -7.86100 -13.86400 1.000 22.31195 364 THR B N 1
ATOM 4887 C CA . THR B 2 1 ? -5.14500 -7.47500 -13.53700 1.000 18.08673 364 THR B CA 1
ATOM 4888 C C . THR B 2 1 ? -5.21900 -6.52300 -12.34600 1.000 16.82118 364 THR B C 1
ATOM 4889 O O . THR B 2 1 ? -4.40600 -6.58500 -11.41100 1.000 17.09919 364 THR B O 1
ATOM 4898 N N . THR B 2 2 ? -6.20800 -5.63700 -12.38600 1.000 15.82320 365 THR B N 1
ATOM 4899 C CA . THR B 2 2 ? -6.63800 -4.91300 -11.19300 1.000 15.50517 365 THR B CA 1
ATOM 4900 C C . THR B 2 2 ? -8.14800 -4.75600 -11.26700 1.000 14.78996 365 THR B C 1
ATOM 4901 O O . THR B 2 2 ? -8.76500 -4.99500 -12.30600 1.000 15.75563 365 THR B O 1
ATOM 4912 N N . HIS B 2 3 ? -8.74000 -4.38000 -10.14000 1.000 13.84909 366 HIS B N 1
ATOM 4913 C CA . HIS B 2 3 ? -10.17300 -4.26600 -10.02900 1.000 13.43640 366 HIS B CA 1
ATOM 4914 C C . HIS B 2 3 ? -10.50500 -3.01400 -9.23300 1.000 15.16765 366 HIS B C 1
ATOM 4915 O O . HIS B 2 3 ? -9.83400 -2.70100 -8.24900 1.000 15.95508 366 HIS B O 1
ATOM 4929 N N . PHE B 2 4 ? -11.60500 -2.35300 -9.59400 1.000 14.62595 367 PHE B N 1
ATOM 4930 C CA . PHE B 2 4 ? -12.18300 -1.32400 -8.73500 1.000 14.16959 367 PHE B CA 1
ATOM 4931 C C . PHE B 2 4 ? -13.69800 -1.45900 -8.71800 1.000 14.64394 367 PHE B C 1
ATOM 4932 O O . PHE B 2 4 ? -14.32200 -1.99700 -9.64500 1.000 14.94078 367 PHE B O 1
ATOM 4949 N N . SER B 2 5 ? -14.27800 -0.95400 -7.62000 1.000 14.69206 368 SER B N 1
ATOM 4950 C CA . SER B 2 5 ? -15.71200 -1.01700 -7.34600 1.000 15.03676 368 SER B CA 1
ATOM 4951 C C . SER B 2 5 ? -16.19400 0.37700 -6.98900 1.000 15.85474 368 SER B C 1
ATOM 4952 O O . SER B 2 5 ? -15.53400 1.08200 -6.20800 1.000 17.27303 368 SER B O 1
ATOM 4960 N N . ILE B 2 6 ? -17.35500 0.77300 -7.53700 1.000 16.78435 369 ILE B N 1
ATOM 4961 C CA . ILE B 2 6 ? -17.93100 2.09100 -7.29000 1.000 16.83569 369 ILE B CA 1
ATOM 4962 C C . ILE B 2 6 ? -19.43500 1.95200 -7.10800 1.000 17.96318 369 ILE B C 1
ATOM 4963 O O . ILE B 2 6 ? -20.09600 1.19600 -7.82500 1.000 19.58676 369 ILE B O 1
ATOM 4979 N N . VAL B 2 7 ? -19.97100 2.69900 -6.15300 1.000 17.89260 370 VAL B N 1
ATOM 4980 C CA . VAL B 2 7 ? -21.41000 2.85200 -5.96900 1.000 17.75876 370 VAL B CA 1
ATOM 4981 C C . VAL B 2 7 ? -21.67900 4.34600 -5.84400 1.000 22.16734 370 VAL B C 1
ATOM 4982 O O . VAL B 2 7 ? -20.96800 5.04100 -5.11300 1.000 24.85485 370 VAL B O 1
ATOM 4995 N N . ASP B 2 8 ? -22.70900 4.84800 -6.53600 1.000 21.64672 371 ASP B N 1
ATOM 4996 C CA . ASP B 2 8 ? -23.08300 6.24900 -6.40600 1.000 23.50155 371 ASP B CA 1
ATOM 4997 C C . ASP B 2 8 ? -24.29400 6.37800 -5.48600 1.000 26.56070 371 ASP B C 1
ATOM 4998 O O . ASP B 2 8 ? -24.90200 5.38500 -5.08800 1.000 27.34906 371 ASP B O 1
ATOM 5007 N N . LYS B 2 9 ? -24.61400 7.62200 -5.11700 1.000 27.91710 372 LYS B N 1
ATOM 5008 C CA . LYS B 2 9 ? -25.65400 7.86600 -4.12900 1.000 34.91135 372 LYS B CA 1
ATOM 5009 C C . LYS B 2 9 ? -27.04500 7.51100 -4.63600 1.000 32.48632 372 LYS B C 1
ATOM 5010 O O . LYS B 2 9 ? -27.99000 7.49200 -3.84000 1.000 37.59501 372 LYS B O 1
ATOM 5020 N N . ASP B 2 10 ? -27.19400 7.23100 -5.92700 1.000 31.58351 373 ASP B N 1
ATOM 5021 C CA . ASP B 2 10 ? -28.44600 6.74400 -6.49100 1.000 34.39315 373 ASP B CA 1
ATOM 5022 C C . ASP B 2 10 ? -28.52500 5.21900 -6.48000 1.000 31.77157 373 ASP B C 1
ATOM 5023 O O . ASP B 2 10 ? -29.48600 4.65000 -7.00900 1.000 34.54115 373 ASP B O 1
ATOM 5032 N N . GLY B 2 11 ? -27.54700 4.55200 -5.88100 1.000 28.30203 374 GLY B N 1
ATOM 5033 C CA . GLY B 2 11 ? -27.52900 3.10500 -5.86000 1.000 28.43193 374 GLY B CA 1
ATOM 5034 C C . GLY B 2 11 ? -27.05400 2.43900 -7.13400 1.000 30.32701 374 GLY B C 1
ATOM 5035 O O . GLY B 2 11 ? -27.14900 1.21300 -7.24500 1.000 28.78398 374 GLY B O 1
ATOM 5039 N N . ASN B 2 12 ? -26.53900 3.19400 -8.09800 1.000 25.49934 375 ASN B N 1
ATOM 5040 C CA . ASN B 2 12 ? -25.92000 2.57400 -9.25800 1.000 22.35394 375 ASN B CA 1
ATOM 5041 C C . ASN B 2 12 ? -24.54100 2.05800 -8.87400 1.000 23.19600 375 ASN B C 1
ATOM 5042 O O . ASN B 2 12 ? -23.84900 2.63500 -8.03400 1.000 23.97207 375 ASN B O 1
ATOM 5053 N N . ALA B 2 13 ? -24.13800 0.96600 -9.50500 1.000 19.34289 376 ALA B N 1
ATOM 5054 C CA . ALA B 2 13 ? -22.88300 0.32100 -9.16600 1.000 20.66385 376 ALA B CA 1
ATOM 5055 C C . ALA B 2 13 ? -22.12400 -0.06400 -10.42100 1.000 19.00309 376 ALA B C 1
ATOM 5056 O O . ALA B 2 13 ? -22.70400 -0.45400 -11.43200 1.000 19.83617 376 ALA B O 1
ATOM 5063 N N . VAL B 2 14 ? -20.80100 0.03600 -10.33500 1.000 17.90025 377 VAL B N 1
ATOM 5064 C CA . VAL B 2 14 ? -19.88500 -0.45500 -11.35900 1.000 17.58221 377 VAL B CA 1
ATOM 5065 C C . VAL B 2 14 ? -18.83600 -1.33100 -10.68500 1.000 17.96134 377 VAL B C 1
ATOM 5066 O O . VAL B 2 14 ? -18.21700 -0.92200 -9.69100 1.000 17.75457 377 VAL B O 1
ATOM 5079 N N . SER B 2 15 ? -18.61500 -2.52400 -11.24500 1.000 15.84016 378 SER B N 1
ATOM 5080 C CA . SER B 2 15 ? -17.54000 -3.41300 -10.84100 1.000 16.36650 378 SER B CA 1
ATOM 5081 C C . SER B 2 15 ? -16.70800 -3.66900 -12.08700 1.000 16.10108 378 SER B C 1
ATOM 5082 O O . SER B 2 15 ? -17.21300 -4.23400 -13.05300 1.000 15.01940 378 SER B O 1
ATOM 5090 N N . ASN B 2 16 ? -15.45000 -3.23200 -12.07400 1.000 14.19088 379 ASN B N 1
ATOM 5091 C CA . ASN B 2 16 ? -14.64100 -3.24100 -13.29200 1.000 14.27802 379 ASN B CA 1
ATOM 5092 C C . ASN B 2 16 ? -13.32200 -3.94800 -13.04900 1.000 14.07095 379 ASN B C 1
ATOM 5093 O O . ASN B 2 16 ? -12.52600 -3.50200 -12.21500 1.000 14.34618 379 ASN B O 1
ATOM 5104 N N . THR B 2 17 ? -13.07600 -5.02600 -13.80800 1.000 13.47706 380 THR B N 1
ATOM 5105 C CA . THR B 2 17 ? -11.81200 -5.75200 -13.75900 1.000 13.58410 380 THR B CA 1
ATOM 5106 C C . THR B 2 17 ? -11.16800 -5.59500 -15.12500 1.000 13.29722 380 THR B C 1
ATOM 5107 O O . THR B 2 17 ? -11.80400 -5.87700 -16.14700 1.000 14.48433 380 THR B O 1
ATOM 5118 N N A TYR B 2 18 ? -9.90800 -5.16300 -15.15300 0.645 13.13456 381 TYR B N 1
ATOM 5119 N N B TYR B 2 18 ? -9.91400 -5.14400 -15.15900 0.355 13.19839 381 TYR B N 1
ATOM 5120 C CA A TYR B 2 18 ? -9.22000 -5.01800 -16.43300 0.645 14.28706 381 TYR B CA 1
ATOM 5121 C CA B TYR B 2 18 ? -9.21900 -5.00600 -16.43700 0.355 14.29999 381 TYR B CA 1
ATOM 5122 C C A TYR B 2 18 ? -7.73900 -5.30000 -16.23900 0.645 14.16852 381 TYR B C 1
ATOM 5123 C C B TYR B 2 18 ? -7.73500 -5.28300 -16.24000 0.355 14.20064 381 TYR B C 1
ATOM 5124 O O A TYR B 2 18 ? -7.23600 -5.37100 -15.11700 0.645 14.32829 381 TYR B O 1
ATOM 5125 O O B TYR B 2 18 ? -7.23000 -5.32300 -15.11700 0.355 14.40620 381 TYR B O 1
ATOM 5160 N N . THR B 2 19 ? -7.03200 -5.47600 -17.35300 1.000 13.66969 382 THR B N 1
ATOM 5161 C CA . THR B 2 19 ? -5.74400 -6.14800 -17.29300 1.000 13.84474 382 THR B CA 1
ATOM 5162 C C . THR B 2 19 ? -4.92300 -5.99300 -18.55400 1.000 15.52924 382 THR B C 1
ATOM 5163 O O . THR B 2 19 ? -5.45000 -5.73700 -19.64000 1.000 14.59273 382 THR B O 1
ATOM 5174 N N . LEU B 2 20 ? -3.60900 -6.20400 -18.38400 1.000 14.50639 383 LEU B N 1
ATOM 5175 C CA . LEU B 2 20 ? -2.65900 -6.49100 -19.45700 1.000 15.10843 383 LEU B CA 1
ATOM 5176 C C . LEU B 2 20 ? -2.29900 -7.97400 -19.51700 1.000 15.49275 383 LEU B C 1
ATOM 5177 O O . LEU B 2 20 ? -1.55100 -8.38900 -20.40100 1.000 16.65517 383 LEU B O 1
ATOM 5193 N N . ASN B 2 21 ? -2.84300 -8.77100 -18.60800 1.000 15.65485 384 ASN B N 1
ATOM 5194 C CA . ASN B 2 21 ? -2.54300 -10.16800 -18.31600 1.000 15.36034 384 ASN B CA 1
ATOM 5195 C C . ASN B 2 21 ? -1.40200 -10.19300 -17.27700 1.000 17.05105 384 ASN B C 1
ATOM 5196 O O . ASN B 2 21 ? -1.63700 -9.88000 -16.09300 1.000 18.14941 384 ASN B O 1
ATOM 5207 N N . TRP B 2 22 ? -0.18800 -10.54100 -17.66600 1.000 17.10204 385 TRP B N 1
ATOM 5208 C CA . TRP B 2 22 ? 0.91400 -10.50300 -16.70600 1.000 18.64554 385 TRP B CA 1
ATOM 5209 C C . TRP B 2 22 ? 1.19800 -9.04600 -16.32900 1.000 16.01855 385 TRP B C 1
ATOM 5210 O O . TRP B 2 22 ? 0.76700 -8.11300 -16.99900 1.000 16.49386 385 TRP B O 1
ATOM 5219 N N . ASP B 2 23 ? 1.91000 -8.84000 -15.21400 1.000 21.35255 386 ASP B N 1
ATOM 5220 C CA . ASP B 2 23 ? 2.20000 -7.46800 -14.80800 1.000 19.13129 386 ASP B CA 1
ATOM 5221 C C . ASP B 2 23 ? 3.10500 -6.79700 -15.83600 1.000 17.92007 386 ASP B C 1
ATOM 5222 O O . ASP B 2 23 ? 4.16400 -7.32600 -16.20100 1.000 21.76352 386 ASP B O 1
ATOM 5231 N N . PHE B 2 24 ? 2.66200 -5.63600 -16.31700 1.000 17.38347 387 PHE B N 1
ATOM 5232 C CA . PHE B 2 24 ? 3.29900 -4.86600 -17.37600 1.000 16.218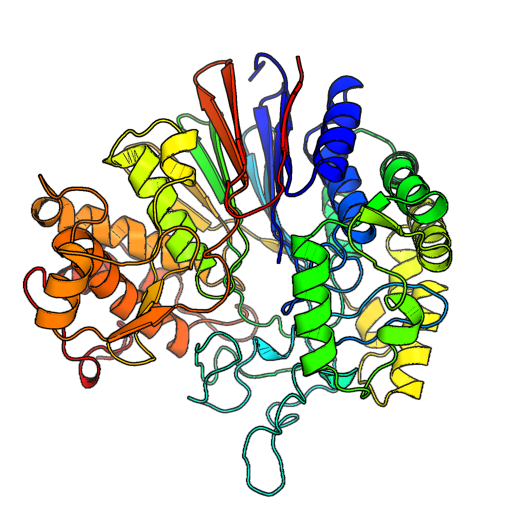51 387 PHE B CA 1
ATOM 5233 C C . PHE B 2 24 ? 3.16600 -5.53800 -18.73800 1.000 16.32383 387 PHE B C 1
ATOM 5234 O O . PHE B 2 24 ? 3.82300 -5.12000 -19.70700 1.000 17.20492 387 PHE B O 1
ATOM 5251 N N . GLY B 2 25 ? 2.29600 -6.53900 -18.84600 1.000 15.90168 388 GLY B N 1
ATOM 5252 C CA . GLY B 2 25 ? 1.93000 -7.08200 -20.14400 1.000 16.58830 388 GLY B CA 1
ATOM 5253 C C . GLY B 2 25 ? 3.09500 -7.69200 -20.89500 1.000 16.80383 388 GLY B C 1
ATOM 5254 O O . GLY B 2 25 ? 3.93800 -8.40500 -20.33900 1.000 18.56960 388 GLY B O 1
ATOM 5258 N N . SER B 2 26 ? 3.10100 -7.44700 -22.20900 1.000 15.98875 389 SER B N 1
ATOM 5259 C CA . SER B 2 26 ? 4.11200 -7.98500 -23.10800 1.000 18.10180 389 SER B CA 1
ATOM 5260 C C . SER B 2 26 ? 5.45400 -7.30100 -22.95600 1.000 16.79134 389 SER B C 1
ATOM 5261 O O . SER B 2 26 ? 6.44200 -7.75000 -23.56200 1.000 19.15159 389 SER B O 1
ATOM 5269 N N . GLY B 2 27 ? 5.51600 -6.21100 -22.19300 1.000 18.57868 390 GLY B N 1
ATOM 5270 C CA . GLY B 2 27 ? 6.72700 -5.43300 -22.11800 1.000 19.75861 390 GLY B CA 1
ATOM 5271 C C . GLY B 2 27 ? 6.97200 -4.50600 -23.28200 1.000 21.18537 390 GLY B C 1
ATOM 5272 O O . GLY B 2 27 ? 7.97400 -3.78400 -23.26800 1.000 21.86432 390 GLY B O 1
ATOM 5276 N N . VAL B 2 28 ? 6.10500 -4.50900 -24.28700 1.000 19.36405 391 VAL B N 1
ATOM 5277 C CA . VAL B 2 28 ? 6.23500 -3.64200 -25.44800 1.000 20.04201 391 VAL B CA 1
ATOM 5278 C C . VAL B 2 28 ? 5.48800 -2.34300 -25.18600 1.000 20.13215 391 VAL B C 1
ATOM 5279 O O . VAL B 2 28 ? 4.27400 -2.35100 -24.95000 1.000 20.14180 391 VAL B O 1
ATOM 5292 N N . VAL B 2 29 ? 6.19800 -1.23300 -25.28100 1.000 19.27293 392 VAL B N 1
ATOM 5293 C CA . VAL B 2 29 ? 5.61600 0.09900 -25.22600 1.000 22.11412 392 VAL B CA 1
ATOM 5294 C C . VAL B 2 29 ? 5.47600 0.63200 -26.64100 1.000 22.23532 392 VAL B C 1
ATOM 5295 O O . VAL B 2 29 ? 6.39700 0.51700 -27.45400 1.000 23.27010 392 VAL B O 1
ATOM 5308 N N . VAL B 2 30 ? 4.32300 1.23100 -26.92900 1.000 21.08672 393 VAL B N 1
ATOM 5309 C CA . VAL B 2 30 ? 4.10800 1.83500 -28.24000 1.000 18.81063 393 VAL B CA 1
ATOM 5310 C C . VAL B 2 30 ? 4.92200 3.12100 -28.30800 1.000 26.21187 393 VAL B C 1
ATOM 5311 O O . VAL B 2 30 ? 4.58300 4.12300 -27.67200 1.000 23.92431 393 VAL B O 1
ATOM 5324 N N . LYS B 2 31 ? 6.00200 3.09600 -29.07400 1.000 23.34708 394 LYS B N 1
ATOM 5325 C CA . LYS B 2 31 ? 6.86700 4.26200 -29.16300 1.000 25.37158 394 LYS B CA 1
ATOM 5326 C C . LYS B 2 31 ? 6.05800 5.46800 -29.62300 1.000 27.14428 394 LYS B C 1
ATOM 5327 O O . LYS B 2 31 ? 5.28300 5.38500 -30.58100 1.000 27.84760 394 LYS B O 1
ATOM 5337 N N . GLY B 2 32 ? 6.26000 6.59700 -28.94300 1.000 24.55105 395 GLY B N 1
ATOM 5338 C CA . GLY B 2 32 ? 5.56200 7.81900 -29.24500 1.000 28.14362 395 GLY B CA 1
ATOM 5339 C C . GLY B 2 32 ? 4.23400 7.98200 -28.53900 1.000 26.41017 395 GLY B C 1
ATOM 5340 O O . GLY B 2 32 ? 3.72900 9.10900 -28.46400 1.000 28.39379 395 GLY B O 1
ATOM 5344 N N . ALA B 2 33 ? 3.65700 6.89500 -28.02300 1.000 24.81861 396 ALA B N 1
ATOM 5345 C CA . ALA B 2 33 ? 2.36700 6.93600 -27.35100 1.000 23.75451 396 ALA B CA 1
ATOM 5346 C C . ALA B 2 33 ? 2.46000 6.61600 -25.86900 1.000 23.44590 396 ALA B C 1
ATOM 5347 O O . ALA B 2 33 ? 1.61400 7.07400 -25.09100 1.000 23.49441 396 ALA B O 1
ATOM 5354 N N . GLY B 2 34 ? 3.43800 5.80900 -25.46200 1.000 21.09231 397 GLY B N 1
ATOM 5355 C CA . GLY B 2 34 ? 3.75300 5.64800 -24.06100 1.000 19.58288 397 GLY B CA 1
ATOM 5356 C C . GLY B 2 34 ? 2.99400 4.58000 -23.30100 1.000 21.49496 397 GLY B C 1
ATOM 5357 O O . GLY B 2 34 ? 3.19800 4.46600 -22.09000 1.000 22.32553 397 GLY B O 1
ATOM 5361 N N . PHE B 2 35 ? 2.14200 3.78900 -23.93900 1.000 19.48709 398 PHE B N 1
ATOM 5362 C CA . PHE B 2 35 ? 1.40700 2.76100 -23.22400 1.000 18.47998 398 PHE B CA 1
ATOM 5363 C C . PHE B 2 35 ? 1.89200 1.36300 -23.58300 1.000 16.18072 398 PHE B C 1
ATOM 5364 O O . PHE B 2 35 ? 2.40800 1.12400 -24.68200 1.000 17.68033 398 PHE B O 1
ATOM 5381 N N . LEU B 2 36 ? 1.70500 0.45400 -22.62000 1.000 16.42589 399 LEU B N 1
ATOM 5382 C CA . LEU B 2 36 ? 2.10300 -0.94000 -22.75000 1.000 16.33478 399 LEU B CA 1
ATOM 5383 C C . LEU B 2 36 ? 1.04100 -1.73900 -23.48900 1.000 18.96251 399 LEU B C 1
ATOM 5384 O O . LEU B 2 36 ? -0.16100 -1.52800 -23.31500 1.000 17.48153 399 LEU B O 1
ATOM 5400 N N . LEU B 2 37 ? 1.49400 -2.72200 -24.25100 1.000 17.58463 400 LEU B N 1
ATOM 5401 C CA . LEU B 2 37 ? 0.60000 -3.68300 -24.87300 1.000 17.25349 400 LEU B CA 1
ATOM 5402 C C . LEU B 2 37 ? 0.48500 -4.94800 -24.03700 1.000 16.36852 400 LEU B C 1
ATOM 5403 O O . LEU B 2 37 ? 1.47200 -5.43300 -23.47200 1.000 18.25461 400 LEU B O 1
ATOM 5419 N N . ASN B 2 38 ? -0.73600 -5.47800 -23.97400 1.000 15.35692 401 ASN B N 1
ATOM 5420 C CA . ASN B 2 38 ? -1.02500 -6.68800 -23.23100 1.000 15.92102 401 ASN B CA 1
ATOM 5421 C C . ASN B 2 38 ? -0.28600 -7.91600 -23.77300 1.000 17.93508 401 ASN B C 1
ATOM 5422 O O . ASN B 2 38 ? 0.22700 -7.94200 -24.90000 1.000 17.65968 401 ASN B O 1
ATOM 5433 N N . ASP B 2 39 ? -0.23500 -8.95900 -22.92600 1.000 21.19348 402 ASP B N 1
ATOM 5434 C CA . ASP B 2 39 ? 0.13700 -10.30800 -23.37800 1.000 20.48494 402 ASP B CA 1
ATOM 5435 C C . ASP B 2 39 ? -1.01200 -11.28400 -23.15700 1.000 19.47586 402 ASP B C 1
ATOM 5436 O O . ASP B 2 39 ? -0.80200 -12.40300 -22.66700 1.000 19.60560 402 ASP B O 1
ATOM 5445 N N A GLU B 2 40 ? -2.22600 -10.86600 -23.53800 0.396 18.88459 403 GLU B N 1
ATOM 5446 N N B GLU B 2 40 ? -2.22300 -10.87500 -23.53900 0.604 18.88168 403 GLU B N 1
ATOM 5447 C CA A GLU B 2 40 ? -3.41600 -11.66600 -23.28100 0.396 18.33520 403 GLU B CA 1
ATOM 5448 C CA B GLU B 2 40 ? -3.40900 -11.68100 -23.27000 0.604 18.33755 403 GLU B CA 1
ATOM 5449 C C A GLU B 2 40 ? -3.46100 -12.94700 -24.10000 0.396 18.48285 403 GLU B C 1
ATOM 5450 C C B GLU B 2 40 ? -3.45700 -12.95600 -24.09700 0.604 18.50777 403 GLU B C 1
ATOM 5451 O O A GLU B 2 40 ? -4.22000 -13.85900 -23.75100 0.396 17.70649 403 GLU B O 1
ATOM 5452 O O B GLU B 2 40 ? -4.21100 -13.87400 -23.74800 0.604 17.71082 403 GLU B O 1
ATOM 5475 N N . MET B 2 41 ? -2.68000 -13.03500 -25.17400 1.000 17.86323 404 MET B N 1
ATOM 5476 C CA . MET B 2 41 ? -2.73000 -14.22400 -26.02000 1.000 20.47697 404 MET B CA 1
ATOM 5477 C C . MET B 2 41 ? -2.40700 -15.48900 -25.22800 1.000 20.83747 404 MET B C 1
ATOM 5478 O O . MET B 2 41 ? -2.83200 -16.58800 -25.61000 1.000 20.93944 404 MET B O 1
ATOM 5492 N N . ASP B 2 42 ? -1.68400 -15.36600 -24.11400 1.000 21.68188 405 ASP B N 1
ATOM 5493 C CA . ASP B 2 42 ? -1.33500 -16.54700 -23.33600 1.000 20.32919 405 ASP B CA 1
ATOM 5494 C C . ASP B 2 42 ? -2.54200 -17.17200 -22.64300 1.000 24.29105 405 ASP B C 1
ATOM 5495 O O . ASP B 2 42 ? -2.44500 -18.29300 -22.13200 1.000 21.45159 405 ASP B O 1
ATOM 5504 N N . ASP B 2 43 ? -3.67000 -16.48400 -22.60100 1.000 19.26906 406 ASP B N 1
ATOM 5505 C CA . ASP B 2 43 ? -4.87500 -17.06200 -22.02900 1.000 19.67529 406 ASP B CA 1
ATOM 5506 C C . ASP B 2 43 ? -5.57400 -18.04000 -22.97300 1.000 20.51880 406 ASP B C 1
ATOM 5507 O O . ASP B 2 43 ? -6.45400 -18.78100 -22.51800 1.000 20.73283 406 ASP B O 1
ATOM 5516 N N . PHE B 2 44 ? -5.23400 -18.05400 -24.25700 1.000 19.21000 407 PHE B N 1
ATOM 5517 C CA . PHE B 2 44 ? -5.69300 -19.14400 -25.10000 1.000 19.89347 407 PHE B CA 1
ATOM 5518 C C . PHE B 2 44 ? -4.95800 -20.42800 -24.71200 1.000 22.46484 407 PHE B C 1
ATOM 5519 O O . PHE B 2 44 ? -3.89400 -20.39700 -24.08200 1.000 25.60705 407 PHE B O 1
ATOM 5536 N N . SER B 2 45 ? -5.50900 -21.56600 -25.11200 1.000 22.95348 408 SER B N 1
ATOM 5537 C CA . SER B 2 45 ? -4.74300 -22.80700 -25.12300 1.000 25.22759 408 SER B CA 1
ATOM 5538 C C . SER B 2 45 ? -3.78800 -22.77700 -26.31800 1.000 25.64619 408 SER B C 1
ATOM 5539 O O . SER B 2 45 ? -4.22900 -22.66100 -27.46500 1.000 29.42460 408 SER B O 1
ATOM 5547 N N . SER B 2 46 ? -2.47800 -22.85600 -26.05200 1.000 26.71408 409 SER B N 1
ATOM 5548 C CA . SER B 2 46 ? -1.48400 -22.85800 -27.12200 1.000 30.74079 409 SER B CA 1
ATOM 5549 C C . SER B 2 46 ? -1.29900 -24.24000 -27.72600 1.000 30.91777 409 SER B C 1
ATOM 5550 O O . SER B 2 46 ? -0.82600 -24.36000 -28.86100 1.000 33.09936 409 SER B O 1
ATOM 5558 N N . LYS B 2 47 ? -1.63200 -25.28200 -26.97600 1.000 32.62349 410 LYS B N 1
ATOM 5559 C CA . LYS B 2 47 ? -1.45100 -26.67700 -27.31400 1.000 36.29865 410 LYS B CA 1
ATOM 5560 C C . LYS B 2 47 ? -2.36500 -27.43700 -26.36200 1.000 50.09121 410 LYS B C 1
ATOM 5561 O O . LYS B 2 47 ? -2.32600 -27.19800 -25.14600 1.000 39.95701 410 LYS B O 1
ATOM 5571 N N . PRO B 2 48 ? -3.21400 -28.32700 -26.86200 1.000 38.81617 411 PRO B N 1
ATOM 5572 C CA . PRO B 2 48 ? -4.15600 -29.02300 -25.97400 1.000 49.28455 411 PRO B CA 1
ATOM 5573 C C . PRO B 2 48 ? -3.46100 -29.69400 -24.79600 1.000 58.88079 411 PRO B C 1
ATOM 5574 O O . PRO B 2 48 ? -2.48900 -30.43900 -24.95800 1.000 51.73845 411 PRO B O 1
ATOM 5585 N N . GLY B 2 49 ? -3.96300 -29.40900 -23.59100 1.000 58.81166 412 GLY B N 1
ATOM 5586 C CA . GLY B 2 49 ? -3.47800 -30.03300 -22.37700 1.000 51.36214 412 GLY B CA 1
ATOM 5587 C C . GLY B 2 49 ? -2.24600 -29.40000 -21.77000 1.000 56.01270 412 GLY B C 1
ATOM 5588 O O . GLY B 2 49 ? -1.84200 -29.80500 -20.67200 1.000 57.57638 412 GLY B O 1
ATOM 5592 N N . VAL B 2 50 ? -1.62700 -28.43300 -22.44600 1.000 60.01569 413 VAL B N 1
ATOM 5593 C CA . VAL B 2 50 ? -0.42600 -27.77300 -21.94600 1.000 51.96138 413 VAL B CA 1
ATOM 5594 C C . VAL B 2 50 ? -0.84800 -26.56900 -21.11600 1.000 41.58883 413 VAL B C 1
ATOM 5595 O O . VAL B 2 50 ? -1.61400 -25.71800 -21.58400 1.000 36.34553 413 VAL B O 1
ATOM 5599 N N . ALA B 2 51 ? -0.32900 -26.48500 -19.89300 1.000 39.94791 414 ALA B N 1
ATOM 5600 C CA . ALA B 2 51 ? -0.72200 -25.42000 -18.97900 1.000 37.80358 414 ALA B CA 1
ATOM 5601 C C . ALA B 2 51 ? -0.12200 -24.08400 -19.39600 1.000 41.27347 414 ALA B C 1
ATOM 5602 O O . ALA B 2 51 ? 1.00400 -24.01400 -19.89600 1.000 35.73844 414 ALA B O 1
ATOM 5609 N N . ASN B 2 52 ? -0.88600 -23.01300 -19.19000 1.000 31.64462 415 ASN B N 1
ATOM 5610 C CA . ASN B 2 52 ? -0.40800 -21.66200 -19.44900 1.000 29.76113 415 ASN B CA 1
ATOM 5611 C C . ASN B 2 52 ? 0.23500 -21.08900 -18.18200 1.000 32.44243 415 ASN B C 1
ATOM 5612 O O . ASN B 2 52 ? 0.52900 -21.82300 -17.23700 1.000 32.70351 415 ASN B O 1
ATOM 5623 N N . ALA B 2 53 ? 0.44400 -19.76900 -18.15200 1.000 29.42830 416 ALA B N 1
ATOM 5624 C CA . ALA B 2 53 ? 1.17300 -19.14400 -17.05500 1.000 31.73923 416 ALA B CA 1
ATOM 5625 C C . ALA B 2 53 ? 0.47800 -19.31700 -15.71000 1.000 31.18272 416 ALA B C 1
ATOM 5626 O O . ALA B 2 53 ? 1.14900 -19.26800 -14.67200 1.000 33.31123 416 ALA B O 1
ATOM 5633 N N . PHE B 2 54 ? -0.83700 -19.52100 -15.70000 1.000 30.50150 417 PHE B N 1
ATOM 5634 C CA . PHE B 2 54 ? -1.58100 -19.71200 -14.45900 1.000 38.96974 417 PHE B CA 1
ATOM 5635 C C . PHE B 2 54 ? -1.84100 -21.18200 -14.15900 1.000 36.91967 417 PHE B C 1
ATOM 5636 O O . PHE B 2 54 ? -2.56500 -21.49600 -13.21000 1.000 36.64085 417 PHE B O 1
ATOM 5653 N N . GLY B 2 55 ? -1.26000 -22.08800 -14.94200 1.000 35.06211 418 GLY B N 1
ATOM 5654 C CA . GLY B 2 55 ? -1.40600 -23.50300 -14.69300 1.000 37.88158 418 GLY B CA 1
ATOM 5655 C C . GLY B 2 55 ? -2.67500 -24.11600 -15.23200 1.000 37.45659 418 GLY B C 1
ATOM 5656 O O . GLY B 2 55 ? -2.95700 -25.27600 -14.91800 1.000 40.24322 418 GLY B O 1
ATOM 5660 N N . VAL B 2 56 ? -3.45200 -23.37800 -16.03200 1.000 34.45482 419 VAL B N 1
ATOM 5661 C CA . VAL B 2 56 ? -4.73400 -23.86600 -16.52200 1.000 34.22145 419 VAL B CA 1
ATOM 5662 C C . VAL B 2 56 ? -4.56600 -24.39500 -17.93800 1.000 33.32376 419 VAL B C 1
ATOM 5663 O O . VAL B 2 56 ? -3.70200 -23.94300 -18.70200 1.000 31.85356 419 VAL B O 1
ATOM 5676 N N . VAL B 2 57 ? -5.39600 -25.37200 -18.28600 1.000 34.67253 420 VAL B N 1
ATOM 5677 C CA . VAL B 2 57 ? -5.29600 -26.06500 -19.56300 1.000 36.36521 420 VAL B CA 1
ATOM 5678 C C . VAL B 2 57 ? -6.58400 -25.87800 -20.35400 1.000 42.62820 420 VAL B C 1
ATOM 5679 O O . VAL B 2 57 ? -7.59800 -25.39500 -19.84900 1.000 32.71932 420 VAL B O 1
ATOM 5692 N N . GLY B 2 58 ? -6.52700 -26.27300 -21.62600 1.000 36.64139 421 GLY B N 1
ATOM 5693 C CA . GLY B 2 58 ? -7.70900 -26.23400 -22.46400 1.000 32.97849 421 GLY B CA 1
ATOM 5694 C C . GLY B 2 58 ? -7.49600 -27.10300 -23.68500 1.000 34.10647 421 GLY B C 1
ATOM 5695 O O . GLY B 2 58 ? -6.48700 -27.80200 -23.81900 1.000 35.86656 421 GLY B O 1
ATOM 5699 N N . SER B 2 59 ? -8.48400 -27.06500 -24.57100 1.000 34.53973 422 SER B N 1
ATOM 5700 C CA . SER B 2 59 ? -8.40000 -27.76800 -25.84400 1.000 36.26450 422 SER B CA 1
ATOM 5701 C C . SER B 2 59 ? -9.07800 -26.91100 -26.90900 1.000 32.46033 422 SER B C 1
ATOM 5702 O O . SER B 2 59 ? -8.72100 -25.73600 -27.06600 1.000 34.09507 422 SER B O 1
ATOM 5710 N N . ASP B 2 60 ? -10.07800 -27.46100 -27.60500 1.000 33.85606 423 ASP B N 1
ATOM 5711 C CA . ASP B 2 60 ? -10.59000 -26.79800 -28.80200 1.000 32.57403 423 ASP B CA 1
ATOM 5712 C C . ASP B 2 60 ? -11.39400 -25.54600 -28.47700 1.000 29.96054 423 ASP B C 1
ATOM 5713 O O . ASP B 2 60 ? -11.28100 -24.53600 -29.17900 1.000 28.12502 423 ASP B O 1
ATOM 5717 N N . ALA B 2 61 ? -12.22500 -25.58500 -27.42800 1.000 30.25830 424 ALA B N 1
ATOM 5718 C CA . ALA B 2 61 ? -13.08800 -24.43900 -27.16500 1.000 28.56339 424 ALA B CA 1
ATOM 5719 C C . ALA B 2 61 ? -12.29900 -23.15700 -26.96900 1.000 25.97093 424 ALA B C 1
ATOM 5720 O O . ALA B 2 61 ? -12.77000 -22.07600 -27.34300 1.000 24.65375 424 ALA B O 1
ATOM 5727 N N . ASN B 2 62 ? -11.09500 -23.24000 -26.39000 1.000 25.59130 425 ASN B N 1
ATOM 5728 C CA . ASN B 2 62 ? -10.27700 -22.06700 -26.12600 1.000 23.55405 425 ASN B CA 1
ATOM 5729 C C . ASN B 2 62 ? -9.00000 -22.04300 -26.95300 1.000 23.16234 425 ASN B C 1
ATOM 5730 O O . ASN B 2 62 ? -8.03400 -21.38800 -26.55200 1.000 22.17571 425 ASN B O 1
ATOM 5741 N N . ALA B 2 63 ? -8.99600 -22.72500 -28.10400 1.000 21.36743 426 ALA B N 1
ATOM 5742 C CA . ALA B 2 63 ? -7.88800 -22.64700 -29.04400 1.000 18.93934 426 ALA B CA 1
ATOM 5743 C C . ALA B 2 63 ? -7.84000 -21.27400 -29.70600 1.000 21.23263 426 ALA B C 1
ATOM 5744 O O . ALA B 2 63 ? -8.85500 -20.56600 -29.80500 1.000 23.61388 426 ALA B O 1
ATOM 5751 N N . ILE B 2 64 ? -6.64500 -20.91100 -30.19400 1.000 23.36697 427 ILE B N 1
ATOM 5752 C CA . ILE B 2 64 ? -6.46900 -19.64200 -30.89200 1.000 19.93987 427 ILE B CA 1
ATOM 5753 C C . ILE B 2 64 ? -7.24900 -19.65800 -32.20000 1.000 20.95193 427 ILE B C 1
ATOM 5754 O O . ILE B 2 64 ? -7.13000 -20.59000 -33.01000 1.000 24.19779 427 ILE B O 1
ATOM 5770 N N . GLU B 2 65 ? -8.01800 -18.58900 -32.44200 1.000 22.59666 428 GLU B N 1
ATOM 5771 C CA . GLU B 2 65 ? -8.66500 -18.37300 -33.73800 1.000 23.84147 428 GLU B CA 1
ATOM 5772 C C . GLU B 2 65 ? -8.67000 -16.86800 -33.96300 1.000 21.02196 428 GLU B C 1
ATOM 5773 O O . GLU B 2 65 ? -8.85600 -16.10800 -32.99200 1.000 21.66455 428 GLU B O 1
ATOM 5785 N N . PRO B 2 66 ? -8.50400 -16.40000 -35.19700 1.000 22.13459 429 PRO B N 1
ATOM 5786 C CA . PRO B 2 66 ? -8.57400 -14.95300 -35.43000 1.000 24.46316 429 PRO B CA 1
ATOM 5787 C C . PRO B 2 66 ? -9.92900 -14.38300 -35.02000 1.000 25.34941 429 PRO B C 1
ATOM 5788 O O . PRO B 2 66 ? -10.97700 -14.99800 -35.23800 1.000 26.08777 429 PRO B O 1
ATOM 5799 N N . GLY B 2 67 ? -9.89300 -13.20100 -34.38800 1.000 22.01065 430 GLY B N 1
ATOM 5800 C CA . GLY B 2 67 ? -11.08100 -12.50000 -33.93600 1.000 24.22330 430 GLY B CA 1
ATOM 5801 C C . GLY B 2 67 ? -11.72600 -13.04300 -32.67600 1.000 22.85161 430 GLY B C 1
ATOM 5802 O O . GLY B 2 67 ? -12.77500 -12.52000 -32.25100 1.000 23.28895 430 GLY B O 1
ATOM 5806 N N . LYS B 2 68 ? -11.13400 -14.04700 -32.05700 1.000 19.43220 431 LYS B N 1
ATOM 5807 C CA . LYS B 2 68 ? -11.68000 -14.72400 -30.89100 1.000 19.78251 431 LYS B CA 1
ATOM 5808 C C . LYS B 2 68 ? -11.18700 -14.09100 -29.59700 1.000 18.91464 431 LYS B C 1
ATOM 5809 O O . LYS B 2 68 ? -10.03900 -13.65200 -29.49000 1.000 18.67166 431 LYS B O 1
ATOM 5828 N N . ARG B 2 69 ? -12.06900 -14.08000 -28.60200 1.000 18.61039 432 ARG B N 1
ATOM 5829 C CA . ARG B 2 69 ? -11.72000 -13.66800 -27.25800 1.000 17.19510 432 ARG B CA 1
ATOM 5830 C C . ARG B 2 69 ? -11.19100 -14.87300 -26.50100 1.000 17.48855 432 ARG B C 1
ATOM 5831 O O . ARG B 2 69 ? -11.77500 -15.96000 -26.54700 1.000 21.45058 432 ARG B O 1
ATOM 5852 N N . MET B 2 70 ? -10.07100 -14.68500 -25.84300 1.000 18.98029 433 MET B N 1
ATOM 5853 C CA . MET B 2 70 ? -9.47000 -15.71600 -25.01400 1.000 18.79885 433 MET B CA 1
ATOM 5854 C C . MET B 2 70 ? -10.16700 -15.84500 -23.67500 1.000 16.97826 433 MET B C 1
ATOM 5855 O O . MET B 2 70 ? -10.60300 -14.85900 -23.07500 1.000 19.30933 433 MET B O 1
ATOM 5869 N N . LEU B 2 71 ? -10.36300 -17.09300 -23.25300 1.000 17.00904 434 LEU B N 1
ATOM 5870 C CA . LEU B 2 71 ? -11.04900 -17.36700 -21.99000 1.000 17.94620 434 LEU B CA 1
ATOM 5871 C C . LEU B 2 71 ? -10.37600 -16.63000 -20.84100 1.000 18.57182 434 LEU B C 1
ATOM 5872 O O . LEU B 2 71 ? -9.15500 -16.57800 -20.74500 1.000 17.17840 434 LEU B O 1
ATOM 5888 N N . SER B 2 72 ? -11.18700 -16.07700 -19.95200 1.000 15.31559 435 SER B N 1
ATOM 5889 C CA . SER B 2 72 ? -10.70300 -15.31500 -18.81100 1.000 14.21862 435 SER B CA 1
ATOM 5890 C C . SER B 2 72 ? -11.20900 -15.94700 -17.52700 1.000 15.71428 435 SER B C 1
ATOM 5891 O O . SER B 2 72 ? -12.13300 -16.76700 -17.53100 1.000 17.50090 435 SER B O 1
ATOM 5899 N N . SER B 2 73 ? -10.57500 -15.54800 -16.42800 1.000 15.79547 436 SER B N 1
ATOM 5900 C CA . SER B 2 73 ? -11.10100 -15.82000 -15.09900 1.000 16.09371 436 SER B CA 1
ATOM 5901 C C . SER B 2 73 ? -11.64700 -14.57400 -14.43100 1.000 16.69872 436 SER B C 1
ATOM 5902 O O . SER B 2 73 ? -12.13200 -14.65900 -13.30000 1.000 16.17861 436 SER B O 1
ATOM 5910 N N . MET B 2 74 ? -11.56500 -13.42000 -15.07600 1.000 15.53464 437 MET B N 1
ATOM 5911 C CA . MET B 2 74 ? -11.93900 -12.15200 -14.42900 1.000 16.04263 437 MET B CA 1
ATOM 5912 C C . MET B 2 74 ? -13.44900 -12.16800 -14.18900 1.000 16.58502 437 MET B C 1
ATOM 5913 O O . MET B 2 74 ? -14.23300 -12.56900 -15.05400 1.000 17.10347 437 MET B O 1
ATOM 5927 N N . SER B 2 75 ? -13.85900 -11.74200 -12.99100 1.000 15.85510 438 SER B N 1
ATOM 5928 C CA . SER B 2 75 ? -15.22000 -11.98000 -12.52000 1.000 15.73001 438 SER B CA 1
ATOM 5929 C C . SER B 2 75 ? -15.76800 -10.78800 -11.74600 1.000 15.66653 438 SER B C 1
ATOM 5930 O O . SER B 2 75 ? -16.16500 -10.91600 -10.58800 1.000 16.77068 438 SER B O 1
ATOM 5938 N N . PRO B 2 76 ? -15.81600 -9.61400 -12.36100 1.000 14.31668 439 PRO B N 1
ATOM 5939 C CA . PRO B 2 76 ? -16.39100 -8.45400 -11.66500 1.000 14.33051 439 PRO B CA 1
ATOM 5940 C C . PRO B 2 76 ? -17.83800 -8.75600 -11.31700 1.000 16.09523 439 PRO B C 1
ATOM 5941 O O . PRO B 2 76 ? -18.60300 -9.23000 -12.15400 1.000 16.93669 439 PRO B O 1
ATOM 5952 N N . SER B 2 77 ? -18.20300 -8.51700 -10.06300 1.000 15.48207 440 SER B N 1
ATOM 5953 C CA . SER B 2 77 ? -19.45900 -9.01600 -9.53900 1.000 14.99426 440 SER B CA 1
ATOM 5954 C C . SER B 2 77 ? -20.20700 -7.95300 -8.75300 1.000 17.35565 440 SER B C 1
ATOM 5955 O O . SER B 2 77 ? -19.61300 -7.07300 -8.12100 1.000 17.29439 440 SER B O 1
ATOM 5963 N N . ILE B 2 78 ? -21.53200 -8.08600 -8.77600 1.000 16.93400 441 ILE B N 1
ATOM 5964 C CA . ILE B 2 78 ? -22.44400 -7.25700 -7.99800 1.000 17.61455 441 ILE B CA 1
ATOM 5965 C C . ILE B 2 78 ? -23.50000 -8.17900 -7.40100 1.000 17.99489 441 ILE B C 1
ATOM 5966 O O . ILE B 2 78 ? -24.19500 -8.89500 -8.12800 1.000 21.04553 441 ILE B O 1
ATOM 5982 N N . VAL B 2 79 ? -23.63400 -8.15900 -6.08000 1.000 18.60733 442 VAL B N 1
ATOM 5983 C CA . VAL B 2 79 ? -24.71300 -8.86900 -5.41600 1.000 18.47973 442 VAL B CA 1
ATOM 5984 C C . VAL B 2 79 ? -25.81800 -7.87400 -5.11200 1.000 19.80888 442 VAL B C 1
ATOM 5985 O O . VAL B 2 79 ? -25.55200 -6.74900 -4.65900 1.000 20.37098 442 VAL B O 1
ATOM 5998 N N . THR B 2 80 ? -27.05600 -8.28800 -5.33200 1.000 21.45163 443 THR B N 1
ATOM 5999 C CA . THR B 2 80 ? -28.23000 -7.49100 -5.01700 1.000 21.83884 443 THR B CA 1
ATOM 6000 C C . THR B 2 80 ? -29.16800 -8.29400 -4.12700 1.000 22.87727 443 THR B C 1
ATOM 6001 O O . THR B 2 80 ? -29.08600 -9.52400 -4.03800 1.000 24.39121 443 THR B O 1
ATOM 6012 N N . ARG B 2 81 ? -30.07100 -7.57300 -3.46300 1.000 24.19021 444 ARG B N 1
ATOM 6013 C CA . ARG B 2 81 ? -31.16500 -8.17500 -2.71600 1.000 27.29258 444 ARG B CA 1
ATOM 6014 C C . ARG B 2 81 ? -32.33800 -7.21300 -2.83000 1.000 31.29191 444 ARG B C 1
ATOM 6015 O O . ARG B 2 81 ? -32.18400 -6.02100 -2.55700 1.000 29.99914 444 ARG B O 1
ATOM 6036 N N . ASP B 2 82 ? -33.48300 -7.71900 -3.28500 1.000 43.92425 445 ASP B N 1
ATOM 6037 C CA . ASP B 2 82 ? -34.69800 -6.91400 -3.43700 1.000 38.64343 445 ASP B CA 1
ATOM 6038 C C . ASP B 2 82 ? -34.52200 -5.75200 -4.40800 1.000 32.44911 445 ASP B C 1
ATOM 6039 O O . ASP B 2 82 ? -35.11600 -4.68300 -4.22400 1.000 37.11670 445 ASP B O 1
ATOM 6048 N N . GLY B 2 83 ? -33.72000 -5.93600 -5.45100 1.000 31.95894 446 GLY B N 1
ATOM 6049 C CA . GLY B 2 83 ? -33.54800 -4.89700 -6.44300 1.000 34.93510 446 GLY B CA 1
ATOM 6050 C C . GLY B 2 83 ? -32.63000 -3.77500 -6.03000 1.000 46.40080 446 GLY B C 1
ATOM 6051 O O . GLY B 2 83 ? -32.60400 -2.72800 -6.69500 1.000 32.96572 446 GLY B O 1
ATOM 6055 N N . HIS B 2 84 ? -31.87100 -3.95500 -4.95600 1.000 31.70124 447 HIS B N 1
ATOM 6056 C CA . HIS B 2 84 ? -30.91400 -2.95600 -4.52100 1.000 30.07848 447 HIS B CA 1
ATOM 6057 C C . HIS B 2 84 ? -29.55500 -3.60300 -4.34600 1.000 27.27761 447 HIS B C 1
ATOM 6058 O O . HIS B 2 84 ? -29.44900 -4.75200 -3.91200 1.000 25.91810 447 HIS B O 1
ATOM 6072 N N . VAL B 2 85 ? -28.51800 -2.85100 -4.70300 1.000 25.73046 448 VAL B N 1
ATOM 6073 C CA . VAL B 2 85 ? -27.16100 -3.33900 -4.54400 1.000 22.65067 448 VAL B CA 1
ATOM 6074 C C . VAL B 2 85 ? -26.88100 -3.58900 -3.07000 1.000 22.93043 448 VAL B C 1
ATOM 6075 O O . VAL B 2 85 ? -27.22100 -2.78000 -2.20100 1.000 25.42440 448 VAL B O 1
ATOM 6088 N N . SER B 2 86 ? -26.23700 -4.71400 -2.79600 1.000 21.67721 449 SER B N 1
ATOM 6089 C CA . SER B 2 86 ? -25.80500 -5.05900 -1.45100 1.000 20.69655 449 SER B CA 1
ATOM 6090 C C . SER B 2 86 ? -24.30200 -5.26300 -1.34900 1.000 19.65350 449 SER B C 1
ATOM 6091 O O . SER B 2 86 ? -23.74400 -4.98900 -0.28600 1.000 21.15520 449 SER B O 1
ATOM 6099 N N . LEU B 2 87 ? -23.63000 -5.72000 -2.41000 1.000 18.39721 450 LEU B N 1
ATOM 6100 C CA . LEU B 2 87 ? -22.19400 -5.94700 -2.33600 1.000 17.39468 450 LEU B CA 1
ATOM 6101 C C . LEU B 2 87 ? -21.60700 -5.82200 -3.72500 1.000 20.51946 450 LEU B C 1
ATOM 6102 O O . LEU B 2 87 ? -22.15800 -6.37700 -4.67600 1.000 22.06368 450 LEU B O 1
ATOM 6118 N N . VAL B 2 88 ? -20.50000 -5.09700 -3.84400 1.000 17.77416 451 VAL B N 1
ATOM 6119 C CA . VAL B 2 88 ? -19.79200 -4.94000 -5.11000 1.000 17.52984 451 VAL B CA 1
ATOM 6120 C C . VAL B 2 88 ? -18.37100 -5.39600 -4.86000 1.000 18.21095 451 VAL B C 1
ATOM 6121 O O . VAL B 2 88 ? -17.75500 -4.96200 -3.88200 1.000 17.63278 451 VAL B O 1
ATOM 6134 N N . LEU B 2 89 ? -17.87100 -6.30100 -5.70000 1.000 16.51173 452 LEU B N 1
ATOM 6135 C CA . LEU B 2 89 ? -16.54400 -6.82700 -5.44300 1.000 14.23608 452 LEU B CA 1
ATOM 6136 C C . LEU B 2 89 ? -15.91700 -7.41900 -6.69500 1.000 14.36103 452 LEU B C 1
ATOM 6137 O O . LEU B 2 89 ? -16.59300 -7.78500 -7.65200 1.000 15.87907 452 LEU B O 1
ATOM 6153 N N . GLY B 2 90 ? -14.59500 -7.52200 -6.63600 1.000 14.44389 453 GLY B N 1
ATOM 6154 C CA . GLY B 2 90 ? -13.82300 -8.16600 -7.68300 1.000 14.51674 453 GLY B CA 1
ATOM 6155 C C . GLY B 2 90 ? -12.37200 -8.15500 -7.27400 1.000 14.55149 453 GLY B C 1
ATOM 6156 O O . GLY B 2 90 ? -12.00000 -7.58800 -6.23700 1.000 14.51002 453 GLY B O 1
ATOM 6160 N N . THR B 2 91 ? -11.54200 -8.78800 -8.08900 1.000 13.86235 454 THR B N 1
ATOM 6161 C CA . THR B 2 91 ? -10.15000 -8.97600 -7.70500 1.000 12.99964 454 THR B CA 1
ATOM 6162 C C . THR B 2 91 ? -9.32000 -9.38900 -8.92000 1.000 14.37312 454 THR B C 1
ATOM 6163 O O . THR B 2 91 ? -9.84000 -10.02100 -9.84500 1.000 14.04067 454 THR B O 1
ATOM 6174 N N . PRO B 2 92 ? -8.01400 -9.11500 -8.87100 1.000 14.31674 455 PRO B N 1
ATOM 6175 C CA . PRO B 2 92 ? -7.04100 -9.78400 -9.74200 1.000 15.19583 455 PRO B CA 1
ATOM 6176 C C . PRO B 2 92 ? -6.71100 -11.17100 -9.20700 1.000 16.58088 455 PRO B C 1
ATOM 6177 O O . PRO B 2 92 ? -7.18300 -11.59400 -8.15100 1.000 14.82702 455 PRO B O 1
ATOM 6188 N N . GLY B 2 93 ? -5.82400 -11.86100 -9.92800 1.000 17.13862 456 GLY B N 1
ATOM 6189 C CA . GLY B 2 93 ? -5.26600 -13.10900 -9.45600 1.000 18.52905 456 GLY B CA 1
ATOM 6190 C C . GLY B 2 93 ? -5.31100 -14.25800 -10.44700 1.000 19.38322 456 GLY B C 1
ATOM 6191 O O . GLY B 2 93 ? -5.17000 -15.41400 -10.03000 1.000 20.14830 456 GLY B O 1
ATOM 6195 N N . GLY B 2 94 ? -5.53000 -13.96600 -11.72800 1.000 22.80403 457 GLY B N 1
ATOM 6196 C CA . GLY B 2 94 ? -5.56700 -15.01100 -12.74300 1.000 28.33583 457 GLY B CA 1
ATOM 6197 C C . GLY B 2 94 ? -6.56800 -16.09100 -12.40100 1.000 19.67531 457 GLY B C 1
ATOM 6198 O O . GLY B 2 94 ? -7.73600 -15.81900 -12.10000 1.000 21.07328 457 GLY B O 1
ATOM 6202 N N . SER B 2 95 ? -6.11500 -17.36100 -12.43100 1.000 21.17091 458 SER B N 1
ATOM 6203 C CA . SER B 2 95 ? -7.06000 -18.44100 -12.20900 1.000 20.54850 458 SER B CA 1
ATOM 6204 C C . SER B 2 95 ? -7.55300 -18.51600 -10.76500 1.000 21.18890 458 SER B C 1
ATOM 6205 O O . SER B 2 95 ? -8.44600 -19.32800 -10.47900 1.000 21.57175 458 SER B O 1
ATOM 6213 N N . ARG B 2 96 ? -7.03900 -17.67900 -9.85500 1.000 17.11959 459 ARG B N 1
ATOM 6214 C CA . ARG B 2 96 ? -7.53000 -17.62700 -8.49000 1.000 15.71847 459 ARG B CA 1
ATOM 6215 C C . ARG B 2 96 ? -8.67400 -16.63300 -8.30800 1.000 14.40506 459 ARG B C 1
ATOM 6216 O O . ARG B 2 96 ? -9.20100 -16.50400 -7.21200 1.000 15.15023 459 ARG B O 1
ATOM 6237 N N . ILE B 2 97 ? -9.06000 -15.91000 -9.34600 1.000 15.31652 460 ILE B N 1
ATOM 6238 C CA . ILE B 2 97 ? -9.98800 -14.79700 -9.15700 1.000 14.96706 460 ILE B CA 1
ATOM 6239 C C . ILE B 2 97 ? -11.32500 -15.28300 -8.62900 1.000 13.89854 460 ILE B C 1
ATOM 6240 O O . ILE B 2 97 ? -11.86000 -14.72500 -7.66900 1.000 14.47501 460 ILE B O 1
ATOM 6256 N N . PHE B 2 98 ? -11.92700 -16.26800 -9.30700 1.000 15.30553 461 PHE B N 1
ATOM 6257 C CA . PHE B 2 98 ? -13.27300 -16.66400 -8.90900 1.000 13.94367 461 PHE B CA 1
ATOM 6258 C C . PHE B 2 98 ? -13.25000 -17.51200 -7.64800 1.000 14.85867 461 PHE B C 1
ATOM 6259 O O . PHE B 2 98 ? -14.22200 -17.48600 -6.88500 1.000 16.85637 461 PHE B O 1
ATOM 6276 N N . THR B 2 99 ? -12.16300 -18.24900 -7.37800 1.000 16.49796 462 THR B N 1
ATOM 6277 C CA . THR B 2 99 ? -12.10700 -18.92200 -6.08300 1.000 16.22258 462 THR B CA 1
ATOM 6278 C C . THR B 2 99 ? -11.93000 -17.92000 -4.94900 1.000 15.03915 462 THR B C 1
ATOM 6279 O O . THR B 2 99 ? -12.45400 -18.14600 -3.84200 1.000 15.94660 462 THR B O 1
ATOM 6290 N N . SER B 2 100 ? -11.20700 -16.81400 -5.19000 1.000 14.93629 463 SER B N 1
ATOM 6291 C CA . SER B 2 100 ? -11.10500 -15.79500 -4.14000 1.000 15.31556 463 SER B CA 1
ATOM 6292 C C . SER B 2 100 ? -12.43800 -15.09000 -3.90700 1.000 13.18858 463 SER B C 1
ATOM 6293 O O . SER B 2 100 ? -12.81900 -14.84900 -2.75800 1.000 14.86588 463 SER B O 1
ATOM 6301 N N . ILE B 2 101 ? -13.15700 -14.75000 -4.98100 1.000 13.79923 464 ILE B N 1
ATOM 6302 C CA . ILE B 2 101 ? -14.48400 -14.16300 -4.81300 1.000 14.74964 464 ILE B CA 1
ATOM 6303 C C . ILE B 2 101 ? -15.40700 -15.10600 -4.03800 1.000 16.41125 464 ILE B C 1
ATOM 6304 O O . ILE B 2 101 ? -16.13000 -14.67400 -3.12400 1.000 15.32890 464 ILE B O 1
ATOM 6320 N N . PHE B 2 102 ? -15.39100 -16.40100 -4.38400 1.000 15.83295 465 PHE B N 1
ATOM 6321 C CA . PHE B 2 102 ? -16.19400 -17.40000 -3.68700 1.000 14.48708 465 PHE B CA 1
ATOM 6322 C C . PHE B 2 102 ? -15.88700 -17.40400 -2.20100 1.000 15.37446 465 PHE B C 1
ATOM 6323 O O . PHE B 2 102 ? -16.80400 -17.44500 -1.37700 1.000 16.72958 465 PHE B O 1
ATOM 6340 N N . GLN B 2 103 ? -14.59900 -17.36200 -1.83900 1.000 15.18754 466 GLN B N 1
ATOM 6341 C CA . GLN B 2 103 ? -14.23900 -17.35700 -0.42700 1.000 14.26190 466 GLN B CA 1
ATOM 6342 C C . GLN B 2 103 ? -14.75300 -16.10300 0.25700 1.000 15.49250 466 GLN B C 1
ATOM 6343 O O . GLN B 2 103 ? -15.31600 -16.17800 1.34600 1.000 15.97273 466 GLN B O 1
ATOM 6357 N N . VAL B 2 104 ? -14.60600 -14.94300 -0.37900 1.000 15.78893 467 VAL B N 1
ATOM 6358 C CA . VAL B 2 104 ? -15.11300 -13.72900 0.24700 1.000 14.64265 467 VAL B CA 1
ATOM 6359 C C . VAL B 2 104 ? -16.62900 -13.80700 0.42500 1.000 14.72825 467 VAL B C 1
ATOM 6360 O O . VAL B 2 104 ? -17.16400 -13.40500 1.47100 1.000 16.80324 467 VAL B O 1
ATOM 6373 N N . LEU B 2 105 ? -17.34600 -14.31200 -0.59300 1.000 15.35038 468 LEU B N 1
ATOM 6374 C CA . LEU B 2 105 ? -18.79600 -14.46100 -0.47000 1.000 16.94521 468 LEU B CA 1
ATOM 6375 C C . LEU B 2 105 ? -19.15100 -15.40800 0.66800 1.000 17.53271 468 LEU B C 1
ATOM 6376 O O . LEU B 2 105 ? -20.09700 -15.15500 1.43200 1.000 19.19938 468 LEU B O 1
ATOM 6392 N N . ASN B 2 106 ? -18.42700 -16.52600 0.77800 1.000 15.86131 469 ASN B N 1
ATOM 6393 C CA . ASN B 2 106 ? -18.67700 -17.43300 1.89600 1.000 17.38674 469 ASN B CA 1
ATOM 6394 C C . ASN B 2 106 ? -18.45400 -16.72400 3.23000 1.000 17.53892 469 ASN B C 1
ATOM 6395 O O . ASN B 2 106 ? -19.22700 -16.90200 4.17200 1.000 19.68801 469 ASN B O 1
ATOM 6406 N N . ASN B 2 107 ? -17.41000 -15.90600 3.31100 1.000 17.05888 470 ASN B N 1
ATOM 6407 C CA . ASN B 2 107 ? -17.09000 -15.22300 4.56500 1.000 17.12505 470 ASN B CA 1
ATOM 6408 C C . ASN B 2 107 ? -18.17600 -14.23000 4.95000 1.000 20.41012 470 ASN B C 1
ATOM 6409 O O . ASN B 2 107 ? -18.52500 -14.11100 6.13400 1.000 19.88240 470 ASN B O 1
ATOM 6420 N N . VAL B 2 108 ? -18.71200 -13.50400 3.96900 1.000 19.17663 471 VAL B N 1
ATOM 6421 C CA . VAL B 2 108 ? -19.77400 -12.53900 4.23700 1.000 19.11193 471 VAL B CA 1
ATOM 6422 C C . VAL B 2 108 ? -21.09900 -13.23500 4.52000 1.000 20.39412 471 VAL B C 1
ATOM 6423 O O . VAL B 2 108 ? -21.79500 -12.89200 5.47800 1.000 21.96326 471 VAL B O 1
ATOM 6436 N N . TYR B 2 109 ? -21.49100 -14.19300 3.67400 1.000 19.77236 472 TYR B N 1
ATOM 6437 C CA . TYR B 2 109 ? -22.85200 -14.72200 3.68300 1.000 19.67971 472 TYR B CA 1
ATOM 6438 C C . TYR B 2 109 ? -23.04300 -15.97500 4.51700 1.000 25.33773 472 TYR B C 1
ATOM 6439 O O . TYR B 2 109 ? -24.17100 -16.25000 4.94700 1.000 29.92810 472 TYR B O 1
ATOM 6457 N N . ASP B 2 110 ? -21.99800 -16.76000 4.73200 1.000 22.18008 473 ASP B N 1
ATOM 6458 C CA . ASP B 2 110 ? -22.09700 -17.95300 5.55600 1.000 24.27532 473 ASP B CA 1
ATOM 6459 C C . ASP B 2 110 ? -21.45800 -17.78500 6.92000 1.000 24.34097 473 ASP B C 1
ATOM 6460 O O . ASP B 2 110 ? -22.04200 -18.19800 7.91400 1.000 28.17368 473 ASP B O 1
ATOM 6469 N N . PHE B 2 111 ? -20.28000 -17.17700 6.99900 1.000 20.72920 474 PHE B N 1
ATOM 6470 C CA . PHE B 2 111 ? -19.66600 -16.93400 8.30100 1.000 21.69047 474 PHE B CA 1
ATOM 6471 C C . PHE B 2 111 ? -20.05900 -15.59800 8.90500 1.000 22.94220 474 PHE B C 1
ATOM 6472 O O . PHE B 2 111 ? -19.77000 -15.35800 10.08500 1.000 23.42321 474 PHE B O 1
ATOM 6489 N N . HIS B 2 112 ? -20.75000 -14.75300 8.15200 1.000 23.54364 475 HIS B N 1
ATOM 6490 C CA . HIS B 2 112 ? -21.30000 -13.50000 8.66300 1.000 23.98711 475 HIS B CA 1
ATOM 6491 C C . HIS B 2 112 ? -20.20900 -12.59900 9.22800 1.000 24.58370 475 HIS B C 1
ATOM 6492 O O . HIS B 2 112 ? -20.39100 -11.92300 10.24600 1.000 25.98378 475 HIS B O 1
ATOM 6506 N N . LEU B 2 113 ? -19.05600 -12.57200 8.53300 1.000 22.53283 476 LEU B N 1
ATOM 6507 C CA . LEU B 2 113 ? -17.95100 -11.74900 8.99100 1.000 21.78276 476 LEU B CA 1
ATOM 6508 C C . LEU B 2 113 ? -18.13600 -10.30000 8.55200 1.000 24.06675 476 LEU B C 1
ATOM 6509 O O . LEU B 2 113 ? -18.70400 -10.03200 7.48300 1.000 23.90006 476 LEU B O 1
ATOM 6525 N N . PRO B 2 114 ? -17.64700 -9.35600 9.35300 1.000 22.20887 477 PRO B N 1
ATOM 6526 C CA . PRO B 2 114 ? -17.54800 -7.97400 8.87900 1.000 23.42338 477 PRO B CA 1
ATOM 6527 C C . PRO B 2 114 ? -16.73700 -7.96500 7.59800 1.000 22.06462 477 PRO B C 1
ATOM 6528 O O . PRO B 2 114 ? -15.82000 -8.77200 7.42300 1.000 19.63412 477 PRO B O 1
ATOM 6539 N N . LEU B 2 115 ? -17.09000 -7.04100 6.70200 1.000 22.59583 478 LEU B N 1
ATOM 6540 C CA . LEU B 2 115 ? -16.45500 -6.98700 5.39300 1.000 19.61973 478 LEU B CA 1
ATOM 6541 C C . LEU B 2 115 ? -14.93500 -6.95100 5.49900 1.000 19.52449 478 LEU B C 1
ATOM 6542 O O . LEU B 2 115 ? -14.23800 -7.62600 4.72900 1.000 18.15601 478 LEU B O 1
ATOM 6558 N N . GLU B 2 116 ? -14.40400 -6.15400 6.42700 1.000 20.27795 479 GLU B N 1
ATOM 6559 C CA . GLU B 2 116 ? -12.95100 -6.02800 6.52200 1.000 20.01230 479 GLU B CA 1
ATOM 6560 C C . GLU B 2 116 ? -12.31000 -7.36400 6.87700 1.000 18.91625 479 GLU B C 1
ATOM 6561 O O . GLU B 2 116 ? -11.25400 -7.71800 6.34000 1.000 19.96874 479 GLU B O 1
ATOM 6565 N N . LYS B 2 117 ? -12.94100 -8.12600 7.76600 1.000 21.08698 480 LYS B N 1
ATOM 6566 C CA . LYS B 2 117 ? -12.41900 -9.43700 8.12900 1.000 18.34626 480 LYS B CA 1
ATOM 6567 C C . LYS B 2 117 ? -12.60800 -10.42900 7.00000 1.000 18.97677 480 LYS B C 1
ATOM 6568 O O . LYS B 2 117 ? -11.74300 -11.27700 6.76900 1.000 18.99825 480 LYS B O 1
ATOM 6587 N N . ALA B 2 118 ? -13.73400 -10.33600 6.29000 1.000 16.98814 481 ALA B N 1
ATOM 6588 C CA . ALA B 2 118 ? -13.99400 -11.23300 5.17500 1.000 16.88340 481 ALA B CA 1
ATOM 6589 C C . ALA B 2 118 ? -12.95600 -11.06800 4.07200 1.000 16.94765 481 ALA B C 1
ATOM 6590 O O . ALA B 2 118 ? -12.59500 -12.03800 3.41400 1.000 17.99907 481 ALA B O 1
ATOM 6597 N N . VAL B 2 119 ? -12.47800 -9.84800 3.86000 1.000 15.79931 482 VAL B N 1
ATOM 6598 C CA . VAL B 2 119 ? -11.46400 -9.58700 2.84700 1.000 15.85037 482 VAL B CA 1
ATOM 6599 C C . VAL B 2 119 ? -10.06300 -9.89500 3.36600 1.000 16.48241 482 VAL B C 1
ATOM 6600 O O . VAL B 2 119 ? -9.20400 -10.36200 2.60500 1.000 17.73630 482 VAL B O 1
ATOM 6613 N N . ALA B 2 120 ? -9.79200 -9.62000 4.63500 1.000 15.73303 483 ALA B N 1
ATOM 6614 C CA . ALA B 2 120 ? -8.45800 -9.85300 5.16100 1.000 17.16393 483 ALA B CA 1
ATOM 6615 C C . ALA B 2 120 ? -8.17600 -11.32700 5.40400 1.000 17.34855 483 ALA B C 1
ATOM 6616 O O . ALA B 2 120 ? -7.01000 -11.70000 5.51200 1.000 18.46727 483 ALA B O 1
ATOM 6623 N N . ALA B 2 121 ? -9.20900 -12.15600 5.51100 1.000 16.34689 484 ALA B N 1
ATOM 6624 C CA . ALA B 2 121 ? -9.02200 -13.55600 5.84500 1.000 16.29652 484 ALA B CA 1
ATOM 6625 C C . ALA B 2 121 ? -8.10000 -14.26000 4.85800 1.000 15.89861 484 ALA B C 1
ATOM 6626 O O . ALA B 2 121 ? -8.10500 -13.98200 3.64900 1.000 16.33627 484 ALA B O 1
ATOM 6633 N N . GLN B 2 122 ? -7.34300 -15.22800 5.38400 1.000 17.69572 485 GLN B N 1
ATOM 6634 C CA . GLN B 2 122 ? -6.58000 -16.13900 4.54500 1.000 16.41854 485 GLN B CA 1
ATOM 6635 C C . GLN B 2 122 ? -7.44200 -16.70000 3.42100 1.000 17.71657 485 GLN B C 1
ATOM 6636 O O . GLN B 2 122 ? -8.59600 -17.07900 3.63700 1.000 16.32175 485 GLN B O 1
ATOM 6650 N N . ARG B 2 123 ? -6.86900 -16.74500 2.21600 1.000 15.89412 486 ARG B N 1
ATOM 6651 C CA . ARG B 2 123 ? -7.47500 -17.41800 1.07600 1.000 14.60705 486 ARG B CA 1
ATOM 6652 C C . ARG B 2 123 ? -6.47400 -18.41200 0.51500 1.000 14.83869 486 ARG B C 1
ATOM 6653 O O . ARG B 2 123 ? -5.25900 -18.18300 0.55600 1.000 17.49125 486 ARG B O 1
ATOM 6674 N N . VAL B 2 124 ? -6.99000 -19.53400 0.00400 1.000 15.81875 487 VAL B N 1
ATOM 6675 C CA . VAL B 2 124 ? -6.15400 -20.55800 -0.62000 1.000 15.67179 487 VAL B CA 1
ATOM 6676 C C . VAL B 2 124 ? -6.82300 -20.97600 -1.92000 1.000 15.13540 487 VAL B C 1
ATOM 6677 O O . VAL B 2 124 ? -7.96000 -20.60200 -2.20000 1.000 17.59600 487 VAL B O 1
ATOM 6690 N N . HIS B 2 125 ? -6.12900 -21.80000 -2.70400 1.000 15.73445 488 HIS B N 1
ATOM 6691 C CA . HIS B 2 125 ? -6.62500 -22.11800 -4.03500 1.000 17.63893 488 HIS B CA 1
ATOM 6692 C C . HIS B 2 125 ? -6.20400 -23.51500 -4.46600 1.000 18.21534 488 HIS B C 1
ATOM 6693 O O . HIS B 2 125 ? -5.05200 -23.91500 -4.27500 1.000 19.09833 488 HIS B O 1
ATOM 6707 N N . HIS B 2 126 ? -7.14200 -24.23700 -5.07700 1.000 17.33459 489 HIS B N 1
ATOM 6708 C CA . HIS B 2 126 ? -6.88000 -25.50300 -5.73000 1.000 18.84141 489 HIS B CA 1
ATOM 6709 C C . HIS B 2 126 ? -7.55900 -25.47800 -7.09300 1.000 19.32985 489 HIS B C 1
ATOM 6710 O O . HIS B 2 126 ? -8.60600 -24.85500 -7.25800 1.000 19.56450 489 HIS B O 1
ATOM 6724 N N . GLN B 2 127 ? -6.94800 -26.15400 -8.08900 1.000 19.87506 490 GLN B N 1
ATOM 6725 C CA . GLN B 2 127 ? -7.48300 -26.08100 -9.45000 1.000 19.36826 490 GLN B CA 1
ATOM 6726 C C . GLN B 2 127 ? -7.28600 -27.37300 -10.23300 1.000 21.75014 490 GLN B C 1
ATOM 6727 O O . GLN B 2 127 ? -7.12700 -27.33700 -11.46100 1.000 22.26132 490 GLN B O 1
ATOM 6741 N N . LEU B 2 128 ? -7.36800 -28.51900 -9.54800 1.000 22.68441 491 LEU B N 1
ATOM 6742 C CA . LEU B 2 128 ? -7.34000 -29.85500 -10.14800 1.000 23.84794 491 LEU B CA 1
ATOM 6743 C C . LEU B 2 128 ? -5.94800 -30.22300 -10.64600 1.000 28.24576 491 LEU B C 1
ATOM 6744 O O . LEU B 2 128 ? -5.41100 -31.28000 -10.28600 1.000 27.63259 491 LEU B O 1
ATOM 6760 N N . LEU B 2 129 ? -5.36600 -29.36800 -11.48900 1.000 26.47356 492 LEU B N 1
ATOM 6761 C CA . LEU B 2 129 ? -3.99500 -29.51700 -11.95400 1.000 28.55438 492 LEU B CA 1
ATOM 6762 C C . LEU B 2 129 ? -3.26600 -28.21100 -11.67200 1.000 28.86589 492 LEU B C 1
ATOM 6763 O O . LEU B 2 129 ? -3.74400 -27.13300 -12.07900 1.000 25.98473 492 LEU B O 1
ATOM 6779 N N . PRO B 2 130 ? -2.08900 -28.24900 -11.03200 1.000 27.11577 493 PRO B N 1
ATOM 6780 C CA . PRO B 2 130 ? -1.32900 -29.43600 -10.62200 1.000 27.91240 493 PRO B CA 1
ATOM 6781 C C . PRO B 2 130 ? -2.02800 -30.31600 -9.58400 1.000 27.61887 493 PRO B C 1
ATOM 6782 O O . PRO B 2 130 ? -2.74800 -29.81100 -8.70900 1.000 26.20669 493 PRO B O 1
ATOM 6793 N N . LYS B 2 131 ? -1.78400 -31.62300 -9.68800 1.000 30.21347 494 LYS B N 1
ATOM 6794 C CA . LYS B 2 131 ? -2.51300 -32.59900 -8.88800 1.000 30.08500 494 LYS B CA 1
ATOM 6795 C C . LYS B 2 131 ? -2.39100 -32.31600 -7.39500 1.000 30.87964 494 LYS B C 1
ATOM 6796 O O . LYS B 2 131 ? -1.28500 -32.19200 -6.86000 1.000 29.72833 494 LYS B O 1
ATOM 6815 N N . ASP B 2 132 ? -3.54500 -32.22100 -6.73100 1.000 26.65017 495 ASP B N 1
ATOM 6816 C CA . ASP B 2 132 ? -3.63400 -32.18400 -5.26700 1.000 24.84718 495 ASP B CA 1
ATOM 6817 C C . ASP B 2 132 ? -2.75800 -31.10100 -4.65400 1.000 27.94345 495 ASP B C 1
ATOM 6818 O O . ASP B 2 132 ? -2.26000 -31.23900 -3.53500 1.000 26.78114 495 ASP B O 1
ATOM 6827 N N . THR B 2 133 ? -2.58400 -30.00500 -5.37700 1.000 23.84000 496 THR B N 1
ATOM 6828 C CA . THR B 2 133 ? -1.75600 -28.89300 -4.93500 1.000 21.71596 496 THR B CA 1
ATOM 6829 C C . THR B 2 133 ? -2.65500 -27.74700 -4.49400 1.000 21.43987 496 THR B C 1
ATOM 6830 O O . THR B 2 133 ? -3.53100 -27.29700 -5.24900 1.000 21.34591 496 THR B O 1
ATOM 6841 N N . ILE B 2 134 ? -2.46700 -27.30600 -3.25500 1.000 19.94655 497 ILE B N 1
ATOM 6842 C CA . ILE B 2 134 ? -3.13800 -26.13000 -2.72300 1.000 20.60673 497 ILE B CA 1
ATOM 6843 C C . ILE B 2 134 ? -2.13000 -24.99500 -2.65100 1.000 20.76186 497 ILE B C 1
ATOM 6844 O O . ILE B 2 134 ? -1.05400 -25.13700 -2.04900 1.000 20.86162 497 ILE B O 1
ATOM 6860 N N . TYR B 2 135 ? -2.49100 -23.86700 -3.24400 1.000 19.41505 498 TYR B N 1
ATOM 6861 C CA . TYR B 2 135 ? -1.65000 -22.68000 -3.26200 1.000 18.64776 498 TYR B CA 1
ATOM 6862 C C . TYR B 2 135 ? -2.04000 -21.74500 -2.12800 1.000 18.05029 498 TYR B C 1
ATOM 6863 O O . TYR B 2 135 ? -3.22600 -21.59000 -1.80000 1.000 18.18914 498 TYR B O 1
ATOM 6881 N N . TYR B 2 136 ? -1.02600 -21.10700 -1.54700 1.000 18.45986 499 TYR B N 1
ATOM 6882 C CA . TYR B 2 136 ? -1.21500 -20.10600 -0.50400 1.000 18.34275 499 TYR B CA 1
ATOM 6883 C C . TYR B 2 136 ? -0.27800 -18.94300 -0.80900 1.000 19.99491 499 TYR B C 1
ATOM 6884 O O . TYR B 2 136 ? 0.62500 -19.05300 -1.65100 1.000 19.50021 499 TYR B O 1
ATOM 6902 N N . ASP B 2 137 ? -0.50800 -17.80700 -0.14400 1.000 18.29514 500 ASP B N 1
ATOM 6903 C CA . ASP B 2 137 ? 0.35500 -16.64200 -0.32400 1.000 19.34321 500 ASP B CA 1
ATOM 6904 C C . ASP B 2 137 ? 1.16600 -16.35500 0.93900 1.000 19.10165 500 ASP B C 1
ATOM 6905 O O . ASP B 2 137 ? 0.96600 -16.95300 2.00400 1.000 20.44253 500 ASP B O 1
ATOM 6914 N N . ALA B 2 138 ? 2.13400 -15.45700 0.79900 1.000 19.55888 501 ALA B N 1
ATOM 6915 C CA . ALA B 2 138 ? 2.98500 -15.12300 1.93100 1.000 22.46368 501 ALA B CA 1
ATOM 6916 C C . ALA B 2 138 ? 2.29200 -14.17800 2.89900 1.000 19.13536 501 ALA B C 1
ATOM 6917 O O . ALA B 2 138 ? 2.74300 -14.03700 4.04200 1.000 22.46604 501 ALA B O 1
ATOM 6924 N N . TYR B 2 139 ? 1.22200 -13.51500 2.45400 1.000 19.55670 502 TYR B N 1
ATOM 6925 C CA . TYR B 2 139 ? 0.41300 -12.69700 3.35000 1.000 19.06332 502 TYR B CA 1
ATOM 6926 C C . TYR B 2 139 ? -0.21800 -13.52700 4.46000 1.000 19.14615 502 TYR B C 1
ATOM 6927 O O . TYR B 2 139 ? -0.22700 -13.10800 5.62500 1.000 20.99250 502 TYR B O 1
ATOM 6945 N N . ALA B 2 140 ? -0.75000 -14.70400 4.12500 1.000 18.98064 503 ALA B N 1
ATOM 6946 C CA . ALA B 2 140 ? -1.40800 -15.57900 5.09700 1.000 19.98798 503 ALA B CA 1
ATOM 6947 C C . ALA B 2 140 ? -1.08600 -17.02100 4.75300 1.000 20.19312 503 ALA B C 1
ATOM 6948 O O . ALA B 2 140 ? -1.93600 -17.76900 4.25800 1.000 19.68331 503 ALA B O 1
ATOM 6955 N N . PRO B 2 141 ? 0.14500 -17.44700 4.99500 1.000 20.62297 504 PRO B N 1
ATOM 6956 C CA . PRO B 2 141 ? 0.54500 -18.78500 4.55600 1.000 22.32030 504 PRO B CA 1
ATOM 6957 C C . PRO B 2 141 ? -0.15800 -19.87000 5.35200 1.000 20.77526 504 PRO B C 1
ATOM 6958 O O . PRO B 2 141 ? -0.58000 -19.66500 6.49400 1.000 23.15645 504 PRO B O 1
ATOM 6969 N N . LEU B 2 142 ? -0.29700 -21.03000 4.72100 1.000 23.23597 505 LEU B N 1
ATOM 6970 C CA . LEU B 2 142 ? -0.76300 -22.21000 5.43000 1.000 22.89014 505 LEU B CA 1
ATOM 6971 C C . LEU B 2 142 ? 0.33000 -22.70000 6.36700 1.000 26.08300 505 LEU B C 1
ATOM 6972 O O . LEU B 2 142 ? 1.46800 -22.93900 5.94700 1.000 30.01881 505 LEU B O 1
ATOM 6988 N N . THR B 2 143 ? -0.01300 -22.83700 7.64400 1.000 23.60203 506 THR B N 1
ATOM 6989 C CA . THR B 2 143 ? 0.95600 -23.24800 8.64300 1.000 26.32341 506 THR B CA 1
ATOM 6990 C C . THR B 2 143 ? 0.24600 -24.04800 9.72400 1.000 28.49483 506 THR B C 1
ATOM 6991 O O . THR B 2 143 ? -0.98800 -24.13200 9.76400 1.000 29.04877 506 THR B O 1
ATOM 7002 N N . GLY B 2 144 ? 1.04800 -24.62700 10.61600 1.000 27.77855 507 GLY B N 1
ATOM 7003 C CA . GLY B 2 144 ? 0.52700 -25.21900 11.82900 1.000 32.93465 507 GLY B CA 1
ATOM 7004 C C . GLY B 2 144 ? -0.40100 -26.39300 11.57500 1.000 27.17886 507 GLY B C 1
ATOM 7005 O O . GLY B 2 144 ? -0.24900 -27.15200 10.61600 1.000 27.16043 507 GLY B O 1
ATOM 7009 N N . LYS B 2 145 ? -1.38700 -26.54300 12.46600 1.000 27.69377 508 LYS B N 1
ATOM 7010 C CA . LYS B 2 145 ? -2.20100 -27.75400 12.45000 1.000 29.29804 508 LYS B CA 1
ATOM 7011 C C . LYS B 2 145 ? -3.00400 -27.88700 11.16000 1.000 24.05350 508 LYS B C 1
ATOM 7012 O O . LYS B 2 145 ? -3.22400 -29.00300 10.68100 1.000 28.00537 508 LYS B O 1
ATOM 7031 N N . VAL B 2 146 ? -3.46100 -26.77700 10.58100 1.000 23.37435 509 VAL B N 1
ATOM 7032 C CA . VAL B 2 146 ? -4.24000 -26.88600 9.34900 1.000 23.50612 509 VAL B CA 1
ATOM 7033 C C . VAL B 2 146 ? -3.35400 -27.38400 8.21200 1.000 25.66445 509 VAL B C 1
ATOM 7034 O O . VAL B 2 146 ? -3.71400 -28.31400 7.47500 1.000 25.43916 509 VAL B O 1
ATOM 7047 N N . ALA B 2 147 ? -2.16600 -26.79200 8.06700 1.000 25.34715 510 ALA B N 1
ATOM 7048 C CA . ALA B 2 147 ? -1.24000 -27.26600 7.04700 1.000 24.86723 510 ALA B CA 1
ATOM 7049 C C . ALA B 2 147 ? -0.90700 -28.73500 7.25600 1.000 23.16225 510 ALA B C 1
ATOM 7050 O O . ALA B 2 147 ? -0.88400 -29.51700 6.30200 1.000 26.27475 510 ALA B O 1
ATOM 7057 N N . ASP B 2 148 ? -0.64600 -29.13000 8.50200 1.000 23.60887 511 ASP B N 1
ATOM 7058 C CA . ASP B 2 148 ? -0.21400 -30.49900 8.75600 1.000 28.17286 511 ASP B CA 1
ATOM 7059 C C . ASP B 2 148 ? -1.32500 -31.49000 8.43200 1.000 28.30353 511 ASP B C 1
ATOM 7060 O O . ASP B 2 148 ? -1.06400 -32.55300 7.85700 1.000 28.30717 511 ASP B O 1
ATOM 7069 N N . GLU B 2 149 ? -2.56600 -31.16000 8.79100 1.000 26.44835 512 GLU B N 1
ATOM 7070 C CA . GLU B 2 149 ? -3.66200 -32.05600 8.45700 1.000 27.46724 512 GLU B CA 1
ATOM 7071 C C . GLU B 2 149 ? -3.85200 -32.15700 6.94900 1.000 30.42180 512 GLU B C 1
ATOM 7072 O O . GLU B 2 149 ? -4.05500 -33.25500 6.41600 1.000 29.62982 512 GLU B O 1
ATOM 7084 N N . LEU B 2 150 ? -3.80600 -31.02700 6.24300 1.000 27.76155 513 LEU B N 1
ATOM 7085 C CA . LEU B 2 150 ? -3.96600 -31.08700 4.79400 1.000 24.28518 513 LEU B CA 1
ATOM 7086 C C . LEU B 2 150 ? -2.88300 -31.95800 4.17100 1.000 23.61586 513 LEU B C 1
ATOM 7087 O O . LEU B 2 150 ? -3.15900 -32.75300 3.26800 1.000 26.14404 513 LEU B O 1
ATOM 7103 N N . LYS B 2 151 ? -1.64100 -31.82600 4.64700 1.000 26.45643 514 LYS B N 1
ATOM 7104 C CA . LYS B 2 151 ? -0.57100 -32.67800 4.13700 1.000 26.20041 514 LYS B CA 1
ATOM 7105 C C . LYS B 2 151 ? -0.84000 -34.14300 4.46300 1.000 29.76717 514 LYS B C 1
ATOM 7106 O O . LYS B 2 151 ? -0.57800 -35.02800 3.63700 1.000 32.53786 514 LYS B O 1
ATOM 7125 N N . ALA B 2 152 ? -1.40300 -34.41200 5.64500 1.000 29.07038 515 ALA B N 1
ATOM 7126 C CA . ALA B 2 152 ? -1.76100 -35.78200 6.01300 1.000 33.25167 515 ALA B CA 1
ATOM 7127 C C . ALA B 2 152 ? -2.84700 -36.35700 5.10700 1.000 31.14236 515 ALA B C 1
ATOM 7128 O O . ALA B 2 152 ? -2.85300 -37.57000 4.85100 1.000 32.19289 515 ALA B O 1
ATOM 7135 N N . MET B 2 153 ? -3.78100 -35.52100 4.63200 1.000 33.46769 516 MET B N 1
ATOM 7136 C CA . MET B 2 153 ? -4.77000 -35.98800 3.66100 1.000 31.12067 516 MET B CA 1
ATOM 7137 C C . MET B 2 153 ? -4.14700 -36.33200 2.31000 1.000 28.61805 516 MET B C 1
ATOM 7138 O O . MET B 2 153 ? -4.74900 -37.09400 1.53700 1.000 28.31139 516 MET B O 1
ATOM 7152 N N . GLY B 2 154 ? -2.97400 -35.77200 2.00100 1.000 28.49123 517 GLY B N 1
ATOM 7153 C CA . GLY B 2 154 ? -2.27500 -36.04400 0.76200 1.000 30.25543 517 GLY B CA 1
ATOM 7154 C C . GLY B 2 154 ? -2.07800 -34.83500 -0.13600 1.000 26.62076 517 GLY B C 1
ATOM 7155 O O . GLY B 2 154 ? -1.67400 -34.98200 -1.29500 1.000 28.48942 517 GLY B O 1
ATOM 7159 N N . TYR B 2 155 ? -2.35700 -33.64000 0.37400 1.000 25.49295 518 TYR B N 1
ATOM 7160 C CA . TYR B 2 155 ? -2.16200 -32.43100 -0.41000 1.000 26.97124 518 TYR B CA 1
ATOM 7161 C C . TYR B 2 155 ? -0.70900 -31.97300 -0.39200 1.000 24.80077 518 TYR B C 1
ATOM 7162 O O . TYR B 2 155 ? 0.01400 -32.14800 0.59700 1.000 27.33499 518 TYR B O 1
ATOM 7180 N N . THR B 2 156 ? -0.28800 -31.37300 -1.50400 1.000 24.73282 519 THR B N 1
ATOM 7181 C CA . THR B 2 156 ? 0.95600 -30.61700 -1.58800 1.000 23.10393 519 THR B CA 1
ATOM 7182 C C . THR B 2 156 ? 0.59800 -29.14900 -1.41700 1.000 24.97020 519 THR B C 1
ATOM 7183 O O . THR B 2 156 ? -0.32800 -28.66100 -2.07100 1.000 23.63419 519 THR B O 1
ATOM 7194 N N . LEU B 2 157 ? 1.29900 -28.45600 -0.52400 1.000 24.00312 520 LEU B N 1
ATOM 7195 C CA . LEU B 2 157 ? 1.05200 -27.04200 -0.27300 1.000 23.38431 520 LEU B CA 1
ATOM 7196 C C . LEU B 2 157 ? 2.20100 -26.23500 -0.85500 1.000 26.77530 520 LEU B C 1
ATOM 7197 O O . LEU B 2 157 ? 3.36900 -26.51800 -0.55900 1.000 29.18636 520 LEU B O 1
ATOM 7213 N N . GLU B 2 158 ? 1.87100 -25.23200 -1.67100 1.000 23.50944 521 GLU B N 1
ATOM 7214 C CA . GLU B 2 158 ? 2.86700 -24.41600 -2.34800 1.000 23.79525 521 GLU B CA 1
ATOM 7215 C C . GLU B 2 158 ? 2.58400 -22.93300 -2.14800 1.000 22.47023 521 GLU B C 1
ATOM 7216 O O . GLU B 2 158 ? 1.45900 -22.47100 -2.36800 1.000 22.00174 521 GLU B O 1
ATOM 7220 N N . ASP B 2 159 ? 3.61500 -22.19000 -1.74100 1.000 23.90973 522 ASP B N 1
ATOM 7221 C CA . ASP B 2 159 ? 3.58400 -20.73200 -1.75800 1.000 22.68757 522 ASP B CA 1
ATOM 7222 C C . ASP B 2 159 ? 3.69800 -20.27800 -3.20800 1.000 23.37428 522 ASP B C 1
ATOM 7223 O O . ASP B 2 159 ? 4.73400 -20.48000 -3.85200 1.000 27.80662 522 ASP B O 1
ATOM 7232 N N . GLN B 2 160 ? 2.63800 -19.66600 -3.73000 1.000 23.27390 523 GLN B N 1
ATOM 7233 C CA . GLN B 2 160 ? 2.61300 -19.29500 -5.14200 1.000 23.45748 523 GLN B CA 1
ATOM 7234 C C . GLN B 2 160 ? 3.49200 -18.09700 -5.48900 1.000 31.86703 523 GLN B C 1
ATOM 7235 O O . GLN B 2 160 ? 3.75100 -17.87500 -6.67600 1.000 34.74662 523 GLN B O 1
ATOM 7249 N N . GLY B 2 161 ? 3.95700 -17.33100 -4.51000 1.000 28.04861 524 GLY B N 1
ATOM 7250 C CA . GLY B 2 161 ? 4.93800 -16.28900 -4.76900 1.000 29.89297 524 GLY B CA 1
ATOM 7251 C C . GLY B 2 161 ? 4.35200 -14.95600 -5.16300 1.000 33.86944 524 GLY B C 1
ATOM 7252 O O . GLY B 2 161 ? 5.06800 -14.11200 -5.70500 1.000 35.25472 524 GLY B O 1
ATOM 7256 N N . TRP B 2 162 ? 3.06700 -14.75500 -4.92300 1.000 26.02846 525 TRP B N 1
ATOM 7257 C CA . TRP B 2 162 ? 2.34000 -13.51600 -5.17500 1.000 25.31780 525 TRP B CA 1
ATOM 7258 C C . TRP B 2 162 ? 1.05000 -13.58200 -4.37700 1.000 24.14466 525 TRP B C 1
ATOM 7259 O O . TRP B 2 162 ? 0.49500 -14.65600 -4.15500 1.000 21.03169 525 TRP B O 1
ATOM 7280 N N . ASN B 2 163 ? 0.61400 -12.42900 -3.88900 1.000 21.26923 526 ASN B N 1
ATOM 7281 C CA . ASN B 2 163 ? -0.54500 -12.41300 -3.01300 1.000 21.45063 526 ASN B CA 1
ATOM 7282 C C . ASN B 2 163 ? -1.76400 -12.95500 -3.74800 1.000 20.95147 526 ASN B C 1
ATOM 7283 O O . ASN B 2 163 ? -1.91200 -12.82900 -4.96800 1.000 23.32277 526 ASN B O 1
ATOM 7294 N N A MET B 2 164 ? -2.64800 -13.56400 -2.97100 0.576 17.62042 527 MET B N 1
ATOM 7295 N N B MET B 2 164 ? -2.62900 -13.62800 -2.99300 0.424 17.68719 527 MET B N 1
ATOM 7296 C CA A MET B 2 164 ? -3.80700 -14.28800 -3.47700 0.576 16.94838 527 MET B CA 1
ATOM 7297 C CA B MET B 2 164 ? -3.78000 -14.30500 -3.57800 0.424 17.19770 527 MET B CA 1
ATOM 7298 C C A MET B 2 164 ? -4.95700 -13.30700 -3.69200 0.576 18.24982 527 MET B C 1
ATOM 7299 C C B MET B 2 164 ? -4.92200 -13.30700 -3.71100 0.424 18.20868 527 MET B C 1
ATOM 7300 O O A MET B 2 164 ? -5.96400 -13.30400 -2.97800 0.576 18.17160 527 MET B O 1
ATOM 7301 O O B MET B 2 164 ? -5.89400 -13.30300 -2.95100 0.424 18.23402 527 MET B O 1
ATOM 7328 N N . GLY B 2 165 ? -4.79100 -12.45400 -4.71000 1.000 19.57880 528 GLY B N 1
ATOM 7329 C CA . GLY B 2 165 ? -5.80100 -11.46600 -5.02100 1.000 18.31185 528 GLY B CA 1
ATOM 7330 C C . GLY B 2 165 ? -5.58300 -10.14000 -4.32700 1.000 18.12318 528 GLY B C 1
ATOM 7331 O O . GLY B 2 165 ? -4.59500 -9.89800 -3.62400 1.000 20.11025 528 GLY B O 1
ATOM 7335 N N . ASP B 2 166 ? -6.54700 -9.24600 -4.56600 1.000 15.48410 529 ASP B N 1
ATOM 7336 C CA . ASP B 2 166 ? -6.54500 -7.85000 -4.12900 1.000 15.17494 529 ASP B CA 1
ATOM 7337 C C . ASP B 2 166 ? -8.00200 -7.39000 -4.23200 1.000 15.54417 529 ASP B C 1
ATOM 7338 O O . ASP B 2 166 ? -8.38600 -6.62000 -5.12300 1.000 17.48988 529 ASP B O 1
ATOM 7347 N N . ILE B 2 167 ? -8.82400 -7.89500 -3.33100 1.000 14.83844 530 ILE B N 1
ATOM 7348 C CA . ILE B 2 167 ? -10.25600 -7.61800 -3.39000 1.000 14.17824 530 ILE B CA 1
ATOM 7349 C C . ILE B 2 167 ? -10.48600 -6.14300 -3.09100 1.000 16.12619 530 ILE B C 1
ATOM 7350 O O . ILE B 2 167 ? -9.94200 -5.58400 -2.12100 1.000 17.07277 530 ILE B O 1
ATOM 7366 N N . GLN B 2 168 ? -11.35500 -5.51700 -3.88200 1.000 16.34609 531 GLN B N 1
ATOM 7367 C CA . GLN B 2 168 ? -11.81700 -4.16100 -3.63200 1.000 15.64426 531 GLN B CA 1
ATOM 7368 C C . GLN B 2 168 ? -13.33200 -4.25500 -3.58300 1.000 17.60890 531 GLN B C 1
ATOM 7369 O O . GLN B 2 168 ? -13.95700 -4.62100 -4.58100 1.000 17.98366 531 GLN B O 1
ATOM 7383 N N . ALA B 2 169 ? -13.92000 -3.95800 -2.42400 1.000 16.90491 532 ALA B N 1
ATOM 7384 C CA . ALA B 2 169 ? -15.31700 -4.25200 -2.18600 1.000 17.83976 532 ALA B CA 1
ATOM 7385 C C . ALA B 2 169 ? -16.05500 -3.08200 -1.54100 1.000 15.56332 532 ALA B C 1
ATOM 7386 O O . ALA B 2 169 ? -15.48400 -2.28300 -0.79100 1.000 18.11970 532 ALA B O 1
ATOM 7393 N N . ILE B 2 170 ? -17.34900 -2.99600 -1.84600 1.000 18.63380 533 ILE B N 1
ATOM 7394 C CA . ILE B 2 170 ? -18.26000 -2.04800 -1.20300 1.000 18.92499 533 ILE B CA 1
ATOM 7395 C C . ILE B 2 170 ? -19.47400 -2.83700 -0.74100 1.000 19.41969 533 ILE B C 1
ATOM 7396 O O . ILE B 2 170 ? -20.02200 -3.63500 -1.50200 1.000 21.69752 533 ILE B O 1
ATOM 7412 N N . ARG B 2 171 ? -19.89300 -2.62900 0.49500 1.000 18.86723 534 ARG B N 1
ATOM 7413 C CA . ARG B 2 171 ? -21.09300 -3.25000 1.02900 1.000 20.86284 534 ARG B CA 1
ATOM 7414 C C . ARG B 2 171 ? -22.09900 -2.15700 1.34100 1.000 24.54884 534 ARG B C 1
ATOM 7415 O O . ARG B 2 171 ? -21.73700 -1.07700 1.82500 1.000 25.88820 534 ARG B O 1
ATOM 7436 N N . VAL B 2 172 ? -23.36200 -2.44600 1.06100 1.000 24.63967 535 VAL B N 1
ATOM 7437 C CA . VAL B 2 172 ? -24.46600 -1.53300 1.30400 1.000 24.89312 535 VAL B CA 1
ATOM 7438 C C . VAL B 2 172 ? -25.39200 -2.19800 2.30600 1.000 27.04153 535 VAL B C 1
ATOM 7439 O O . VAL B 2 172 ? -25.80900 -3.34400 2.09900 1.000 34.97836 535 VAL B O 1
ATOM 7452 N N . ASN B 2 173 ? -25.69700 -1.48900 3.39100 1.000 34.35512 536 ASN B N 1
ATOM 7453 C CA . ASN B 2 173 ? -26.65100 -1.93800 4.40400 1.000 39.54968 536 ASN B CA 1
ATOM 7454 C C . ASN B 2 173 ? -27.69700 -0.84300 4.56400 1.000 41.90499 536 ASN B C 1
ATOM 7455 O O . ASN B 2 173 ? -27.46100 0.15400 5.25400 1.000 40.48488 536 ASN B O 1
ATOM 7462 N N . GLY B 2 174 ? -28.85800 -1.03300 3.95100 1.000 42.22866 537 GLY B N 1
ATOM 7463 C CA . GLY B 2 174 ? -29.83800 0.02900 3.93000 1.000 40.72491 537 GLY B CA 1
ATOM 7464 C C . GLY B 2 174 ? -29.30700 1.20500 3.14300 1.000 38.09090 537 GLY B C 1
ATOM 7465 O O . GLY B 2 174 ? -29.00800 1.07100 1.94800 1.000 41.30333 537 GLY B O 1
ATOM 7469 N N . LYS B 2 175 ? -29.16000 2.35000 3.80200 1.000 40.91256 538 LYS B N 1
ATOM 7470 C CA . LYS B 2 175 ? -28.59400 3.53200 3.17400 1.000 39.94153 538 LYS B CA 1
ATOM 7471 C C . LYS B 2 175 ? -27.09700 3.67500 3.41300 1.000 36.74239 538 LYS B C 1
ATOM 7472 O O . LYS B 2 175 ? -26.46200 4.51500 2.76300 1.000 41.77308 538 LYS B O 1
ATOM 7476 N N . ALA B 2 176 ? -26.52400 2.88100 4.32100 1.000 34.13366 539 ALA B N 1
ATOM 7477 C CA . ALA B 2 176 ? -25.14500 3.05800 4.75100 1.000 32.48383 539 ALA B CA 1
ATOM 7478 C C . ALA B 2 176 ? -24.20900 2.26200 3.85500 1.000 32.22406 539 ALA B C 1
ATOM 7479 O O . ALA B 2 176 ? -24.55400 1.16300 3.40900 1.000 36.50137 539 ALA B O 1
ATOM 7486 N N . LEU B 2 177 ? -23.02200 2.82200 3.61000 1.000 32.71444 540 LEU B N 1
ATOM 7487 C CA . LEU B 2 177 ? -22.01200 2.21100 2.76600 1.000 32.71370 540 LEU B CA 1
ATOM 7488 C C . LEU B 2 177 ? -20.73600 1.99600 3.56600 1.000 31.28330 540 LEU B C 1
ATOM 7489 O O . LEU B 2 177 ? -20.40800 2.77000 4.47900 1.000 32.61797 540 LEU B O 1
ATOM 7496 N N . GLU B 2 178 ? -20.02200 0.92600 3.22100 1.000 25.67192 541 GLU B N 1
ATOM 7497 C CA . GLU B 2 178 ? -18.69100 0.67300 3.74600 1.000 23.72303 541 GLU B CA 1
ATOM 7498 C C . GLU B 2 178 ? -17.81700 0.14600 2.62200 1.000 24.25142 541 GLU B C 1
ATOM 7499 O O . GLU B 2 178 ? -18.29400 -0.49400 1.68400 1.000 23.57867 541 GLU B O 1
ATOM 7506 N N . THR B 2 179 ? -16.52800 0.42200 2.72800 1.000 25.62845 542 THR B N 1
ATOM 7507 C CA . THR B 2 179 ? -15.57300 -0.05400 1.74500 1.000 21.88529 542 THR B CA 1
ATOM 7508 C C . THR B 2 179 ? -14.56100 -0.95700 2.42500 1.000 22.14592 542 THR B C 1
ATOM 7509 O O . THR B 2 179 ? -14.29500 -0.83100 3.62400 1.000 25.23920 542 THR B O 1
ATOM 7520 N N . ALA B 2 180 ? -13.99200 -1.86700 1.64400 1.000 19.67448 543 ALA B N 1
ATOM 7521 C CA . ALA B 2 180 ? -12.86600 -2.66200 2.10700 1.000 20.80791 543 ALA B CA 1
ATOM 7522 C C . ALA B 2 180 ? -11.88100 -2.79500 0.95500 1.000 18.81828 543 ALA B C 1
ATOM 7523 O O . ALA B 2 180 ? -12.25900 -3.18400 -0.16100 1.000 18.79867 543 ALA B O 1
ATOM 7530 N N . SER B 2 181 ? -10.61900 -2.48700 1.25800 1.000 19.70274 544 SER B N 1
ATOM 7531 C CA . SER B 2 181 ? -9.48100 -2.66800 0.36700 1.000 17.82737 544 SER B CA 1
ATOM 7532 C C . SER B 2 181 ? -8.57500 -3.73800 0.96000 1.000 17.40072 544 SER B C 1
ATOM 7533 O O . SER B 2 181 ? -8.20300 -3.68200 2.13900 1.000 20.33127 544 SER B O 1
ATOM 7541 N N . ASP B 2 182 ? -8.21800 -4.70100 0.13400 1.000 18.62412 545 ASP B N 1
ATOM 7542 C CA . ASP B 2 182 ? -7.46000 -5.85100 0.60700 1.000 16.26931 545 ASP B CA 1
ATOM 7543 C C . ASP B 2 182 ? -6.13700 -5.42400 1.22100 1.000 17.88800 545 ASP B C 1
ATOM 7544 O O . ASP B 2 182 ? -5.38100 -4.67800 0.59400 1.000 17.15764 545 ASP B O 1
ATOM 7553 N N . PRO B 2 183 ? -5.81900 -5.87900 2.43100 1.000 16.49710 546 PRO B N 1
ATOM 7554 C CA . PRO B 2 183 ? -4.49500 -5.60100 2.99100 1.000 17.59295 546 PRO B CA 1
ATOM 7555 C C . PRO B 2 183 ? -3.35800 -6.23400 2.21400 1.000 17.29252 546 PRO B C 1
ATOM 7556 O O . PRO B 2 183 ? -2.19300 -5.90900 2.50200 1.000 20.26572 546 PRO B O 1
ATOM 7567 N N . ARG B 2 184 ? -3.65200 -7.10600 1.23800 1.000 16.79569 547 ARG B N 1
ATOM 7568 C CA . ARG B 2 184 ? -2.60400 -7.63800 0.37900 1.000 17.04269 547 ARG B CA 1
ATOM 7569 C C . ARG B 2 184 ? -2.04000 -6.58700 -0.56100 1.00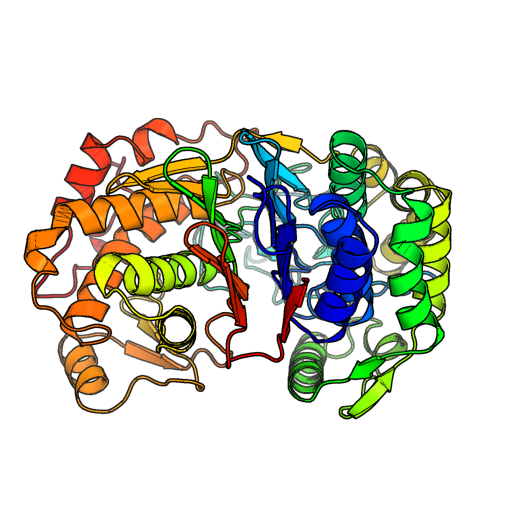0 18.77036 547 ARG B C 1
ATOM 7570 O O . ARG B 2 184 ? -0.94000 -6.77400 -1.10100 1.000 23.06685 547 ARG B O 1
ATOM 7591 N N . GLY B 2 185 ? -2.77600 -5.51100 -0.79800 1.000 19.01287 548 GLY B N 1
ATOM 7592 C CA . GLY B 2 185 ? -2.35500 -4.49200 -1.74000 1.000 16.93602 548 GLY B CA 1
ATOM 7593 C C . GLY B 2 185 ? -2.35800 -3.10800 -1.14600 1.000 16.58823 548 GLY B C 1
ATOM 7594 O O . GLY B 2 185 ? -2.36600 -2.94400 0.07200 1.000 23.47586 548 GLY B O 1
ATOM 7598 N N . ARG B 2 186 ? -2.38600 -2.10000 -2.00600 1.000 15.63932 549 ARG B N 1
ATOM 7599 C CA . ARG B 2 186 ? -2.23300 -0.70300 -1.61900 1.000 15.46210 549 ARG B CA 1
ATOM 7600 C C . ARG B 2 186 ? -3.50200 0.09200 -1.90600 1.000 16.17511 549 ARG B C 1
ATOM 7601 O O . ARG B 2 186 ? -3.47400 1.32100 -2.04100 1.000 19.05741 549 ARG B O 1
ATOM 7622 N N . GLY B 2 187 ? -4.62400 -0.60300 -1.93300 1.000 16.08161 550 GLY B N 1
ATOM 7623 C CA . GLY B 2 187 ? -5.88700 0.01500 -2.24600 1.000 16.95808 550 GLY B CA 1
ATOM 7624 C C . GLY B 2 187 ? -6.37700 0.95800 -1.16600 1.000 16.29038 550 GLY B C 1
ATOM 7625 O O . GLY B 2 187 ? -5.98600 0.90200 0.00300 1.000 17.59044 550 GLY B O 1
ATOM 7629 N N . VAL B 2 188 ? -7.28500 1.84000 -1.59000 1.000 18.41315 551 VAL B N 1
ATOM 7630 C CA . VAL B 2 188 ? -7.90700 2.83900 -0.73500 1.000 17.30661 551 VAL B CA 1
ATOM 7631 C C . VAL B 2 188 ? -9.39200 2.83900 -1.04300 1.000 16.78485 551 VAL B C 1
ATOM 7632 O O . VAL B 2 188 ? -9.79700 2.75900 -2.20500 1.000 18.77961 551 VAL B O 1
ATOM 7645 N N . GLY B 2 189 ? -10.19900 2.97600 -0.00200 1.000 19.91202 552 GLY B N 1
ATOM 7646 C CA . GLY B 2 189 ? -11.63400 3.11400 -0.14900 1.000 22.81457 552 GLY B CA 1
ATOM 7647 C C . GLY B 2 189 ? -12.08300 4.39800 0.52300 1.000 23.49929 552 GLY B C 1
ATOM 7648 O O . GLY B 2 189 ? -11.50000 4.83600 1.51900 1.000 27.54692 552 GLY B O 1
ATOM 7652 N N . MET B 2 190 ? -13.12500 5.00400 -0.03400 1.000 24.54185 553 MET B N 1
ATOM 7653 C CA . MET B 2 190 ? -13.67800 6.23300 0.51200 1.000 27.63145 553 MET B CA 1
ATOM 7654 C C . MET B 2 190 ? -15.19300 6.16600 0.37500 1.000 31.77140 553 MET B C 1
ATOM 7655 O O . MET B 2 190 ? -15.70100 5.77200 -0.67800 1.000 26.75827 553 MET B O 1
ATOM 7669 N N . VAL B 2 191 ? -15.90500 6.53700 1.43600 1.000 32.99328 554 VAL B N 1
ATOM 7670 C CA . VAL B 2 191 ? -17.32700 6.85000 1.34200 1.000 34.70736 554 VAL B CA 1
ATOM 7671 C C . VAL B 2 191 ? -17.43900 8.34600 1.11900 1.000 34.27408 554 VAL B C 1
ATOM 7672 O O . VAL B 2 191 ? -16.84200 9.13700 1.85400 1.000 37.32070 554 VAL B O 1
ATOM 7685 N N . VAL B 2 192 ? -18.22100 8.73200 0.12500 1.000 29.78041 555 VAL B N 1
ATOM 7686 C CA . VAL B 2 192 ? -18.30000 10.10500 -0.35100 1.000 37.13726 555 VAL B CA 1
ATOM 7687 C C . VAL B 2 192 ? -19.66500 10.63500 0.06600 1.000 35.43698 555 VAL B C 1
ATOM 7688 O O . VAL B 2 192 ? -20.68100 10.30300 -0.54800 1.000 36.13268 555 VAL B O 1
ATOM 7701 N N . LYS B 2 193 ? -19.69400 11.46400 1.11100 1.000 35.21519 556 LYS B N 1
ATOM 7702 C CA . LYS B 2 193 ? -20.94200 11.98300 1.66200 1.000 44.33638 556 LYS B CA 1
ATOM 7703 C C . LYS B 2 193 ? -20.72900 13.38000 2.23100 1.000 50.45889 556 LYS B C 1
ATOM 7704 O O . LYS B 2 193 ? -19.82000 14.10000 1.81800 1.000 63.42796 556 LYS B O 1
#

Foldseek 3Di:
DDDPFDADDDPDPLLRVQLRVCRVVPKDNLLSVLLSLLQCCQQVVVPRHQQAFDKDWDQDPNRTWIKGQHFDAFPPDDPQPQADPVRDGPPCCLPEFQQVGGGGRVLQRSVVSCVVDTDDQQLVSLVSNLVCQAPFDAAAPVSVVVVVVVCVSRVPVDCCCVQCVPRDHGDTHHHNVVSVVSNCCSVPGLCCCLPHDVVVVSQVRCVVGVYRHDSVSSVPRHMDMDQFQWADDPRDIDTHHDPVDLVSLLVLLLVLLCVLVVVLCPPPDPPDPLNVLQSVLSVLQSVQQCVPFHHHCVVDPGPSCCSNPSVLSNVSSVRGDSPDDDDSVPRHHSVDD/DFWAKDADLVQDIDIDDDDLPPVQAPVDADPPPGHGHHPQVQLAADDAPDAGPLQDGDPDVRHDDPPDDRDFPWDFDFDDDPPGTFKTKWWDATVLTVVLVVQLCCCCPVVVDDNQCSQADWGWDDDPPVPQEIEGEPSDADDDPRVVVSVVVPHHYYHPHAHSIWMWMWGDDPSDIDIYTHPSDDDDDDDDD

Organism: Pseudomonas nitroreducens (NCBI:txid46680)

B-factor: mean 28.21, std 9.67, range [13.0, 92.47]

InterPro domains:
  IPR000101 Gamma-glutamyltranspeptidase [TIGR00066] (32-547)
  IPR029055 Nucleophile aminohydrolases, N-terminal [SSF56235] (24-553)
  IPR043137 Gamma-glutamyltranspeptidase, small subunit, C-terminal domain [G3DSA:3.60.20.40] (364-557)
  IPR043138 Gamma-glutamyltranspeptidase, large subunit [G3DSA:1.10.246.130] (252-363)
  IPR051792 Gamma-glutamyltransferase, bacteria [PTHR43199] (25-554)
  IPR055262 Gamma-glutamyltranspeptidase, conserved site [PS00462] (364-388)

=== Feature glossary ===
Key to the feature types in this record:

pLDDT. pLDDT is the predicted lDDT-Cα score: AlphaFold's confidence that the local environment of each residue (all inter-atomic distances within 15 Å) is correctly placed. It is a per-residue number between 0 and 100, with higher meaning more reliable.

Radius of gyration, Cα contacts, bounding box. The geometric summary reports three shape descriptors. Rg (radius of gyration) measures how spread out the Cα atoms are about their centre of mass; compact globular proteins have small Rg, elongated or unfolded ones large. Cα contacts (<8 Å, |i−j|>4) count long-range residue pairs in spatial proximity — high for tightly packed folds, near zero for rods or random coil. The bounding-box extents give the protein's footprint along x, y, z in Å.

Backbone torsions (φ/ψ). Backbone dihedral angles. Every residue except chain termini has a φ (preceding-C → N → Cα → C) and a ψ (N → Cα → C → next-N). They are reported in degrees following the IUPAC sign convention. Secondary structure is essentially a statement about which (φ, ψ) basin each residue occupies.

Contact-map, Ramachandran, and PAE plots. Plot images: a contact map (which residues are close in 3D, as an N×N binary image), a Ramachandran scatter (backbone torsion angles, revealing secondary-structure composition at a glance), and — for AlphaFold structures — a PAE heatmap (pairwise prediction confidence).

Predicted aligned error. Predicted Aligned Error (PAE) is an AlphaFold confidence matrix: entry (i, j) is the expected error in the position of residue j, in ångströms, when the prediction is superimposed on the true structure at residue i. Low PAE within a block of residues means that block is internally rigid and well-predicted; high PAE between two blocks means their relative placement is uncertain even if each block individually is confident.

Secondary structure (3-state, P-SEA). Three-state secondary structure (P-SEA) collapses the eight DSSP classes into helix (a), strand (b), and coil (c). P-SEA assigns these from Cα geometry alone — distances and angles — without requiring backbone oxygens, so it works on any Cα trace.

Solvent-accessible surface area. Solvent-accessible surface area (SASA) is the area in Å² traced out by the centre of a 1.4 Å probe sphere (a water molecule) rolled over the protein's van der Waals surface (Shrake–Rupley / Lee–Richards construction). Buried residues have near-zero SASA; fully exposed residues can exceed 200 Å². The total SASA scales roughly with the number of surface residues.

Foldseek 3Di. The Foldseek 3Di string encodes local tertiary geometry as a 20-letter alphabet — one character per residue — derived from the relative positions of nearby Cα atoms. Unlike the amino-acid sequence, 3Di is a direct function of the 3D structure, so two proteins with the same fold have similar 3Di strings even at low sequence identity.

B-factor. For experimental (PDB) structures, the B-factor (temperature factor) quantifies the positional spread of each atom in the crystal — a combination of thermal vibration and static disorder — in units of Å². High B-factors mark flexible loops or poorly resolved regions; low B-factors mark the rigid, well-ordered core.

mmCIF coordinates. The mmCIF block holds the 3D Cartesian coordinates of each backbone atom (N, Cα, C, O) in ångströms. mmCIF is the PDB's canonical archive format — a tagged-loop text representation of the atomic model.

InterPro / GO / CATH / organism. Functional annotations link the protein to curated databases. InterPro entries identify conserved domains and families by matching the sequence against member-database signatures (Pfam, PROSITE, CDD, …). Gene Ontology (GO) terms describe molecular function, biological process, and cellular component in a controlled vocabulary. CATH places the structure in a hierarchical fold classification (Class/Architecture/Topology/Homologous-superfamily). The organism is the source species.

Rendered structure images. Structure images are PyMOL renders from six orthogonal camera directions. Cartoon representation draws helices as coils and strands as arrows; sticks shows the backbone as bonds; surface shows the solvent-excluded envelope. Rainbow coloring maps sequence position to hue (blue→red, N→C); chain coloring assigns a distinct color per polypeptide.

Sequence. This is the polypeptide sequence — one letter per residue, N-terminus first. Length ranges from a few dozen residues for small domains to over a thousand for large multi-domain proteins.

Secondary structure (8-state, DSSP). The SS8 string is DSSP's per-residue secondary-structure call. α-helix (H) means an i→i+4 H-bond ladder; β-strand (E) means the residue participates in a β-sheet; 3₁₀ (G) and π (I) are tighter and wider helices; T/S are turns/bends; '-' is loop.

Nearest PDB structures. Structural nearest neighbors (via Foldseek easy-search vs the PDB). Reported per hit: target PDB id, E-value, and alignment TM-score. A TM-score above ~0.5 is the conventional threshold for 'same fold'.